Protein AF-Q81FM8-F1 (afdb_monomer_lite)

Radius of gyration: 39.54 Å; chains: 1; bounding box: 66×71×163 Å

Foldseek 3Di:
DPPPLFDAPDQQKWKWKWKAWLAQLATPDTAQIGDPRGDDVVGHRLQARFFDFFFLLLLLQQFQLLCCFPVQAWQQFKFAFDWDDFPVRHTDAFLVNDGDGIDGNLVCSQASGQRSLLVRNVVSDRVSSLLLNVLLVDDADVSDDGSCVSRGRGTDHNQSSLQSQSCLLNLQKGFRNDHDQWDQDPVRDIDGPRDDIDRSGHSLSSVQQQLSQLLLCPPPSPHVQVLLDEPLFAKGKHKGWAQDDPVLCVVAVEDRSWTAKIKMWMDTNTMTMIMIIFGPDRHNPGTQDPVNSNSNSNVNNVVCNVPVPDNDYPDDDPQWDDDLNMIGGPPDDYDDDPAPAAAWWADWDWDDPLPFKIKTATHGDPAFDDKWKKKAKPVGDIDTFDDDDRMTMDGRHDAQMKMKMWMWTHDSSHIYPIDIDMDGHHHDDPVVVVVVVVCCVVCVVVVVVVVVVVVVVVVVVVVVVVVVVVVVVVVVVVVVVVVVVVVVVVVVVVVVVVVVVVVVVVVVVVVVVVVVVVVVVVVVVVVVVVVVVVVVVVVVVVVPDDDDDDDDDDDDDDDDDD

Organism: Bacillus cereus (strain ATCC 14579 / DSM 31 / CCUG 7414 / JCM 2152 / NBRC 15305 / NCIMB 9373 / NCTC 2599 / NRRL B-3711) (NCBI:txid226900)

pLDDT: mean 87.55, std 14.63, range [34.28, 98.94]

Sequence (562 aa):
MDGNLIKYPDDQFQGSFVFMDTQSGEVRAIGAGRKESKSTFKGHNMATDLKRQVGSTMKPIFDYGPAIENLQWSTYHQLNDSEYTYSNGKKIQNATKSYKGDVSLREALKKSLNIPALKTAQTVGLNKSKEFAEGLGMTFKEGKVYESTAIGSNDSSPLEVAGAYATFGNSGNYNKPHFVKEVTFPDGKKKSFKPKEHRAMQDYTAYMVTDVLRDVVKPGSGGTGPTAYVSGVDVAGKTGTQNFDESVLQKYDIPADANRDSWFAGYTPQYTMAVWTGYEKDGPKNYVSDRSTRIAQQMFQVMMSKFATDKSRFERPSSVQEINGELYVKGAKKDAIKQIKVDAPSGLNVTFDGASTVTLNWSGPAEVDAYAASYKATDGSSGSLSISGTTATLGGIKPGVTYSFSVVAKKGTGTSPAVGASFTAPGGTPDAKKAEEEAKKKADEEAKKKADEEAQKKANEDKVKQDEAKKKAEEEAKKQQEQQQEQQRKQQEEAQKKADEEARRKAEEEAKKKAEEEAKKKAEEEAKKKAEEEAKKQQEQQHQNPGGDTPHADGAVVTTES

Secondary structure (DSSP, 8-state):
--TTSS--SSSS-EEEEEEEETTT-BEEEEE--SGGGS--TT---TTTS--EE-GGGGHIIIIIHHHHHHH---TT-EEEESSEE-TTS-EE--TTS---EEEEHHHHHHTT-HHHHHHHHHHH-HHHHHHHHHHTT---GGG---GGGGGT-SEE-HHHHHHHHHHHHTTTEE---BS-SEEE-TTS-EEE-PPPPEE-S-HHHHHHHHHHHHHHHSTTTT-S-GGG--TTS--EEEEEEEEPPHHHHHHHT--TT-EEEEEEEEE-SSEEEEEEEE-SS--TT--B-TTGGGHHHHHHHHHHHHH------PPPPTTEEEETTEEEETTSPPP-------PPPEEEEEEE-SSSEEEEEEE--SS-SEEEEEEEETTS-EEEE-EETTEEEEE-PPTT-EEEEEEEEEETTEEPPPEEEEEEPPP--HHHHHHHHHHHHHHHHHHHHHHHHHHHHHHHHHHHHHHHHHHHHHHHHHHHHHHHHHHHHHHHHHHHHHHHHHHHHHHHHHHHHHHHHHHHHHHHHHHHHHHHHHHHHHHHHHTS------------------

InterPro domains:
  IPR001460 Penicillin-binding protein, transpeptidase [PF00905] (15-298)
  IPR003961 Fibronectin type III [PF00041] (343-417)
  IPR003961 Fibronectin type III [PS50853] (344-432)
  IPR003961 Fibronectin type III [SM00060] (342-416)
  IPR003961 Fibronectin type III [cd00063] (343-417)
  IPR012338 Beta-lactamase/transpeptidase-like [G3DSA:3.40.710.10] (1-333)
  IPR012338 Beta-lactamase/transpeptidase-like [SSF56601] (11-324)
  IPR013783 Immunoglobulin-like fold [G3DSA:2.60.40.10] (336-428)
  IPR036116 Fibronectin type III superfamily [SSF49265] (343-424)
  IPR050396 Glycosyltransferase 51/Transpeptidase [PTHR32282] (5-499)

Structure (mmCIF, N/CA/C/O backbone):
data_AF-Q81FM8-F1
#
_entry.id   AF-Q81FM8-F1
#
loop_
_atom_site.group_PDB
_atom_site.id
_atom_site.type_symbol
_atom_site.label_atom_id
_atom_site.label_alt_id
_atom_site.label_comp_id
_atom_site.label_asym_id
_atom_site.label_entity_id
_atom_site.label_seq_id
_atom_site.pdbx_PDB_ins_code
_atom_site.Cartn_x
_atom_site.Cartn_y
_atom_site.Cartn_z
_atom_site.occupancy
_atom_site.B_iso_or_equiv
_atom_site.auth_seq_id
_atom_site.auth_comp_id
_atom_site.auth_asym_id
_atom_site.auth_atom_id
_atom_site.pdbx_PDB_model_num
ATOM 1 N N . MET A 1 1 ? -22.828 -13.347 10.066 1.00 47.91 1 MET A N 1
ATOM 2 C CA . MET A 1 1 ? -21.588 -14.044 9.678 1.00 47.91 1 MET A CA 1
ATOM 3 C C . MET A 1 1 ? -21.301 -15.032 10.774 1.00 47.91 1 MET A C 1
ATOM 5 O O . MET A 1 1 ? -21.225 -14.616 11.926 1.00 47.91 1 MET A O 1
ATOM 9 N N . ASP A 1 2 ? -21.182 -16.303 10.429 1.00 40.69 2 ASP A N 1
ATOM 10 C CA . ASP A 1 2 ? -20.807 -17.335 11.386 1.00 40.69 2 ASP A CA 1
ATOM 11 C C . ASP A 1 2 ? -19.349 -17.043 11.759 1.00 40.69 2 ASP A C 1
ATOM 13 O O . ASP A 1 2 ? -18.494 -16.934 10.880 1.00 40.69 2 ASP A O 1
ATOM 17 N N . GLY A 1 3 ? -19.072 -16.774 13.036 1.00 51.53 3 GLY A N 1
ATOM 18 C CA . GLY A 1 3 ? -17.832 -16.148 13.527 1.00 51.53 3 GLY A CA 1
ATOM 19 C C . GLY A 1 3 ? -16.527 -16.940 13.342 1.00 51.53 3 GLY A C 1
ATOM 20 O O . GLY A 1 3 ? -15.552 -16.639 14.022 1.00 51.53 3 GLY A O 1
ATOM 21 N N . ASN A 1 4 ? -16.496 -17.924 12.438 1.00 60.62 4 ASN A N 1
ATOM 22 C CA . ASN A 1 4 ? -15.424 -18.903 12.249 1.00 60.62 4 ASN A CA 1
ATOM 23 C C . ASN A 1 4 ? -14.645 -18.747 10.924 1.00 60.62 4 ASN A C 1
ATOM 25 O O . ASN A 1 4 ? -13.854 -19.621 10.581 1.00 60.62 4 ASN A O 1
ATOM 29 N N . LEU A 1 5 ? -14.837 -17.660 10.163 1.00 78.19 5 LEU A N 1
ATOM 30 C CA . LEU A 1 5 ? -14.165 -17.464 8.862 1.00 78.19 5 LEU A CA 1
ATOM 31 C C . LEU A 1 5 ? -12.660 -17.162 8.973 1.00 78.19 5 LEU A C 1
ATOM 33 O O . LEU A 1 5 ? -11.910 -17.407 8.032 1.00 78.19 5 LEU A O 1
ATOM 37 N N . ILE A 1 6 ? -12.214 -16.617 10.107 1.00 88.19 6 ILE A N 1
ATOM 38 C CA . ILE A 1 6 ? -10.821 -16.219 10.334 1.00 88.19 6 ILE A CA 1
ATOM 39 C C . ILE A 1 6 ? -10.358 -16.825 11.653 1.00 88.19 6 ILE A C 1
ATOM 41 O O . ILE A 1 6 ? -10.949 -16.580 12.705 1.00 88.19 6 ILE A O 1
ATOM 45 N N . LYS A 1 7 ? -9.282 -17.615 11.595 1.00 90.19 7 LYS A N 1
ATOM 46 C CA . LYS A 1 7 ? -8.656 -18.197 12.783 1.00 90.19 7 LYS A CA 1
ATOM 47 C C . LYS A 1 7 ? -7.627 -17.225 13.342 1.00 90.19 7 LYS A C 1
ATOM 49 O O . LYS A 1 7 ? -6.610 -16.959 12.705 1.00 90.19 7 LYS A O 1
ATOM 54 N N . TYR A 1 8 ? -7.888 -16.737 14.544 1.00 92.81 8 TYR A N 1
ATOM 55 C CA . TYR A 1 8 ? -6.971 -15.868 15.269 1.00 92.81 8 TYR A CA 1
ATOM 56 C C . TYR A 1 8 ? -6.013 -16.687 16.150 1.00 92.81 8 TYR A C 1
ATOM 58 O O . TYR A 1 8 ? -6.362 -17.813 16.513 1.00 92.81 8 TYR A O 1
ATOM 66 N N . PRO A 1 9 ? -4.817 -16.161 16.479 1.00 93.00 9 PRO A N 1
ATOM 67 C CA . PRO A 1 9 ? -3.822 -16.888 17.272 1.00 93.00 9 PRO A CA 1
ATOM 68 C C . PRO A 1 9 ? -4.317 -17.201 18.684 1.00 93.00 9 PRO A C 1
ATOM 70 O O . PRO A 1 9 ? -4.114 -18.305 19.181 1.00 93.00 9 PRO A O 1
ATOM 73 N N . ASP A 1 10 ? -5.005 -16.234 19.289 1.00 93.25 10 ASP A N 1
ATOM 74 C CA . ASP A 1 10 ? -5.567 -16.302 20.629 1.00 93.25 10 ASP A CA 1
ATOM 75 C C . ASP A 1 10 ? -6.702 -15.265 20.796 1.00 93.25 10 ASP A C 1
ATOM 77 O O . ASP A 1 10 ? -7.130 -14.586 19.847 1.00 93.25 10 ASP A O 1
ATOM 81 N N . ASP A 1 11 ? -7.211 -15.179 22.023 1.00 91.50 11 ASP A N 1
ATOM 82 C CA . ASP A 1 11 ? -8.307 -14.300 22.422 1.00 91.50 11 ASP A CA 1
ATOM 83 C C . ASP A 1 11 ? -7.895 -12.844 22.673 1.00 91.50 11 ASP A C 1
ATOM 85 O O . ASP A 1 11 ? -8.761 -11.968 22.664 1.00 91.50 11 ASP A O 1
ATOM 89 N N . GLN A 1 12 ? -6.603 -12.579 22.882 1.00 93.06 12 GLN A N 1
ATOM 90 C CA . GLN A 1 12 ? -6.056 -11.240 23.110 1.00 93.06 12 GLN A CA 1
ATOM 91 C C . GLN A 1 12 ? -5.705 -10.530 21.800 1.00 93.06 12 GLN A C 1
ATOM 93 O O . GLN A 1 12 ? -5.670 -9.299 21.769 1.00 93.06 12 GLN A O 1
ATOM 98 N N . PHE A 1 13 ? -5.476 -11.281 20.721 1.00 95.06 13 PHE A N 1
ATOM 99 C CA . PHE A 1 13 ? -5.198 -10.743 19.396 1.00 95.06 13 PHE A CA 1
ATOM 100 C C . PHE A 1 13 ? -6.376 -9.911 18.875 1.00 95.06 13 PHE A C 1
ATOM 102 O O . PHE A 1 13 ? -7.514 -10.377 18.777 1.00 95.06 13 PHE A O 1
ATOM 109 N N . GLN A 1 14 ? -6.104 -8.684 18.464 1.00 95.31 14 GLN A N 1
ATOM 110 C CA . GLN A 1 14 ? -7.106 -7.727 18.026 1.00 95.31 14 GLN A CA 1
ATOM 111 C C . GLN A 1 14 ? -7.141 -7.577 16.510 1.00 95.31 14 GLN A C 1
ATOM 113 O O . GLN A 1 14 ? -6.164 -7.808 15.799 1.00 95.31 14 GLN A O 1
ATOM 118 N N . GLY A 1 15 ? -8.313 -7.182 16.022 1.00 95.06 15 GLY A N 1
ATOM 119 C CA . GLY A 1 15 ? -8.528 -6.770 14.644 1.00 95.06 15 GLY A CA 1
ATOM 120 C C . GLY A 1 15 ? -9.455 -5.566 14.627 1.00 95.06 15 GLY A C 1
ATOM 121 O O . GLY A 1 15 ? -10.514 -5.599 15.255 1.00 95.06 15 GLY A O 1
ATOM 122 N N . SER A 1 16 ? -9.050 -4.523 13.914 1.00 95.94 16 SER A N 1
ATOM 123 C CA . SER A 1 16 ? -9.776 -3.264 13.773 1.00 95.94 16 SER A CA 1
ATOM 124 C C . SER A 1 16 ? -9.819 -2.862 12.306 1.00 95.94 16 SER A C 1
ATOM 126 O O . SER A 1 16 ? -8.851 -3.084 11.578 1.00 95.94 16 SER A O 1
ATOM 128 N N . PHE A 1 17 ? -10.932 -2.295 11.849 1.00 97.56 17 PHE A N 1
ATOM 129 C CA . PHE A 1 17 ? -11.066 -1.891 10.455 1.00 97.56 17 PHE A CA 1
ATOM 130 C C . PHE A 1 17 ? -12.052 -0.747 10.236 1.00 97.56 17 PHE A C 1
ATOM 132 O O . PHE A 1 17 ? -12.994 -0.543 11.004 1.00 97.56 17 PHE A O 1
ATOM 139 N N . VAL A 1 18 ? -11.875 -0.074 9.101 1.00 98.62 18 VAL A N 1
ATOM 140 C CA . VAL A 1 18 ? -12.867 0.816 8.490 1.00 98.62 18 VAL A CA 1
ATOM 141 C C . VAL A 1 18 ? -13.126 0.334 7.071 1.00 98.62 18 VAL A C 1
ATOM 143 O O . VAL A 1 18 ? -12.179 0.104 6.325 1.00 98.62 18 VAL A O 1
ATOM 146 N N . PHE A 1 19 ? -14.400 0.180 6.713 1.00 98.62 19 PHE A N 1
ATOM 147 C CA . PHE A 1 19 ? -14.871 -0.173 5.374 1.00 98.62 19 PHE A CA 1
ATOM 148 C C . PHE A 1 19 ? -15.771 0.957 4.865 1.00 98.62 19 PHE A C 1
ATOM 150 O O . PHE A 1 19 ? -16.781 1.290 5.496 1.00 98.62 19 PHE A O 1
ATOM 157 N N . MET A 1 20 ? -15.394 1.578 3.753 1.00 98.12 20 MET A N 1
ATOM 158 C CA . MET A 1 20 ? -16.019 2.803 3.262 1.00 98.12 20 MET A CA 1
ATOM 159 C C . MET A 1 20 ? -16.176 2.815 1.746 1.00 98.12 20 MET A C 1
ATOM 161 O O . MET A 1 20 ? -15.497 2.094 1.023 1.00 98.12 20 MET A O 1
ATOM 165 N N . ASP A 1 21 ? -17.093 3.649 1.280 1.00 98.31 21 ASP A N 1
ATOM 166 C CA . ASP A 1 21 ? -17.301 3.954 -0.131 1.00 98.31 21 ASP A CA 1
ATOM 167 C C . ASP A 1 21 ? -16.090 4.706 -0.703 1.00 98.31 21 ASP A C 1
ATOM 169 O O . ASP A 1 21 ? -15.687 5.729 -0.147 1.00 98.31 21 ASP A O 1
ATOM 173 N N . THR A 1 22 ? -15.492 4.199 -1.784 1.00 98.38 22 THR A N 1
ATOM 174 C CA . THR A 1 22 ? -14.257 4.771 -2.350 1.00 98.38 22 THR A CA 1
ATOM 175 C C . THR A 1 22 ? -14.478 6.165 -2.918 1.00 98.38 22 THR A C 1
ATOM 177 O O . THR A 1 22 ? -13.639 7.038 -2.723 1.00 98.38 22 THR A O 1
ATOM 180 N N . GLN A 1 23 ? -15.609 6.385 -3.590 1.00 96.81 23 GLN A N 1
ATOM 181 C CA . GLN A 1 23 ? -15.876 7.635 -4.298 1.00 96.81 23 GLN A CA 1
ATOM 182 C C . GLN A 1 23 ? -16.284 8.743 -3.322 1.00 96.81 23 GLN A C 1
ATOM 184 O O . GLN A 1 23 ? -15.815 9.868 -3.424 1.00 96.81 23 GLN A O 1
ATOM 189 N N . SER A 1 24 ? -17.137 8.434 -2.342 1.00 96.94 24 SER A N 1
ATOM 190 C CA . SER A 1 24 ? -17.707 9.447 -1.442 1.00 96.94 24 SER A CA 1
ATOM 191 C C . SER A 1 24 ? -17.014 9.577 -0.085 1.00 96.94 24 SER A C 1
ATOM 193 O O . SER A 1 24 ? -17.231 10.573 0.600 1.00 96.94 24 SER A O 1
ATOM 195 N N . GLY A 1 25 ? -16.221 8.594 0.355 1.00 97.38 25 GLY A N 1
ATOM 196 C CA . GLY A 1 25 ? -15.660 8.566 1.714 1.00 97.38 25 GLY A CA 1
ATOM 197 C C . GLY A 1 25 ? -16.700 8.291 2.815 1.00 97.38 25 GLY A C 1
ATOM 198 O O . GLY A 1 25 ? -16.426 8.487 4.000 1.00 97.38 25 GLY A O 1
ATOM 199 N N . GLU A 1 26 ? -17.909 7.851 2.455 1.00 97.94 26 GLU A N 1
ATOM 200 C CA . GLU A 1 26 ? -18.937 7.451 3.419 1.00 97.94 26 GLU A CA 1
ATOM 201 C C . GLU A 1 26 ? -18.555 6.128 4.099 1.00 97.94 26 GLU A C 1
ATOM 203 O O . GLU A 1 26 ? -18.431 5.086 3.444 1.00 97.94 26 GLU A O 1
ATOM 208 N N . VAL A 1 27 ? -18.416 6.138 5.426 1.00 98.19 27 VAL A N 1
ATOM 209 C CA . VAL A 1 27 ? -18.113 4.923 6.193 1.00 98.19 27 VAL A CA 1
ATOM 210 C C . VAL A 1 27 ? -19.346 4.021 6.238 1.00 98.19 27 VAL A C 1
ATOM 212 O O . VAL A 1 27 ? -20.399 4.403 6.746 1.00 98.19 27 VAL A O 1
ATOM 215 N N . ARG A 1 28 ? -19.213 2.803 5.702 1.00 97.38 28 ARG A N 1
ATOM 216 C CA . ARG A 1 28 ? -20.298 1.811 5.610 1.00 97.38 28 ARG A CA 1
ATOM 217 C C . ARG A 1 28 ? -20.276 0.821 6.768 1.00 97.38 28 ARG A C 1
ATOM 219 O O . ARG A 1 28 ? -21.329 0.360 7.194 1.00 97.38 28 ARG A O 1
ATOM 226 N N . ALA A 1 29 ? -19.087 0.497 7.271 1.00 96.69 29 ALA A N 1
ATOM 227 C CA . ALA A 1 29 ? -18.910 -0.329 8.455 1.00 96.69 29 ALA A CA 1
ATOM 228 C C . ALA A 1 29 ? -17.613 0.027 9.188 1.00 96.69 29 ALA A C 1
ATOM 230 O O . ALA A 1 29 ? -16.624 0.447 8.584 1.00 96.69 29 ALA A O 1
ATOM 231 N N . ILE A 1 30 ? -17.622 -0.183 10.501 1.00 94.44 30 ILE A N 1
ATOM 232 C CA . ILE A 1 30 ? -16.477 0.032 11.381 1.00 94.44 30 ILE A CA 1
ATOM 233 C C . ILE A 1 30 ? -16.379 -1.120 12.381 1.00 94.44 30 ILE A C 1
ATOM 235 O O . ILE A 1 30 ? -17.390 -1.558 12.930 1.00 94.44 30 ILE A O 1
ATOM 239 N N . GLY A 1 31 ? -15.168 -1.622 12.604 1.00 93.69 31 GLY A N 1
ATOM 240 C CA . GLY A 1 31 ? -14.877 -2.652 13.597 1.00 93.69 31 GLY A CA 1
ATOM 241 C C . GLY A 1 31 ? -13.822 -2.153 14.570 1.00 93.69 31 GLY A C 1
ATOM 242 O O . GLY A 1 31 ? -12.695 -1.917 14.159 1.00 93.69 31 GLY A O 1
ATOM 243 N N . ALA A 1 32 ? -14.184 -2.001 15.842 1.00 91.12 32 ALA A N 1
ATOM 244 C CA . ALA A 1 32 ? -13.354 -1.339 16.854 1.00 91.12 32 ALA A CA 1
ATOM 245 C C . ALA A 1 32 ? -12.338 -2.248 17.574 1.00 91.12 32 ALA A C 1
ATOM 247 O O . ALA A 1 32 ? -11.477 -1.737 18.281 1.00 91.12 32 ALA A O 1
ATOM 248 N N . GLY A 1 33 ? -12.471 -3.571 17.443 1.00 90.12 33 GLY A N 1
ATOM 249 C CA . GLY A 1 33 ? -11.733 -4.561 18.231 1.00 90.12 33 GLY A CA 1
ATOM 250 C C . GLY A 1 33 ? -12.529 -5.859 18.416 1.00 90.12 33 GLY A C 1
ATOM 251 O O . GLY A 1 33 ? -13.679 -5.979 17.979 1.00 90.12 33 GLY A O 1
ATOM 252 N N . ARG A 1 34 ? -11.919 -6.855 19.062 1.00 90.56 34 ARG A N 1
ATOM 253 C CA . ARG A 1 34 ? -12.480 -8.188 19.330 1.00 90.56 34 ARG A CA 1
ATOM 254 C C . ARG A 1 34 ? -12.637 -8.435 20.835 1.00 90.56 34 ARG A C 1
ATOM 256 O O . ARG A 1 34 ? -11.883 -7.924 21.650 1.00 90.56 34 ARG A O 1
ATOM 263 N N . LYS A 1 35 ? -13.601 -9.298 21.180 1.00 85.38 35 LYS A N 1
ATOM 264 C CA . LYS A 1 35 ? -13.905 -9.741 22.558 1.00 85.38 35 LYS A CA 1
ATOM 265 C C . LYS A 1 35 ? -14.012 -8.580 23.559 1.00 85.38 35 LYS A C 1
ATOM 267 O O . LYS A 1 35 ? -14.871 -7.729 23.361 1.00 85.38 35 LYS A O 1
ATOM 272 N N . GLU A 1 36 ? -13.180 -8.559 24.596 1.00 71.50 36 GLU A N 1
ATOM 273 C CA . GLU A 1 36 ? -13.192 -7.541 25.657 1.00 71.50 36 GLU A CA 1
ATOM 274 C C . GLU A 1 36 ? -12.822 -6.143 25.142 1.00 71.50 36 GLU A C 1
ATOM 276 O O . GLU A 1 36 ? -13.197 -5.139 25.733 1.00 71.50 36 GLU A O 1
ATOM 281 N N . SER A 1 37 ? -12.155 -6.074 23.990 1.00 75.25 37 SER A N 1
ATOM 282 C CA . SER A 1 37 ? -11.797 -4.834 23.299 1.00 75.25 37 SER A CA 1
ATOM 283 C C . SER A 1 37 ? -12.886 -4.348 22.340 1.00 75.25 37 SER A C 1
ATOM 285 O O . SER A 1 37 ? -12.660 -3.449 21.528 1.00 75.25 37 SER A O 1
ATOM 287 N N . LYS A 1 38 ? -14.076 -4.964 22.363 1.00 74.44 38 LYS A N 1
ATOM 288 C CA . LYS A 1 38 ? -15.237 -4.433 21.644 1.00 74.44 38 LYS A CA 1
ATOM 289 C C . LYS A 1 38 ? -15.602 -3.065 22.215 1.00 74.44 38 LYS A C 1
ATOM 291 O O . LYS A 1 38 ? -15.493 -2.820 23.411 1.00 74.44 38 LYS A O 1
ATOM 296 N N . SER A 1 39 ? -16.082 -2.184 21.341 1.00 70.88 39 SER A N 1
ATOM 297 C CA . SER A 1 39 ? -16.470 -0.834 21.741 1.00 70.88 39 SER A CA 1
ATOM 298 C C . SER A 1 39 ? -17.581 -0.867 22.795 1.00 70.88 39 SER A C 1
ATOM 300 O O . SER A 1 39 ? -18.624 -1.494 22.602 1.00 70.88 39 SER A O 1
ATOM 302 N N . THR A 1 40 ? -17.347 -0.165 23.898 1.00 78.50 40 THR A N 1
ATOM 303 C CA . THR A 1 40 ? -18.332 0.172 24.929 1.00 78.50 40 THR A CA 1
ATOM 304 C C . THR A 1 40 ? -18.633 1.670 24.867 1.00 78.50 40 THR A C 1
ATOM 306 O O . THR A 1 40 ? -17.921 2.436 24.210 1.00 78.50 40 THR A O 1
ATOM 309 N N . PHE A 1 41 ? -19.699 2.130 25.527 1.00 78.44 41 PHE A N 1
ATOM 310 C CA . PHE A 1 41 ? -19.991 3.564 25.587 1.00 78.44 41 PHE A CA 1
ATOM 311 C C . PHE A 1 41 ? -18.822 4.315 26.243 1.00 78.44 41 PHE A C 1
ATOM 313 O O . PHE A 1 41 ? -18.455 4.009 27.374 1.00 78.44 41 PHE A O 1
ATOM 320 N N . LYS A 1 42 ? -18.244 5.291 25.525 1.00 78.25 42 LYS A N 1
ATOM 321 C CA . LYS A 1 42 ? -16.998 6.002 25.891 1.00 78.25 42 LYS A CA 1
ATOM 322 C C . LYS A 1 42 ? -15.742 5.113 25.985 1.00 78.25 42 LYS A C 1
ATOM 324 O O . LYS A 1 42 ? -14.744 5.537 26.562 1.00 78.25 42 LYS A O 1
ATOM 329 N N . GLY A 1 43 ? -15.779 3.903 25.429 1.00 80.50 43 GLY A N 1
ATOM 330 C CA . GLY A 1 43 ? -14.616 3.028 25.302 1.00 80.50 43 GLY A CA 1
ATOM 331 C C . GLY A 1 43 ? -13.673 3.461 24.175 1.00 80.50 43 GLY A C 1
ATOM 332 O O . GLY A 1 43 ? -14.030 4.274 23.324 1.00 80.50 43 GLY A O 1
ATOM 333 N N . HIS A 1 44 ? -12.470 2.891 24.159 1.00 86.19 44 HIS A N 1
ATOM 334 C CA . HIS A 1 44 ? -11.479 3.134 23.111 1.00 86.19 44 HIS A CA 1
ATOM 335 C C . HIS A 1 44 ? -11.894 2.448 21.802 1.00 86.19 44 HIS A C 1
ATOM 337 O O . HIS A 1 44 ? -12.136 1.240 21.790 1.00 86.19 44 HIS A O 1
ATOM 343 N N . ASN A 1 45 ? -11.976 3.195 20.697 1.00 91.56 45 ASN A N 1
ATOM 344 C CA . ASN A 1 45 ? -12.291 2.631 19.388 1.00 91.56 45 ASN A CA 1
ATOM 345 C C . ASN A 1 45 ? -11.032 2.564 18.521 1.00 91.56 45 ASN A C 1
ATOM 347 O O . ASN A 1 45 ? -10.626 3.560 17.928 1.00 91.56 45 ASN A O 1
ATOM 351 N N . MET A 1 46 ? -10.436 1.380 18.360 1.00 93.88 46 MET A N 1
ATOM 352 C CA . MET A 1 46 ? -9.198 1.241 17.582 1.00 93.88 46 MET A CA 1
ATOM 353 C C . MET A 1 46 ? -9.364 1.541 16.091 1.00 93.88 46 MET A C 1
ATOM 355 O O . MET A 1 46 ? -8.381 1.572 15.357 1.00 93.88 46 MET A O 1
ATOM 359 N N . ALA A 1 47 ? -10.581 1.693 15.577 1.00 95.31 47 ALA A N 1
ATOM 360 C CA . ALA A 1 47 ? -10.762 2.074 14.183 1.00 95.31 47 ALA A CA 1
ATOM 361 C C . ALA A 1 47 ? -10.558 3.581 13.967 1.00 95.31 47 ALA A C 1
ATOM 363 O O . ALA A 1 47 ? -10.182 3.983 12.867 1.00 95.31 47 ALA A O 1
ATOM 364 N N . THR A 1 48 ? -10.753 4.401 15.006 1.00 94.69 48 THR A N 1
ATOM 365 C CA . THR A 1 48 ? -10.646 5.872 14.949 1.00 94.69 48 THR A CA 1
ATOM 366 C C . THR A 1 48 ? -9.543 6.438 15.835 1.00 94.69 48 THR A C 1
ATOM 368 O O . THR A 1 48 ? -8.916 7.430 15.478 1.00 94.69 48 THR A O 1
ATOM 371 N N . ASP A 1 49 ? -9.281 5.799 16.972 1.00 92.88 49 ASP A N 1
ATOM 372 C CA . ASP A 1 49 ? -8.463 6.354 18.053 1.00 92.88 49 ASP A CA 1
ATOM 373 C C . ASP A 1 49 ? -7.077 5.703 18.129 1.00 92.88 49 ASP A C 1
ATOM 375 O O . ASP A 1 49 ? -6.225 6.141 18.904 1.00 92.88 49 ASP A O 1
ATOM 379 N N . LEU A 1 50 ? -6.844 4.642 17.350 1.00 92.75 50 LEU A N 1
ATOM 380 C CA . LEU A 1 50 ? -5.584 3.908 17.356 1.00 92.75 50 LEU A CA 1
ATOM 381 C C . LEU A 1 50 ? -4.426 4.822 16.949 1.00 92.75 50 LEU A C 1
ATOM 383 O O . LEU A 1 50 ? -4.474 5.509 15.928 1.00 92.75 50 LEU A O 1
ATOM 387 N N . LYS A 1 51 ? -3.361 4.787 17.751 1.00 91.44 51 LYS A N 1
ATOM 388 C CA . LYS A 1 51 ? -2.080 5.439 17.470 1.00 91.44 51 LYS A CA 1
ATOM 389 C C . LYS A 1 51 ? -1.001 4.371 17.410 1.00 91.44 51 LYS A C 1
ATOM 391 O O . LYS A 1 51 ? -0.354 4.049 18.403 1.00 91.44 51 LYS A O 1
ATOM 396 N N . ARG A 1 52 ? -0.910 3.747 16.237 1.00 94.75 52 ARG A N 1
ATOM 397 C CA . ARG A 1 52 ? 0.082 2.724 15.912 1.00 94.75 52 ARG A CA 1
ATOM 398 C C . ARG A 1 52 ? 0.736 3.062 14.589 1.00 94.75 52 ARG A C 1
ATOM 400 O O . ARG A 1 52 ? 0.063 3.519 13.663 1.00 94.75 52 ARG A O 1
ATOM 407 N N . GLN A 1 53 ? 2.030 2.788 14.510 1.00 96.69 53 GLN A N 1
ATOM 408 C CA . GLN A 1 53 ? 2.806 2.971 13.300 1.00 96.69 53 GLN A CA 1
ATOM 409 C C . GLN A 1 53 ? 2.210 2.119 12.174 1.00 96.69 53 GLN A C 1
ATOM 411 O O . GLN A 1 53 ? 1.911 0.936 12.360 1.00 96.69 53 GLN A O 1
ATOM 416 N N . VAL A 1 54 ? 2.022 2.716 10.999 1.00 97.19 54 VAL A N 1
ATOM 417 C CA . VAL A 1 54 ? 1.286 2.067 9.897 1.00 97.19 54 VAL A CA 1
ATOM 418 C C . VAL A 1 54 ? 2.156 1.157 9.023 1.00 97.19 54 VAL A C 1
ATOM 420 O O . VAL A 1 54 ? 1.659 0.340 8.242 1.00 97.19 54 VAL A O 1
ATOM 423 N N . GLY A 1 55 ? 3.477 1.269 9.155 1.00 97.06 55 GLY A N 1
ATOM 424 C CA . GLY A 1 55 ? 4.423 0.470 8.381 1.00 97.06 55 GLY A CA 1
ATOM 425 C C . GLY A 1 55 ? 4.367 0.788 6.900 1.00 97.06 55 GLY A C 1
ATOM 426 O O . GLY A 1 55 ? 4.032 1.889 6.465 1.00 97.06 55 GLY A O 1
ATOM 427 N N . SER A 1 56 ? 4.692 -0.212 6.090 1.00 98.38 56 SER A N 1
ATOM 428 C CA . SER A 1 56 ? 4.825 -0.038 4.643 1.00 98.38 56 SER A CA 1
ATOM 429 C C . SER A 1 56 ? 3.545 0.382 3.895 1.00 98.38 56 SER A C 1
ATOM 431 O O . SER A 1 56 ? 3.626 0.610 2.687 1.00 98.38 56 SER A O 1
ATOM 433 N N . THR A 1 57 ? 2.387 0.519 4.555 1.00 98.69 57 THR A N 1
ATOM 434 C CA . THR A 1 57 ? 1.214 1.193 3.963 1.00 98.69 57 THR A CA 1
ATOM 435 C C . THR A 1 57 ? 1.455 2.689 3.738 1.00 98.69 57 THR A C 1
ATOM 437 O O . THR A 1 57 ? 0.761 3.287 2.921 1.00 98.69 57 THR A O 1
ATOM 440 N N . MET A 1 58 ? 2.461 3.283 4.387 1.00 98.69 58 MET A N 1
ATOM 441 C CA . MET A 1 58 ? 2.865 4.672 4.167 1.00 98.69 58 MET A CA 1
ATOM 442 C C . MET A 1 58 ? 3.572 4.887 2.822 1.00 98.69 58 MET A C 1
ATOM 444 O O . MET A 1 58 ? 3.531 5.985 2.287 1.00 98.69 58 MET A O 1
ATOM 448 N N . LYS A 1 59 ? 4.178 3.853 2.225 1.00 98.88 59 LYS A N 1
ATOM 449 C CA . LYS A 1 59 ? 5.047 4.014 1.045 1.00 98.88 59 LYS A CA 1
ATOM 450 C C . LYS A 1 59 ? 4.365 4.638 -0.183 1.00 98.88 59 LYS A C 1
ATOM 452 O O . LYS A 1 59 ? 4.955 5.519 -0.809 1.00 98.88 59 LYS A O 1
ATOM 457 N N . PRO A 1 60 ? 3.125 4.249 -0.551 1.00 98.88 60 PRO A N 1
ATOM 458 C CA . PRO A 1 60 ? 2.383 4.954 -1.598 1.00 98.88 60 PRO A CA 1
ATOM 459 C C . PRO A 1 60 ? 2.069 6.411 -1.241 1.00 98.88 60 PRO A C 1
ATOM 461 O O . PRO A 1 60 ? 2.011 7.250 -2.130 1.00 98.88 60 PRO A O 1
ATOM 464 N N . ILE A 1 61 ? 1.869 6.704 0.046 1.00 98.88 61 ILE A N 1
ATOM 465 C CA . ILE A 1 61 ? 1.427 8.008 0.552 1.00 98.88 61 ILE A CA 1
ATOM 466 C C . ILE A 1 61 ? 2.607 8.983 0.682 1.00 98.88 61 ILE A C 1
ATOM 468 O O . ILE A 1 61 ? 2.469 10.147 0.339 1.00 98.88 61 ILE A O 1
ATOM 472 N N . PHE A 1 62 ? 3.768 8.526 1.150 1.00 98.88 62 PHE A N 1
ATOM 473 C CA . PHE A 1 62 ? 4.886 9.399 1.522 1.00 98.88 62 PHE A CA 1
ATOM 474 C C . PHE A 1 62 ? 6.076 9.339 0.556 1.00 98.88 62 PHE A C 1
ATOM 476 O O . PHE A 1 62 ? 6.845 10.296 0.489 1.00 98.88 62 PHE A O 1
ATOM 483 N N . ASP A 1 63 ? 6.210 8.269 -0.236 1.00 98.88 63 ASP A N 1
ATOM 484 C CA . ASP A 1 63 ? 7.384 8.077 -1.097 1.00 98.88 63 ASP A CA 1
ATOM 485 C C . ASP A 1 63 ? 6.990 8.098 -2.575 1.00 98.88 63 ASP A C 1
ATOM 487 O O . ASP A 1 63 ? 7.305 9.031 -3.310 1.00 98.88 63 ASP A O 1
ATOM 491 N N . TYR A 1 64 ? 6.272 7.068 -3.023 1.00 98.94 64 TYR A N 1
ATOM 492 C CA . TYR A 1 64 ? 6.093 6.809 -4.451 1.00 98.94 64 TYR A CA 1
ATOM 493 C C . TYR A 1 64 ? 4.995 7.671 -5.080 1.00 98.94 64 TYR A C 1
ATOM 495 O O . TYR A 1 64 ? 5.170 8.138 -6.202 1.00 98.94 64 TYR A O 1
ATOM 503 N N . GLY A 1 65 ? 3.897 7.928 -4.361 1.00 98.88 65 GLY A N 1
ATOM 504 C CA . GLY A 1 65 ? 2.871 8.889 -4.774 1.00 98.88 65 GLY A CA 1
ATOM 505 C C . GLY A 1 65 ? 3.451 10.283 -5.021 1.00 98.88 65 GLY A C 1
ATOM 506 O O . GLY A 1 65 ? 3.352 10.771 -6.147 1.00 98.88 65 GLY A O 1
ATOM 507 N N . PRO A 1 66 ? 4.136 10.907 -4.044 1.00 98.88 66 PRO A N 1
ATOM 508 C CA . PRO A 1 66 ? 4.714 12.226 -4.259 1.00 98.88 66 PRO A CA 1
ATOM 509 C C . PRO A 1 66 ? 5.877 12.225 -5.262 1.00 98.88 66 PRO A C 1
ATOM 511 O O . PRO A 1 66 ? 6.075 13.245 -5.920 1.00 98.88 66 PRO A O 1
ATOM 514 N N . ALA A 1 67 ? 6.610 11.119 -5.446 1.00 98.81 67 ALA A N 1
ATOM 515 C CA . ALA A 1 67 ? 7.605 11.009 -6.516 1.00 98.81 67 ALA A CA 1
ATOM 516 C C . ALA A 1 67 ? 6.970 11.039 -7.913 1.00 98.81 67 ALA A C 1
ATOM 518 O O . ALA A 1 67 ? 7.436 11.772 -8.785 1.00 98.81 67 ALA A O 1
ATOM 519 N N . ILE A 1 68 ? 5.877 10.303 -8.127 1.00 98.81 68 ILE A N 1
ATOM 520 C CA . ILE A 1 68 ? 5.132 10.358 -9.391 1.00 98.81 68 ILE A CA 1
ATOM 521 C C . ILE A 1 68 ? 4.508 11.750 -9.572 1.00 98.81 68 ILE A C 1
ATOM 523 O O . ILE A 1 68 ? 4.625 12.333 -10.646 1.00 98.81 68 ILE A O 1
ATOM 527 N N . GLU A 1 69 ? 3.921 12.326 -8.522 1.00 98.75 69 GLU A N 1
ATOM 528 C CA . GLU A 1 69 ? 3.267 13.639 -8.580 1.00 98.75 69 GLU A CA 1
ATOM 529 C C . GLU A 1 69 ? 4.247 14.767 -8.929 1.00 98.75 69 GLU A C 1
ATOM 531 O O . GLU A 1 69 ? 4.006 15.532 -9.862 1.00 98.75 69 GLU A O 1
ATOM 536 N N . ASN A 1 70 ? 5.360 14.860 -8.193 1.00 98.38 70 ASN A N 1
ATOM 537 C CA . ASN A 1 70 ? 6.268 16.009 -8.241 1.00 98.38 70 ASN A CA 1
ATOM 538 C C . ASN A 1 70 ? 7.426 15.832 -9.225 1.00 98.38 70 ASN A C 1
ATOM 540 O O . ASN A 1 70 ? 7.949 16.824 -9.731 1.00 98.38 70 ASN A O 1
ATOM 544 N N . LEU A 1 71 ? 7.874 14.593 -9.444 1.00 98.12 71 LEU A N 1
ATOM 545 C CA . LEU A 1 71 ? 9.033 14.283 -10.286 1.00 98.12 71 LEU A CA 1
ATOM 546 C C . LEU A 1 71 ? 8.636 13.578 -11.587 1.00 98.12 71 LEU A C 1
ATOM 548 O O . LEU A 1 71 ? 9.497 13.364 -12.439 1.00 98.12 71 LEU A O 1
ATOM 552 N N . GLN A 1 72 ? 7.354 13.221 -11.748 1.00 98.12 72 GLN A N 1
ATOM 553 C CA . GLN A 1 72 ? 6.815 12.526 -12.923 1.00 98.12 72 GLN A CA 1
ATOM 554 C C . GLN A 1 72 ? 7.555 11.221 -13.244 1.00 98.12 72 GLN A C 1
ATOM 556 O O . GLN A 1 72 ? 7.677 10.831 -14.408 1.00 98.12 72 GLN A O 1
ATOM 561 N N . TRP A 1 73 ? 8.054 10.544 -12.205 1.00 98.12 73 TRP A N 1
ATOM 562 C CA . TRP A 1 73 ? 8.726 9.255 -12.340 1.00 98.12 73 TRP A CA 1
ATOM 563 C C . TRP A 1 73 ? 7.808 8.221 -12.981 1.00 98.12 73 TRP A C 1
ATOM 565 O O . TRP A 1 73 ? 6.623 8.119 -12.657 1.00 98.12 73 TRP A O 1
ATOM 575 N N . SER A 1 74 ? 8.370 7.427 -13.888 1.00 97.94 74 SER A N 1
ATOM 576 C CA . SER A 1 74 ? 7.664 6.281 -14.452 1.00 97.94 74 SER A CA 1
ATOM 577 C C . SER A 1 74 ? 7.598 5.130 -13.447 1.00 97.94 74 SER A C 1
ATOM 579 O O . SER A 1 74 ? 8.407 5.049 -12.520 1.00 97.94 74 SER A O 1
ATOM 581 N N . THR A 1 75 ? 6.701 4.164 -13.660 1.00 98.00 75 THR A N 1
ATOM 582 C CA . THR A 1 75 ? 6.731 2.922 -12.863 1.00 98.00 75 THR A CA 1
ATOM 583 C C . THR A 1 75 ? 7.995 2.092 -13.129 1.00 98.00 75 THR A C 1
ATOM 585 O O . THR A 1 75 ? 8.356 1.249 -12.309 1.00 98.00 75 THR A O 1
ATOM 588 N N . TYR A 1 76 ? 8.723 2.392 -14.214 1.00 95.56 76 TYR A N 1
ATOM 589 C CA . TYR A 1 76 ? 10.033 1.822 -14.520 1.00 95.56 76 TYR A CA 1
ATOM 590 C C . TYR A 1 76 ? 11.198 2.472 -13.755 1.00 95.56 76 TYR A C 1
ATOM 592 O O . TYR A 1 76 ? 12.273 1.870 -13.705 1.00 95.56 76 TYR A O 1
ATOM 600 N N . HIS A 1 77 ? 11.021 3.675 -13.192 1.00 96.38 77 HIS A N 1
ATOM 601 C CA . HIS A 1 77 ? 12.111 4.479 -12.632 1.00 96.38 77 HIS A CA 1
ATOM 602 C C . HIS A 1 77 ? 13.071 3.626 -11.790 1.00 96.38 77 HIS A C 1
ATOM 604 O O . HIS A 1 77 ? 12.641 2.917 -10.878 1.00 96.38 77 HIS A O 1
ATOM 610 N N . GLN A 1 78 ? 14.355 3.635 -12.155 1.00 94.88 78 GLN A N 1
ATOM 611 C CA . GLN A 1 78 ? 15.338 2.715 -11.592 1.00 94.88 78 GLN A CA 1
ATOM 612 C C . GLN A 1 78 ? 15.820 3.213 -10.235 1.00 94.88 78 GLN A C 1
ATOM 614 O O . GLN A 1 78 ? 16.370 4.304 -10.109 1.00 94.88 78 GLN A O 1
ATOM 619 N N . LEU A 1 79 ? 15.646 2.367 -9.231 1.00 95.38 79 LEU A N 1
ATOM 620 C CA . LEU A 1 79 ? 16.030 2.599 -7.855 1.00 95.38 79 LEU A CA 1
ATOM 621 C C . LEU A 1 79 ? 17.065 1.562 -7.459 1.00 95.38 79 LEU A C 1
ATOM 623 O O . LEU A 1 79 ? 16.877 0.362 -7.636 1.00 95.38 79 LEU A O 1
ATOM 627 N N . ASN A 1 80 ? 18.161 2.034 -6.889 1.00 93.81 80 ASN A N 1
ATOM 628 C CA . ASN A 1 80 ? 19.231 1.164 -6.447 1.00 93.81 80 ASN A CA 1
ATOM 629 C C . ASN A 1 80 ? 18.957 0.661 -5.017 1.00 93.81 80 ASN A C 1
ATOM 631 O O . ASN A 1 80 ? 18.976 1.440 -4.061 1.00 93.81 80 ASN A O 1
ATOM 635 N N . ASP A 1 81 ? 18.707 -0.636 -4.868 1.00 95.50 81 ASP A N 1
ATOM 636 C CA . ASP A 1 81 ? 18.573 -1.344 -3.595 1.00 95.50 81 ASP A CA 1
ATOM 637 C C . ASP A 1 81 ? 19.922 -1.966 -3.205 1.00 95.50 81 ASP A C 1
ATOM 639 O O . ASP A 1 81 ? 20.233 -3.099 -3.568 1.00 95.50 81 ASP A O 1
ATOM 643 N N . SER A 1 82 ? 20.737 -1.189 -2.494 1.00 93.19 82 SER A N 1
ATOM 644 C CA . SER A 1 82 ? 22.058 -1.554 -1.966 1.00 93.19 82 SER A CA 1
ATOM 645 C C . SER A 1 82 ? 22.189 -1.071 -0.524 1.00 93.19 82 SER A C 1
ATOM 647 O O . SER A 1 82 ? 21.336 -0.319 -0.056 1.00 93.19 82 SER A O 1
ATOM 649 N N . GLU A 1 83 ? 23.284 -1.411 0.162 1.00 95.81 83 GLU A N 1
ATOM 650 C CA . GLU A 1 83 ? 23.573 -0.849 1.486 1.00 95.81 83 GLU A CA 1
ATOM 651 C C . GLU A 1 83 ? 23.401 0.677 1.503 1.00 95.81 83 GLU A C 1
ATOM 653 O O . GLU A 1 83 ? 23.825 1.381 0.580 1.00 95.81 83 GLU A O 1
ATOM 658 N N . TYR A 1 84 ? 22.706 1.165 2.530 1.00 97.44 84 TYR A N 1
ATOM 659 C CA . TYR A 1 84 ? 22.322 2.562 2.642 1.00 97.44 84 TYR A CA 1
ATOM 660 C C . TYR A 1 84 ? 22.068 2.960 4.097 1.00 97.44 84 TYR A C 1
ATOM 662 O O . TYR A 1 84 ? 21.872 2.112 4.978 1.00 97.44 84 TYR A O 1
ATOM 670 N N . THR A 1 85 ? 22.051 4.264 4.350 1.00 97.25 85 THR A N 1
ATOM 671 C CA . THR A 1 85 ? 21.857 4.833 5.683 1.00 97.25 85 THR A CA 1
ATOM 672 C C . THR A 1 85 ? 20.819 5.941 5.662 1.00 97.25 85 THR A C 1
ATOM 674 O O . THR A 1 85 ? 20.601 6.613 4.656 1.00 97.25 85 THR A O 1
ATOM 677 N N . TYR A 1 86 ? 20.222 6.166 6.824 1.00 97.56 86 TYR A N 1
ATOM 678 C CA . TYR A 1 86 ? 19.603 7.442 7.150 1.00 97.56 86 TYR A CA 1
ATOM 679 C C . TYR A 1 86 ? 20.657 8.562 7.138 1.00 97.56 86 TYR A C 1
ATOM 681 O O . TYR A 1 86 ? 21.858 8.302 7.267 1.00 97.56 86 TYR A O 1
ATOM 689 N N . SER A 1 87 ? 20.216 9.816 7.061 1.00 96.62 87 SER A N 1
ATOM 690 C CA . SER A 1 87 ? 21.088 10.998 7.117 1.00 96.62 87 SER A CA 1
ATOM 691 C C . SER A 1 87 ? 21.880 11.097 8.426 1.00 96.62 87 SER A C 1
ATOM 693 O O . SER A 1 87 ? 22.945 11.701 8.462 1.00 96.62 87 SER A O 1
ATOM 695 N N . ASN A 1 88 ? 21.395 10.475 9.506 1.00 95.44 88 ASN A N 1
ATOM 696 C CA . ASN A 1 88 ? 22.111 10.395 10.783 1.00 95.44 88 ASN A CA 1
ATOM 697 C C . ASN A 1 88 ? 23.151 9.256 10.851 1.00 95.44 88 ASN A C 1
ATOM 699 O O . ASN A 1 88 ? 23.691 8.988 11.921 1.00 95.44 88 ASN A O 1
ATOM 703 N N . GLY A 1 89 ? 23.395 8.544 9.746 1.00 96.00 89 GLY A N 1
ATOM 704 C CA . GLY A 1 89 ? 24.365 7.450 9.656 1.00 96.00 89 GLY A CA 1
ATOM 705 C C . GLY A 1 89 ? 23.862 6.084 10.136 1.00 96.00 89 GLY A C 1
ATOM 706 O O . GLY A 1 89 ? 24.557 5.084 9.949 1.00 96.00 89 GLY A O 1
ATOM 707 N N . LYS A 1 90 ? 22.653 5.980 10.709 1.00 95.38 90 LYS A N 1
ATOM 708 C CA . LYS A 1 90 ? 22.071 4.678 11.071 1.00 95.38 90 LYS A CA 1
ATOM 709 C C . LYS A 1 90 ? 21.813 3.860 9.802 1.00 95.38 90 LYS A C 1
ATOM 711 O O . LYS A 1 90 ? 21.240 4.364 8.837 1.00 95.38 90 LYS A O 1
ATOM 716 N N . LYS A 1 91 ? 22.199 2.581 9.801 1.00 95.38 91 LYS A N 1
ATOM 717 C CA . LYS A 1 91 ? 21.916 1.675 8.678 1.00 95.38 91 LYS A CA 1
ATOM 718 C C . LYS A 1 91 ? 20.417 1.398 8.567 1.00 95.38 91 LYS A C 1
ATOM 720 O O . LYS A 1 91 ? 19.741 1.186 9.575 1.00 95.38 91 LYS A O 1
ATOM 725 N N . ILE A 1 92 ? 19.920 1.364 7.336 1.00 95.06 92 ILE A N 1
ATOM 726 C CA . ILE A 1 92 ? 18.584 0.863 7.005 1.00 95.06 92 ILE A CA 1
ATOM 727 C C . ILE A 1 92 ? 18.720 -0.507 6.337 1.00 95.06 92 ILE A C 1
ATOM 729 O O . ILE A 1 92 ? 19.683 -0.770 5.621 1.00 95.06 92 ILE A O 1
ATOM 733 N N . GLN A 1 93 ? 17.758 -1.395 6.578 1.00 93.44 93 GLN A N 1
ATOM 734 C CA . GLN A 1 93 ? 17.731 -2.727 5.981 1.00 93.44 93 GLN A CA 1
ATOM 735 C C . GLN A 1 93 ? 16.349 -3.031 5.407 1.00 93.44 93 GLN A C 1
ATOM 737 O O . GLN A 1 93 ? 15.320 -2.556 5.902 1.00 93.44 93 GLN A O 1
ATOM 742 N N . ASN A 1 94 ? 16.325 -3.859 4.364 1.00 93.94 94 ASN A N 1
ATOM 743 C CA . ASN A 1 94 ? 15.103 -4.523 3.927 1.00 93.94 94 ASN A CA 1
ATOM 744 C C . ASN A 1 94 ? 14.684 -5.580 4.952 1.00 93.94 94 ASN A C 1
ATOM 746 O O . ASN A 1 94 ? 15.530 -6.150 5.639 1.00 93.94 94 ASN A O 1
ATOM 750 N N . ALA A 1 95 ? 13.390 -5.904 4.997 1.00 88.38 95 ALA A N 1
ATOM 751 C CA . ALA A 1 95 ? 12.873 -6.959 5.872 1.00 88.38 95 ALA A CA 1
ATOM 752 C C . ALA A 1 95 ? 13.561 -8.320 5.632 1.00 88.38 95 ALA A C 1
ATOM 754 O O . ALA A 1 95 ? 13.795 -9.071 6.571 1.00 88.38 95 ALA A O 1
ATOM 755 N N . THR A 1 96 ? 13.962 -8.608 4.387 1.00 84.25 96 THR A N 1
ATOM 756 C CA . THR A 1 96 ? 14.694 -9.830 4.009 1.00 84.25 96 THR A CA 1
ATOM 757 C C . THR A 1 96 ? 16.177 -9.811 4.384 1.00 84.25 96 THR A C 1
ATOM 759 O O . THR A 1 96 ? 16.861 -10.806 4.164 1.00 84.25 96 THR A O 1
ATOM 762 N N . LYS A 1 97 ? 16.698 -8.680 4.883 1.00 88.25 97 LYS A N 1
ATOM 763 C CA . LYS A 1 97 ? 18.128 -8.441 5.158 1.00 88.25 97 LYS A CA 1
ATOM 764 C C . LYS A 1 97 ? 19.043 -8.640 3.937 1.00 88.25 97 LYS A C 1
ATOM 766 O O . LYS A 1 97 ? 20.251 -8.793 4.082 1.00 88.25 97 LYS A O 1
ATOM 771 N N . SER A 1 98 ? 18.469 -8.615 2.736 1.00 87.44 98 SER A N 1
ATOM 772 C CA . SER A 1 98 ? 19.164 -8.779 1.460 1.00 87.44 98 SER A CA 1
ATOM 773 C C . SER A 1 98 ? 18.854 -7.628 0.505 1.00 87.44 98 SER A C 1
ATOM 775 O O . SER A 1 98 ? 17.845 -6.930 0.649 1.00 87.44 98 SER A O 1
ATOM 777 N N . TYR A 1 99 ? 19.743 -7.445 -0.467 1.00 89.88 99 TYR A N 1
ATOM 778 C CA . TYR A 1 99 ? 19.673 -6.409 -1.492 1.00 89.88 99 TYR A CA 1
ATOM 779 C C . TYR A 1 99 ? 19.266 -7.011 -2.838 1.00 89.88 99 TYR A C 1
ATOM 781 O O . TYR A 1 99 ? 19.624 -8.150 -3.147 1.00 89.88 99 TYR A O 1
ATOM 789 N N . LYS A 1 100 ? 18.532 -6.245 -3.645 1.00 85.38 100 LYS A N 1
ATOM 790 C CA . LYS A 1 100 ? 18.100 -6.627 -4.997 1.00 85.38 100 LYS A CA 1
ATOM 791 C C . LYS A 1 100 ? 18.858 -5.915 -6.117 1.00 85.38 100 LYS A C 1
ATOM 793 O O . LYS A 1 100 ? 18.624 -6.239 -7.276 1.00 85.38 100 LYS A O 1
ATOM 798 N N . GLY A 1 101 ? 19.772 -4.999 -5.793 1.00 91.56 101 GLY A N 1
ATOM 799 C CA . GLY A 1 101 ? 20.454 -4.183 -6.794 1.00 91.56 101 GLY A CA 1
ATOM 800 C C . GLY A 1 101 ? 19.491 -3.189 -7.440 1.00 91.56 101 GLY A C 1
ATOM 801 O O . GLY A 1 101 ? 18.597 -2.667 -6.780 1.00 91.56 101 GLY A O 1
ATOM 802 N N . ASP A 1 102 ? 19.668 -2.904 -8.726 1.00 89.06 102 ASP A N 1
ATOM 803 C CA . ASP A 1 102 ? 18.767 -1.995 -9.436 1.00 89.06 102 ASP A CA 1
ATOM 804 C C . ASP A 1 102 ? 17.396 -2.652 -9.662 1.00 89.06 102 ASP A C 1
ATOM 806 O O . ASP A 1 102 ? 17.288 -3.732 -10.244 1.00 89.06 102 ASP A O 1
ATOM 810 N N . VAL A 1 103 ? 16.340 -1.981 -9.209 1.00 92.69 103 VAL A N 1
ATOM 811 C CA . VAL A 1 103 ? 14.942 -2.403 -9.343 1.00 92.69 103 VAL A CA 1
ATOM 812 C C . VAL A 1 103 ? 14.098 -1.248 -9.873 1.00 92.69 103 VAL A C 1
ATOM 814 O O . VAL A 1 103 ? 14.414 -0.086 -9.636 1.00 92.69 103 VAL A O 1
ATOM 817 N N . SER A 1 104 ? 13.000 -1.532 -10.574 1.00 96.06 104 SER A N 1
ATOM 818 C CA . SER A 1 104 ? 12.043 -0.478 -10.934 1.00 96.06 104 SER A CA 1
ATOM 819 C C . SER A 1 104 ? 11.236 -0.013 -9.718 1.00 96.06 104 SER A C 1
ATOM 821 O O . SER A 1 104 ? 11.088 -0.753 -8.741 1.00 96.06 104 SER A O 1
ATOM 823 N N . LEU A 1 105 ? 10.643 1.182 -9.796 1.00 98.44 105 LEU A N 1
ATOM 824 C CA . LEU A 1 105 ? 9.650 1.668 -8.832 1.00 98.44 105 LEU A CA 1
ATOM 825 C C . LEU A 1 105 ? 8.539 0.634 -8.610 1.00 98.44 105 LEU A C 1
ATOM 827 O O . LEU A 1 105 ? 8.183 0.349 -7.463 1.00 98.44 105 LEU A O 1
ATOM 831 N N . ARG A 1 106 ? 8.035 0.024 -9.694 1.00 98.38 106 ARG A N 1
ATOM 832 C CA . ARG A 1 106 ? 7.043 -1.056 -9.638 1.00 98.38 106 ARG A CA 1
ATOM 833 C C . ARG A 1 106 ? 7.525 -2.214 -8.774 1.00 98.38 106 ARG A C 1
ATOM 835 O O . ARG A 1 106 ? 6.817 -2.614 -7.853 1.00 98.38 106 ARG A O 1
ATOM 842 N N . GLU A 1 107 ? 8.719 -2.744 -9.034 1.00 97.31 107 GLU A N 1
ATOM 843 C CA . GLU A 1 107 ? 9.265 -3.871 -8.269 1.00 97.31 107 GLU A CA 1
ATOM 844 C C . GLU A 1 107 ? 9.515 -3.487 -6.804 1.00 97.31 107 GLU A C 1
ATOM 846 O O . GLU A 1 107 ? 9.153 -4.242 -5.897 1.00 97.31 107 GLU A O 1
ATOM 851 N N . ALA A 1 108 ? 10.065 -2.295 -6.557 1.00 98.56 108 ALA A N 1
ATOM 852 C CA . ALA A 1 108 ? 10.359 -1.795 -5.220 1.00 98.56 108 ALA A CA 1
ATOM 853 C C . ALA A 1 108 ? 9.098 -1.662 -4.355 1.00 98.56 108 ALA A C 1
ATOM 855 O O . ALA A 1 108 ? 9.081 -2.124 -3.208 1.00 98.56 108 ALA A O 1
ATOM 856 N N . LEU A 1 109 ? 8.021 -1.089 -4.902 1.00 98.75 109 LEU A N 1
ATOM 857 C CA . LEU A 1 109 ? 6.751 -0.953 -4.193 1.00 98.75 109 LEU A CA 1
ATOM 858 C C . LEU A 1 109 ? 6.013 -2.299 -4.080 1.00 98.75 109 LEU A C 1
ATOM 860 O O . LEU A 1 109 ? 5.527 -2.626 -2.992 1.00 98.75 109 LEU A O 1
ATOM 864 N N . LYS A 1 110 ? 6.011 -3.121 -5.141 1.00 98.31 110 LYS A N 1
ATOM 865 C CA . LYS A 1 110 ? 5.423 -4.475 -5.151 1.00 98.31 110 LYS A CA 1
ATOM 866 C C . LYS A 1 110 ? 6.019 -5.374 -4.067 1.00 98.31 110 LYS A C 1
ATOM 868 O O . LYS A 1 110 ? 5.283 -6.056 -3.353 1.00 98.31 110 LYS A O 1
ATOM 873 N N . LYS A 1 111 ? 7.351 -5.376 -3.940 1.00 97.50 111 LYS A N 1
ATOM 874 C CA . LYS A 1 111 ? 8.102 -6.135 -2.923 1.00 97.50 111 LYS A CA 1
ATOM 875 C C . LYS A 1 111 ? 8.222 -5.405 -1.592 1.00 97.50 111 LYS A C 1
ATOM 877 O O . LYS A 1 111 ? 8.706 -5.986 -0.626 1.00 97.50 111 LYS A O 1
ATOM 882 N N . SER A 1 112 ? 7.759 -4.157 -1.525 1.00 97.88 112 SER A N 1
ATOM 883 C CA . SER A 1 112 ? 7.779 -3.338 -0.320 1.00 97.88 112 SER A CA 1
ATOM 884 C C . SER A 1 112 ? 9.188 -3.130 0.254 1.00 97.88 112 SER A C 1
ATOM 886 O O . SER A 1 112 ? 9.373 -3.196 1.469 1.00 97.88 112 SER A O 1
ATOM 888 N N . LEU A 1 113 ? 10.176 -2.844 -0.596 1.00 98.50 113 LEU A N 1
ATOM 889 C CA . LEU A 1 113 ? 11.574 -2.640 -0.190 1.00 98.50 113 LEU A CA 1
ATOM 890 C C . LEU A 1 113 ? 11.739 -1.336 0.603 1.00 98.50 113 LEU A C 1
ATOM 892 O O . LEU A 1 113 ? 11.063 -0.343 0.326 1.00 98.50 113 LEU A O 1
ATOM 896 N N . ASN A 1 114 ? 12.579 -1.345 1.638 1.00 98.31 114 ASN A N 1
ATOM 897 C CA . ASN A 1 114 ? 12.746 -0.217 2.563 1.00 98.31 114 ASN A CA 1
ATOM 898 C C . ASN A 1 114 ? 13.755 0.804 2.041 1.00 98.31 114 ASN A C 1
ATOM 900 O O . ASN A 1 114 ? 13.532 2.003 2.167 1.00 98.31 114 ASN A O 1
ATOM 904 N N . ILE A 1 115 ? 14.842 0.333 1.434 1.00 98.56 115 ILE A N 1
ATOM 905 C CA . ILE A 1 115 ? 15.919 1.210 0.974 1.00 98.56 115 ILE A CA 1
ATOM 906 C C . ILE A 1 115 ? 15.472 2.082 -0.213 1.00 98.56 115 ILE A C 1
ATOM 908 O O . ILE A 1 115 ? 15.602 3.302 -0.107 1.00 98.56 115 ILE A O 1
ATOM 912 N N . PRO A 1 116 ? 14.873 1.534 -1.294 1.00 98.69 116 PRO A N 1
ATOM 913 C CA . PRO A 1 116 ? 14.293 2.354 -2.359 1.00 98.69 116 PRO A CA 1
ATOM 914 C C . PRO A 1 116 ? 13.243 3.358 -1.869 1.00 98.69 116 PRO A C 1
ATOM 916 O O . PRO A 1 116 ? 13.211 4.481 -2.361 1.00 98.69 116 PRO A O 1
ATOM 919 N N . ALA A 1 117 ? 12.426 2.984 -0.879 1.00 98.75 117 ALA A N 1
ATOM 920 C CA . ALA A 1 117 ? 11.419 3.864 -0.283 1.00 98.75 117 ALA A CA 1
ATOM 921 C C . ALA A 1 117 ? 12.065 5.078 0.406 1.00 98.75 117 ALA A C 1
ATOM 923 O O . ALA A 1 117 ? 11.744 6.218 0.075 1.00 98.75 117 ALA A O 1
ATOM 924 N N . LEU A 1 118 ? 13.060 4.846 1.275 1.00 98.69 118 LEU A N 1
ATOM 925 C CA . LEU A 1 118 ? 13.814 5.924 1.920 1.00 98.69 118 LEU A CA 1
ATOM 926 C C . LEU A 1 118 ? 14.509 6.833 0.893 1.00 98.69 118 LEU A C 1
ATOM 928 O O . LEU A 1 118 ? 14.375 8.054 0.968 1.00 98.69 118 LEU A O 1
ATOM 932 N N . LYS A 1 119 ? 15.217 6.250 -0.085 1.00 98.62 119 LYS A N 1
ATOM 933 C CA . LYS A 1 119 ? 15.890 7.010 -1.154 1.00 98.62 119 LYS A CA 1
ATOM 934 C C . LYS A 1 119 ? 14.897 7.872 -1.939 1.00 98.62 119 LYS A C 1
ATOM 936 O O . LYS A 1 119 ? 15.192 9.024 -2.256 1.00 98.62 119 LYS A O 1
ATOM 941 N N . THR A 1 120 ? 13.710 7.336 -2.217 1.00 98.81 120 THR A N 1
ATOM 942 C CA . THR A 1 120 ? 12.629 8.059 -2.899 1.00 98.81 120 THR A CA 1
ATOM 943 C C . THR A 1 120 ? 12.152 9.249 -2.065 1.00 98.81 120 THR A C 1
ATOM 945 O O . THR A 1 120 ? 12.150 10.368 -2.572 1.00 98.81 120 THR A O 1
ATOM 948 N N . ALA A 1 121 ? 11.836 9.054 -0.780 1.00 98.62 121 ALA A N 1
ATOM 949 C CA . ALA A 1 121 ? 11.411 10.143 0.105 1.00 98.62 121 ALA A CA 1
ATOM 950 C C . ALA A 1 121 ? 12.483 11.237 0.265 1.00 98.62 121 ALA A C 1
ATOM 952 O O . ALA A 1 121 ? 12.168 12.426 0.255 1.00 98.62 121 ALA A O 1
ATOM 953 N N . GLN A 1 122 ? 13.761 10.856 0.358 1.00 98.31 122 GLN A N 1
ATOM 954 C CA . GLN A 1 122 ? 14.876 11.811 0.371 1.00 98.31 122 GLN A CA 1
ATOM 955 C C . GLN A 1 122 ? 14.970 12.603 -0.939 1.00 98.31 122 GLN A C 1
ATOM 957 O O . GLN A 1 122 ? 15.194 13.810 -0.906 1.00 98.31 122 GLN A O 1
ATOM 962 N N . THR A 1 123 ? 14.766 11.943 -2.083 1.00 98.44 123 THR A N 1
ATOM 963 C CA . THR A 1 123 ? 14.841 12.576 -3.410 1.00 98.44 123 THR A CA 1
ATOM 964 C C . THR A 1 123 ? 13.681 13.540 -3.655 1.00 98.44 123 THR A C 1
ATOM 966 O O . THR A 1 123 ? 13.876 14.624 -4.201 1.00 98.44 123 THR A O 1
ATOM 969 N N . VAL A 1 124 ? 12.473 13.172 -3.226 1.00 98.69 124 VAL A N 1
ATOM 970 C CA . VAL A 1 124 ? 11.300 14.057 -3.235 1.00 98.69 124 VAL A CA 1
ATOM 971 C C . VAL A 1 124 ? 11.499 15.238 -2.280 1.00 98.69 124 VAL A C 1
ATOM 973 O O . VAL A 1 124 ? 11.135 16.370 -2.605 1.00 98.69 124 VAL A O 1
ATOM 976 N N . GLY A 1 125 ? 12.096 14.974 -1.117 1.00 98.56 125 GLY A N 1
ATOM 977 C CA . GLY A 1 125 ? 12.211 15.900 0.001 1.00 98.56 125 GLY A CA 1
ATOM 978 C C . GLY A 1 125 ? 11.042 15.748 0.977 1.00 98.56 125 GLY A C 1
ATOM 979 O O . GLY A 1 125 ? 9.875 15.833 0.593 1.00 98.56 125 GLY A O 1
ATOM 980 N N . LEU A 1 126 ? 11.355 15.588 2.268 1.00 98.31 126 LEU A N 1
ATOM 981 C CA . LEU A 1 126 ? 10.372 15.235 3.305 1.00 98.31 126 LEU A CA 1
ATOM 982 C C . LEU A 1 126 ? 9.204 16.227 3.425 1.00 98.31 126 LEU A C 1
ATOM 984 O O . LEU A 1 126 ? 8.094 15.812 3.742 1.00 98.31 126 LEU A O 1
ATOM 988 N N . ASN A 1 127 ? 9.426 17.516 3.149 1.00 98.19 127 ASN A N 1
ATOM 989 C CA . ASN A 1 127 ? 8.361 18.523 3.187 1.00 98.19 127 ASN A CA 1
ATOM 990 C C . ASN A 1 127 ? 7.321 18.299 2.082 1.00 98.19 127 ASN A C 1
ATOM 992 O O . ASN A 1 127 ? 6.132 18.309 2.373 1.00 98.19 127 ASN A O 1
ATOM 996 N N . LYS A 1 128 ? 7.749 18.010 0.847 1.00 98.62 128 LYS A N 1
ATOM 997 C CA . LYS A 1 128 ? 6.827 17.703 -0.259 1.00 98.62 128 LYS A CA 1
ATOM 998 C C . LYS A 1 128 ? 6.083 16.392 -0.017 1.00 98.62 128 LYS A C 1
ATOM 1000 O O . LYS A 1 128 ? 4.884 16.308 -0.265 1.00 98.62 128 LYS A O 1
ATOM 1005 N N . SER A 1 129 ? 6.777 15.385 0.517 1.00 98.75 129 SER A N 1
ATOM 1006 C CA . SER A 1 129 ? 6.154 14.130 0.952 1.00 98.75 129 SER A CA 1
ATOM 1007 C C . SER A 1 129 ? 5.094 14.355 2.032 1.00 98.75 129 SER A C 1
ATOM 1009 O O . SER A 1 129 ? 4.006 13.787 1.962 1.00 98.75 129 SER A O 1
ATOM 1011 N N . LYS A 1 130 ? 5.389 15.216 3.013 1.00 98.62 130 LYS A N 1
ATOM 1012 C CA . LYS A 1 130 ? 4.450 15.603 4.068 1.00 98.62 130 LYS A CA 1
ATOM 1013 C C . LYS A 1 130 ? 3.232 16.330 3.498 1.00 98.62 130 LYS A C 1
ATOM 1015 O O . LYS A 1 130 ? 2.120 15.922 3.804 1.00 98.62 130 LYS A O 1
ATOM 1020 N N . GLU A 1 131 ? 3.432 17.355 2.673 1.00 98.62 131 GLU A N 1
ATOM 1021 C CA . GLU A 1 131 ? 2.347 18.133 2.056 1.00 98.62 131 GLU A CA 1
ATOM 1022 C C . GLU A 1 131 ? 1.405 17.237 1.242 1.00 98.62 131 GLU A C 1
ATOM 1024 O O . GLU A 1 131 ? 0.185 17.319 1.386 1.00 98.62 131 GLU A O 1
ATOM 1029 N N . PHE A 1 132 ? 1.964 16.319 0.448 1.00 98.81 132 PHE A N 1
ATOM 1030 C CA . PHE A 1 132 ? 1.180 15.331 -0.291 1.00 98.81 132 PHE A CA 1
ATOM 1031 C C . PHE A 1 132 ? 0.368 14.431 0.653 1.00 98.81 132 PHE A C 1
ATOM 1033 O O . PHE A 1 132 ? -0.833 14.252 0.461 1.00 98.81 132 PHE A O 1
ATOM 1040 N N . ALA A 1 133 ? 0.992 13.900 1.708 1.00 98.75 133 ALA A N 1
ATOM 1041 C CA . ALA A 1 133 ? 0.316 13.049 2.683 1.00 98.75 133 ALA A CA 1
ATOM 1042 C C . ALA A 1 133 ? -0.777 13.792 3.482 1.00 98.75 133 ALA A C 1
ATOM 1044 O O . ALA A 1 133 ? -1.845 13.227 3.720 1.00 98.75 133 ALA A O 1
ATOM 1045 N N . GLU A 1 134 ? -0.564 15.057 3.858 1.00 98.62 134 GLU A N 1
ATOM 1046 C CA . GLU A 1 134 ? -1.583 15.907 4.496 1.00 98.62 134 GLU A CA 1
ATOM 1047 C C . GLU A 1 134 ? -2.759 16.180 3.547 1.00 98.62 134 GLU A C 1
ATOM 1049 O O . GLU A 1 134 ? -3.917 16.147 3.972 1.00 98.62 134 GLU A O 1
ATOM 1054 N N . GLY A 1 135 ? -2.491 16.343 2.245 1.00 98.38 135 GLY A N 1
ATOM 1055 C CA . GLY A 1 135 ? -3.518 16.413 1.201 1.00 98.38 135 GLY A CA 1
ATOM 1056 C C . GLY A 1 135 ? -4.400 15.160 1.120 1.00 98.38 135 GLY A C 1
ATOM 1057 O O . GLY A 1 135 ? -5.558 15.254 0.712 1.00 98.38 135 GLY A O 1
ATOM 1058 N N . LEU A 1 136 ? -3.886 14.012 1.576 1.00 98.56 136 LEU A N 1
ATOM 1059 C CA . LEU A 1 136 ? -4.596 12.736 1.722 1.00 98.56 136 LEU A CA 1
ATOM 1060 C C . LEU A 1 136 ? -5.246 12.537 3.098 1.00 98.56 136 LEU A C 1
ATOM 1062 O O . LEU A 1 136 ? -5.742 11.450 3.392 1.00 98.56 136 LEU A O 1
ATOM 1066 N N . GLY A 1 137 ? -5.242 13.564 3.948 1.00 97.38 137 GLY A N 1
ATOM 1067 C CA . GLY A 1 137 ? -5.834 13.520 5.281 1.00 97.38 137 GLY A CA 1
ATOM 1068 C C . GLY A 1 137 ? -4.965 12.862 6.350 1.00 97.38 137 GLY A C 1
ATOM 1069 O O . GLY A 1 137 ? -5.453 12.654 7.462 1.00 97.38 137 GLY A O 1
ATOM 1070 N N . MET A 1 138 ? -3.699 12.547 6.053 1.00 98.06 138 MET A N 1
ATOM 1071 C CA . MET A 1 138 ? -2.772 12.031 7.060 1.00 98.06 138 MET A CA 1
ATOM 1072 C C . MET A 1 138 ? -2.375 13.135 8.036 1.00 98.06 138 MET A C 1
ATOM 1074 O O . MET A 1 138 ? -2.164 14.284 7.650 1.00 98.06 138 MET A O 1
ATOM 1078 N N . THR A 1 139 ? -2.241 12.774 9.310 1.00 96.25 139 THR A N 1
ATOM 1079 C CA . THR A 1 139 ? -1.797 13.690 10.360 1.00 96.25 139 THR A CA 1
ATOM 1080 C C . THR A 1 139 ? -0.433 13.275 10.894 1.00 96.25 139 THR A C 1
ATOM 1082 O O . THR A 1 139 ? -0.086 12.092 10.924 1.00 96.25 139 THR A O 1
ATOM 1085 N N . PHE A 1 140 ? 0.348 14.268 11.319 1.00 96.56 140 PHE A N 1
ATOM 1086 C CA . PHE A 1 140 ? 1.694 14.081 11.849 1.00 96.56 140 PHE A CA 1
ATOM 1087 C C . PHE A 1 140 ? 1.793 14.706 13.235 1.00 96.56 140 PHE A C 1
ATOM 1089 O O . PHE A 1 140 ? 1.356 15.840 13.455 1.00 96.56 140 PHE A O 1
ATOM 1096 N N . LYS A 1 141 ? 2.385 13.978 14.185 1.00 93.56 141 LYS A N 1
ATOM 1097 C CA . LYS A 1 141 ? 2.587 14.476 15.549 1.00 93.56 141 LYS A CA 1
ATOM 1098 C C . LYS A 1 141 ? 3.425 15.756 15.508 1.00 93.56 141 LYS A C 1
ATOM 1100 O O . LYS A 1 141 ? 4.507 15.771 14.929 1.00 93.56 141 LYS A O 1
ATOM 1105 N N . GLU A 1 142 ? 2.898 16.833 16.094 1.00 93.50 142 GLU A N 1
ATOM 1106 C CA . GLU A 1 142 ? 3.511 18.176 16.069 1.00 93.50 142 GLU A CA 1
ATOM 1107 C C . GLU A 1 142 ? 3.810 18.705 14.650 1.00 93.50 142 GLU A C 1
ATOM 1109 O O . GLU A 1 142 ? 4.646 19.589 14.479 1.00 93.50 142 GLU A O 1
ATOM 1114 N N . GLY A 1 143 ? 3.167 18.152 13.614 1.00 93.88 143 GLY A N 1
ATOM 1115 C CA . GLY A 1 143 ? 3.453 18.488 12.220 1.00 93.88 143 GLY A CA 1
ATOM 1116 C C . GLY A 1 143 ? 4.865 18.105 11.760 1.00 93.88 143 GLY A C 1
ATOM 1117 O O . GLY A 1 143 ? 5.346 18.669 10.777 1.00 93.88 143 GLY A O 1
ATOM 1118 N N . LYS A 1 144 ? 5.551 17.189 12.454 1.00 95.19 144 LYS A N 1
ATOM 1119 C CA . LYS A 1 144 ? 6.929 16.789 12.142 1.00 95.19 144 LYS A CA 1
ATOM 1120 C C . LYS A 1 144 ? 6.968 15.450 11.417 1.00 95.19 144 LYS A C 1
ATOM 1122 O O . LYS A 1 144 ? 6.246 14.519 11.762 1.00 95.19 144 LYS A O 1
ATOM 1127 N N . VAL A 1 145 ? 7.865 15.361 10.442 1.00 97.44 145 VAL A N 1
ATOM 1128 C CA . VAL A 1 145 ? 8.174 14.135 9.702 1.00 97.44 145 VAL A CA 1
ATOM 1129 C C . VAL A 1 145 ? 9.661 13.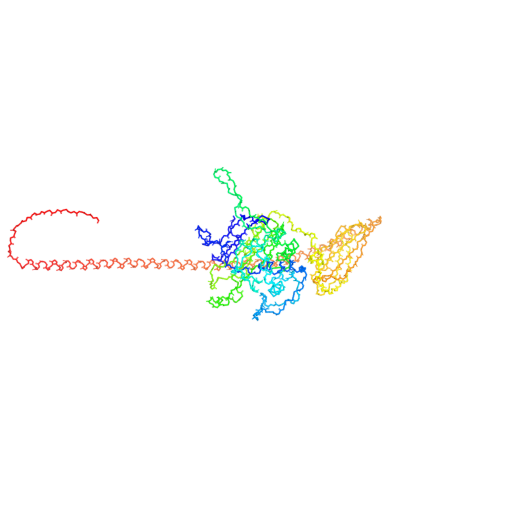837 9.793 1.00 97.44 145 VAL A C 1
ATOM 1131 O O . VAL A 1 145 ? 10.478 14.740 9.974 1.00 97.44 145 VAL A O 1
ATOM 1134 N N . TYR A 1 146 ? 10.000 12.562 9.656 1.00 97.19 146 TYR A N 1
ATOM 1135 C CA . TYR A 1 146 ? 11.369 12.069 9.722 1.00 97.19 146 TYR A CA 1
ATOM 1136 C C . TYR A 1 146 ? 11.617 11.126 8.551 1.00 97.19 146 TYR A C 1
ATOM 1138 O O . TYR A 1 146 ? 10.685 10.633 7.924 1.00 97.19 146 TYR A O 1
ATOM 1146 N N . GLU A 1 147 ? 12.872 10.803 8.273 1.00 97.88 147 GLU A N 1
ATOM 1147 C CA . GLU A 1 147 ? 13.194 9.810 7.244 1.00 97.88 147 GLU A CA 1
ATOM 1148 C C . GLU A 1 147 ? 12.567 8.435 7.522 1.00 97.88 147 GLU A C 1
ATOM 1150 O O . GLU A 1 147 ? 12.180 7.725 6.598 1.00 97.88 147 GLU A O 1
ATOM 1155 N N . SER A 1 148 ? 12.385 8.071 8.796 1.00 96.88 148 SER A N 1
ATOM 1156 C CA . SER A 1 148 ? 11.684 6.844 9.188 1.00 96.88 148 SER A CA 1
ATOM 1157 C C . SER A 1 148 ? 10.193 6.851 8.823 1.00 96.88 148 SER A C 1
ATOM 1159 O O . SER A 1 148 ? 9.577 5.785 8.748 1.00 96.88 148 SER A O 1
ATOM 1161 N N . THR A 1 149 ? 9.604 8.020 8.542 1.00 97.88 149 THR A N 1
ATOM 1162 C CA . THR A 1 149 ? 8.234 8.126 8.027 1.00 97.88 149 THR A CA 1
ATOM 1163 C C . THR A 1 149 ? 8.098 7.392 6.692 1.00 97.88 149 THR A C 1
ATOM 1165 O O . THR A 1 149 ? 7.077 6.742 6.488 1.00 97.88 149 THR A O 1
ATOM 1168 N N . ALA A 1 150 ? 9.145 7.366 5.855 1.00 97.94 150 ALA A N 1
ATOM 1169 C CA . ALA A 1 150 ? 9.154 6.635 4.581 1.00 97.94 150 ALA A CA 1
ATOM 1170 C C . ALA A 1 150 ? 8.903 5.125 4.745 1.00 97.94 150 ALA A C 1
ATOM 1172 O O . ALA A 1 150 ? 8.314 4.459 3.899 1.00 97.94 150 ALA A O 1
ATOM 1173 N N . ILE A 1 151 ? 9.301 4.553 5.884 1.00 96.62 151 ILE A N 1
ATOM 1174 C CA . ILE A 1 151 ? 9.034 3.143 6.202 1.00 96.62 151 ILE A CA 1
ATOM 1175 C C . ILE A 1 151 ? 7.862 2.954 7.172 1.00 96.62 151 ILE A C 1
ATOM 1177 O O . ILE A 1 151 ? 7.601 1.838 7.616 1.00 96.62 151 ILE A O 1
ATOM 1181 N N . GLY A 1 152 ? 7.114 4.025 7.445 1.00 96.31 152 GLY A N 1
ATOM 1182 C CA . GLY A 1 152 ? 5.839 3.974 8.146 1.00 96.31 152 GLY A CA 1
ATOM 1183 C C . GLY A 1 152 ? 5.888 4.211 9.643 1.00 96.31 152 GLY A C 1
ATOM 1184 O O . GLY A 1 152 ? 4.979 3.751 10.333 1.00 96.31 152 GLY A O 1
ATOM 1185 N N . SER A 1 153 ? 6.894 4.927 10.155 1.00 95.38 153 SER A N 1
ATOM 1186 C CA . SER A 1 153 ? 6.967 5.291 11.580 1.00 95.38 153 SER A CA 1
ATOM 1187 C C . SER A 1 153 ? 5.911 6.319 12.024 1.00 95.38 153 SER A C 1
ATOM 1189 O O . SER A 1 153 ? 5.970 6.785 13.158 1.00 95.38 153 SER A O 1
ATOM 1191 N N . ASN A 1 154 ? 4.995 6.737 11.141 1.00 96.44 154 ASN A N 1
ATOM 1192 C CA . ASN A 1 154 ? 3.889 7.622 11.500 1.00 96.44 154 ASN A CA 1
ATOM 1193 C C . ASN A 1 154 ? 2.743 6.821 12.118 1.00 96.44 154 ASN A C 1
ATOM 1195 O O . ASN A 1 154 ? 2.303 5.826 11.534 1.00 96.44 154 ASN A O 1
ATOM 1199 N N . ASP A 1 155 ? 2.239 7.290 13.255 1.00 96.38 155 ASP A N 1
ATOM 1200 C CA . ASP A 1 155 ? 1.069 6.706 13.899 1.00 96.38 155 ASP A CA 1
ATOM 1201 C C . ASP A 1 155 ? -0.210 7.147 13.192 1.00 96.38 155 ASP A C 1
ATOM 1203 O O . ASP A 1 155 ? -0.417 8.336 12.944 1.00 96.38 155 ASP A O 1
ATOM 1207 N N . SER A 1 156 ? -1.109 6.212 12.893 1.00 97.06 156 SER A N 1
ATOM 1208 C CA . SER A 1 156 ? -2.437 6.550 12.368 1.00 97.06 156 SER A CA 1
ATOM 1209 C C . SER A 1 156 ? -3.478 5.496 12.724 1.00 97.06 156 SER A C 1
ATOM 1211 O O . SER A 1 156 ? -3.158 4.384 13.147 1.00 97.06 156 SER A O 1
ATOM 1213 N N . SER A 1 157 ? -4.740 5.868 12.540 1.00 97.62 157 SER A N 1
ATOM 1214 C CA . SER A 1 157 ? -5.895 4.985 12.686 1.00 97.62 157 SER A CA 1
ATOM 1215 C C . SER A 1 157 ? -6.277 4.315 11.355 1.00 97.62 157 SER A C 1
ATOM 1217 O O . SER A 1 157 ? -5.981 4.852 10.282 1.00 97.62 157 SER A O 1
ATOM 1219 N N . PRO A 1 158 ? -7.003 3.179 11.380 1.00 98.50 158 PRO A N 1
ATOM 1220 C CA . PRO A 1 158 ? -7.633 2.624 10.183 1.00 98.50 158 PRO A CA 1
ATOM 1221 C C . PRO A 1 158 ? -8.508 3.632 9.423 1.00 98.50 158 PRO A C 1
ATOM 1223 O O . PRO A 1 158 ? -8.527 3.596 8.198 1.00 98.50 158 PRO A O 1
ATOM 1226 N N . LEU A 1 159 ? -9.187 4.559 10.111 1.00 98.56 159 LEU A N 1
ATOM 1227 C CA . LEU A 1 159 ? -9.981 5.612 9.469 1.00 98.56 159 LEU A CA 1
ATOM 1228 C C . LEU A 1 159 ? -9.128 6.544 8.595 1.00 98.56 159 LEU A C 1
ATOM 1230 O O . LEU A 1 159 ? -9.486 6.792 7.445 1.00 98.56 159 LEU A O 1
ATOM 1234 N N . GLU A 1 160 ? -8.001 7.033 9.119 1.00 98.50 160 GLU A N 1
ATOM 1235 C CA . GLU A 1 160 ? -7.077 7.912 8.384 1.00 98.50 160 GLU A CA 1
ATOM 1236 C C . GLU A 1 160 ? -6.456 7.179 7.186 1.00 98.50 160 GLU A C 1
ATOM 1238 O O . GLU A 1 160 ? -6.465 7.691 6.066 1.00 98.50 160 GLU A O 1
ATOM 1243 N N . VAL A 1 161 ? -6.000 5.936 7.391 1.00 98.81 161 VAL A N 1
ATOM 1244 C CA . VAL A 1 161 ? -5.402 5.121 6.321 1.00 98.81 161 VAL A CA 1
ATOM 1245 C C . VAL A 1 161 ? -6.426 4.790 5.229 1.00 98.81 161 VAL A C 1
ATOM 1247 O O . VAL A 1 161 ? -6.097 4.867 4.046 1.00 98.81 161 VAL A O 1
ATOM 1250 N N . ALA A 1 162 ? -7.672 4.460 5.587 1.00 98.81 162 ALA A N 1
ATOM 1251 C CA . ALA A 1 162 ? -8.736 4.227 4.609 1.00 98.81 162 ALA A CA 1
ATOM 1252 C C . ALA A 1 162 ? -9.025 5.493 3.788 1.00 98.81 162 ALA A C 1
ATOM 1254 O O . ALA A 1 162 ? -9.117 5.408 2.564 1.00 98.81 162 ALA A O 1
ATOM 1255 N N . GLY A 1 163 ? -9.094 6.657 4.445 1.00 98.50 163 GLY A N 1
ATOM 1256 C CA . GLY A 1 163 ? -9.235 7.962 3.794 1.00 98.50 163 GLY A CA 1
ATOM 1257 C C . GLY A 1 163 ? -8.174 8.203 2.725 1.00 98.50 163 GLY A C 1
ATOM 1258 O O . GLY A 1 163 ? -8.510 8.451 1.568 1.00 98.50 163 GLY A O 1
ATOM 1259 N N . ALA A 1 164 ? -6.901 8.038 3.088 1.00 98.75 164 ALA A N 1
ATOM 1260 C CA . ALA A 1 164 ? -5.792 8.223 2.160 1.00 98.75 164 ALA A CA 1
ATOM 1261 C C . ALA A 1 164 ? -5.837 7.241 0.975 1.00 98.75 164 ALA A C 1
ATOM 1263 O O . ALA A 1 164 ? -5.597 7.635 -0.167 1.00 98.75 164 ALA A O 1
ATOM 1264 N N . TYR A 1 165 ? -6.173 5.969 1.224 1.00 98.88 165 TYR A N 1
ATOM 1265 C CA . TYR A 1 165 ? -6.213 4.945 0.175 1.00 98.88 165 TYR A CA 1
ATOM 1266 C C . TYR A 1 165 ? -7.379 5.121 -0.802 1.00 98.88 165 TYR A C 1
ATOM 1268 O O . TYR A 1 165 ? -7.222 4.836 -1.989 1.00 98.88 165 TYR A O 1
ATOM 1276 N N . ALA A 1 166 ? -8.529 5.626 -0.347 1.00 98.81 166 ALA A N 1
ATOM 1277 C CA . ALA A 1 166 ? -9.646 5.900 -1.246 1.00 98.81 166 ALA A CA 1
ATOM 1278 C C . ALA A 1 166 ? -9.334 6.983 -2.269 1.00 98.81 166 ALA A C 1
ATOM 1280 O O . ALA A 1 166 ? -9.823 6.888 -3.385 1.00 98.81 166 ALA A O 1
ATOM 1281 N N . THR A 1 167 ? -8.474 7.948 -1.945 1.00 98.75 167 THR A N 1
ATOM 1282 C CA . THR A 1 167 ? -8.067 8.979 -2.904 1.00 98.75 167 THR A CA 1
ATOM 1283 C C . THR A 1 167 ? -7.409 8.389 -4.147 1.00 98.75 167 THR A C 1
ATOM 1285 O O . THR A 1 167 ? -7.696 8.833 -5.256 1.00 98.75 167 THR A O 1
ATOM 1288 N N . PHE A 1 168 ? -6.569 7.356 -3.992 1.00 98.75 168 PHE A N 1
ATOM 1289 C CA . PHE A 1 168 ? -5.996 6.644 -5.140 1.00 98.75 168 PHE A CA 1
ATOM 1290 C C . PHE A 1 168 ? -7.091 5.946 -5.962 1.00 98.75 168 PHE A C 1
ATOM 1292 O O . PHE A 1 168 ? -7.096 6.044 -7.186 1.00 98.75 168 PHE A O 1
ATOM 1299 N N . GLY A 1 169 ? -8.062 5.318 -5.289 1.00 97.75 169 GLY A N 1
ATOM 1300 C CA . GLY A 1 169 ? -9.223 4.688 -5.928 1.00 97.75 169 GLY A CA 1
ATOM 1301 C C . GLY A 1 169 ? -10.266 5.662 -6.500 1.00 97.75 169 GLY A C 1
ATOM 1302 O O . GLY A 1 169 ? -11.154 5.240 -7.238 1.00 97.75 169 GLY A O 1
ATOM 1303 N N . ASN A 1 170 ? -10.151 6.955 -6.191 1.00 97.81 170 ASN A N 1
ATOM 1304 C CA . ASN A 1 170 ? -11.060 8.028 -6.599 1.00 97.81 170 ASN A CA 1
ATOM 1305 C C . ASN A 1 170 ? -10.364 9.041 -7.529 1.00 97.81 170 ASN A C 1
ATOM 1307 O O . ASN A 1 170 ? -10.564 10.251 -7.438 1.00 97.81 170 ASN A O 1
ATOM 1311 N N . SER A 1 171 ? -9.478 8.555 -8.405 1.00 97.75 171 SER A N 1
ATOM 1312 C CA . SER A 1 171 ? -8.782 9.368 -9.421 1.00 97.75 171 SER A CA 1
ATOM 1313 C C . SER A 1 171 ? -8.030 10.592 -8.868 1.00 97.75 171 SER A C 1
ATOM 1315 O O . SER A 1 171 ? -7.817 11.575 -9.578 1.00 97.75 171 SER A O 1
ATOM 1317 N N . GLY A 1 172 ? -7.620 10.537 -7.599 1.00 98.31 172 GLY A N 1
ATOM 1318 C CA . GLY A 1 172 ? -6.891 11.601 -6.917 1.00 98.31 172 GLY A CA 1
ATOM 1319 C C . GLY A 1 172 ? -7.753 12.608 -6.151 1.00 98.31 172 GLY A C 1
ATOM 1320 O O . GLY A 1 172 ? -7.203 13.559 -5.593 1.00 98.31 172 GLY A O 1
ATOM 1321 N N . ASN A 1 173 ? -9.072 12.411 -6.083 1.00 98.50 173 ASN A N 1
ATOM 1322 C CA . ASN A 1 173 ? -9.979 13.251 -5.300 1.00 98.50 173 ASN A CA 1
ATOM 1323 C C . ASN A 1 173 ? -10.139 12.708 -3.876 1.00 98.50 173 ASN A C 1
ATOM 1325 O O . ASN A 1 173 ? -10.577 11.574 -3.666 1.00 98.50 173 ASN A O 1
ATOM 1329 N N . TYR A 1 174 ? -9.772 13.515 -2.884 1.00 98.56 174 TYR A N 1
ATOM 1330 C CA . TYR A 1 174 ? -9.909 13.157 -1.481 1.00 98.56 174 TYR A CA 1
ATOM 1331 C C . TYR A 1 174 ? -11.285 13.561 -0.959 1.00 98.56 174 TYR A C 1
ATOM 1333 O O . TYR A 1 174 ? -11.699 14.720 -1.048 1.00 98.56 174 TYR A O 1
ATOM 1341 N N . ASN A 1 175 ? -11.945 12.598 -0.321 1.00 97.69 175 ASN A N 1
ATOM 1342 C CA . ASN A 1 175 ? -13.156 12.804 0.451 1.00 97.69 175 ASN A CA 1
ATOM 1343 C C . ASN A 1 175 ? -12.888 12.401 1.897 1.00 97.69 175 ASN A C 1
ATOM 1345 O O . ASN A 1 175 ? -12.571 11.245 2.182 1.00 97.69 175 ASN A O 1
ATOM 1349 N N . LYS A 1 176 ? -13.020 13.357 2.826 1.00 97.62 176 LYS A N 1
ATOM 1350 C CA . LYS A 1 176 ? -12.800 13.081 4.249 1.00 97.62 176 LYS A CA 1
ATOM 1351 C C . LYS A 1 176 ? -13.736 11.949 4.704 1.00 97.62 176 LYS A C 1
ATOM 1353 O O . LYS A 1 176 ? -14.950 12.074 4.510 1.00 97.62 176 LYS A O 1
ATOM 1358 N N . PRO A 1 177 ? -13.217 10.889 5.353 1.00 97.81 177 PRO A N 1
ATOM 1359 C CA . PRO A 1 177 ? -14.065 9.846 5.908 1.00 97.81 177 PRO A CA 1
ATOM 1360 C C . PRO A 1 177 ? -15.132 10.428 6.837 1.00 97.81 177 PRO A C 1
ATOM 1362 O O . PRO A 1 177 ? -14.821 11.222 7.733 1.00 97.81 177 PRO A O 1
ATOM 1365 N N . HIS A 1 178 ? -16.394 10.062 6.620 1.00 97.06 178 HIS A N 1
ATOM 1366 C CA . HIS A 1 178 ? -17.514 10.610 7.384 1.00 97.06 178 HIS A CA 1
ATOM 1367 C C . HIS A 1 178 ? -18.636 9.591 7.611 1.00 97.06 178 HIS A C 1
ATOM 1369 O O . HIS A 1 178 ? -18.861 8.684 6.812 1.00 97.06 178 HIS A O 1
ATOM 1375 N N . PHE A 1 179 ? -19.349 9.760 8.728 1.00 96.06 179 PHE A N 1
ATOM 1376 C CA . PHE A 1 179 ? -20.405 8.847 9.188 1.00 96.06 179 PHE A CA 1
ATOM 1377 C C . PHE A 1 179 ? -21.816 9.419 9.013 1.00 96.06 179 PHE A C 1
ATOM 1379 O O . PHE A 1 179 ? -22.785 8.674 8.903 1.00 96.06 179 PHE A O 1
ATOM 1386 N N . VAL A 1 180 ? -21.946 10.749 9.008 1.00 95.31 180 VAL A N 1
ATOM 1387 C CA . VAL A 1 180 ? -23.236 11.449 8.985 1.00 95.31 180 VAL A CA 1
ATOM 1388 C C . VAL A 1 180 ? -23.371 12.203 7.672 1.00 95.31 180 VAL A C 1
ATOM 1390 O O . VAL A 1 180 ? -22.524 13.029 7.344 1.00 95.31 180 VAL A O 1
ATOM 1393 N N . LYS A 1 181 ? -24.455 11.942 6.936 1.00 91.88 181 LYS A N 1
ATOM 1394 C CA . LYS A 1 181 ? -24.766 12.647 5.681 1.00 91.88 181 LYS A CA 1
ATOM 1395 C C . LYS A 1 181 ? -25.576 13.914 5.920 1.00 91.88 181 LYS A C 1
ATOM 1397 O O . LYS A 1 181 ? -25.264 14.968 5.377 1.00 91.88 181 LYS A O 1
ATOM 1402 N N . GLU A 1 182 ? -26.632 13.790 6.715 1.00 95.12 182 GLU A N 1
ATOM 1403 C CA . GLU A 1 182 ? -27.627 14.829 6.959 1.00 95.12 182 GLU A CA 1
ATOM 1404 C C . GLU A 1 182 ? -28.243 14.623 8.344 1.00 95.12 182 GLU A C 1
ATOM 1406 O O . GLU A 1 182 ? -28.437 13.488 8.779 1.00 95.12 182 GLU A O 1
ATOM 1411 N N . VAL A 1 183 ? -28.574 15.723 9.016 1.00 96.75 183 VAL A N 1
ATOM 1412 C CA . VAL A 1 183 ? -29.451 15.729 10.191 1.00 96.75 183 VAL A CA 1
ATOM 1413 C C . VAL A 1 183 ? -30.732 16.461 9.815 1.00 96.75 183 VAL A C 1
ATOM 1415 O O . VAL A 1 183 ? -30.674 17.589 9.322 1.00 96.75 183 VAL A O 1
ATOM 1418 N N . THR A 1 184 ? -31.877 15.818 10.050 1.00 97.44 184 THR A N 1
ATOM 1419 C CA . THR A 1 184 ? -33.200 16.448 9.955 1.00 97.44 184 THR A CA 1
ATOM 1420 C C . THR A 1 184 ? -33.642 16.861 11.356 1.00 97.44 184 THR A C 1
ATOM 1422 O O . THR A 1 184 ? -33.692 16.029 12.261 1.00 97.44 184 THR A O 1
ATOM 1425 N N . PHE A 1 185 ? -33.913 18.148 11.544 1.00 95.88 185 PHE A N 1
ATOM 1426 C CA . PHE A 1 185 ? -34.377 18.721 12.803 1.00 95.88 185 PHE A CA 1
ATOM 1427 C C . PHE A 1 185 ? -35.889 18.506 12.988 1.00 95.88 185 PHE A C 1
ATOM 1429 O O . PHE A 1 185 ? -36.599 18.291 12.003 1.00 95.88 185 PHE A O 1
ATOM 1436 N N . PRO A 1 186 ? -36.412 18.608 14.227 1.00 97.50 186 PRO A N 1
ATOM 1437 C CA . PRO A 1 186 ? -37.848 18.480 14.491 1.00 97.50 186 PRO A CA 1
ATOM 1438 C C . PRO A 1 186 ? -38.730 19.471 13.714 1.00 97.50 186 PRO A C 1
ATOM 1440 O O . PRO A 1 186 ? -39.877 19.159 13.420 1.00 97.50 186 PRO A O 1
ATOM 1443 N N . ASP A 1 187 ? -38.197 20.643 13.351 1.00 96.44 187 ASP A N 1
ATOM 1444 C CA . ASP A 1 187 ? -38.885 21.658 12.540 1.00 96.44 187 ASP A CA 1
ATOM 1445 C C . ASP A 1 187 ? -38.843 21.370 11.024 1.00 96.44 187 ASP A C 1
ATOM 1447 O O . ASP A 1 187 ? -39.240 22.206 10.215 1.00 96.44 187 ASP A O 1
ATOM 1451 N N . GLY A 1 188 ? -38.332 20.200 10.627 1.00 96.12 188 GLY A N 1
ATOM 1452 C CA . GLY A 1 188 ? -38.189 19.780 9.237 1.00 96.12 188 GLY A CA 1
ATOM 1453 C C . GLY A 1 188 ? -36.971 20.362 8.517 1.00 96.12 188 GLY A C 1
ATOM 1454 O O . GLY A 1 188 ? -36.708 19.975 7.376 1.00 96.12 188 GLY A O 1
ATOM 1455 N N . LYS A 1 189 ? -36.186 21.253 9.146 1.00 97.12 189 LYS A N 1
ATOM 1456 C CA . LYS A 1 189 ? -34.951 21.757 8.531 1.00 97.12 189 LYS A CA 1
ATOM 1457 C C . LYS A 1 189 ? -33.928 20.641 8.402 1.00 97.12 189 LYS A C 1
ATOM 1459 O O . LYS A 1 189 ? -33.817 19.759 9.250 1.00 97.12 189 LYS A O 1
ATOM 1464 N N . LYS A 1 190 ? -33.126 20.716 7.347 1.00 97.25 190 LYS A N 1
ATOM 1465 C CA . LYS A 1 190 ? -32.074 19.747 7.047 1.00 97.25 190 LYS A CA 1
ATOM 1466 C C . LYS A 1 190 ? -30.718 20.428 7.057 1.00 97.25 190 LYS A C 1
ATOM 1468 O O . LYS A 1 190 ? -30.559 21.505 6.487 1.00 97.25 190 LYS A O 1
ATOM 1473 N N . LYS A 1 191 ? -29.733 19.796 7.692 1.00 95.81 191 LYS A N 1
ATOM 1474 C CA . LYS A 1 191 ? -28.331 20.223 7.657 1.00 95.81 191 LYS A CA 1
ATOM 1475 C C . LYS A 1 191 ? -27.470 19.101 7.101 1.00 95.81 191 LYS A C 1
ATOM 1477 O O . LYS A 1 191 ? -27.381 18.036 7.706 1.00 95.81 191 LYS A O 1
ATOM 1482 N N . SER A 1 192 ? -26.825 19.368 5.969 1.00 93.62 192 SER A N 1
ATOM 1483 C CA . SER A 1 192 ? -25.839 18.468 5.369 1.00 93.62 192 SER A CA 1
ATOM 1484 C C . SER A 1 192 ? -24.528 18.495 6.159 1.00 93.62 192 SER A C 1
ATOM 1486 O O . SER A 1 192 ? -24.080 19.553 6.604 1.00 93.62 192 SER A O 1
ATOM 1488 N N . PHE A 1 193 ? -23.917 17.323 6.303 1.00 92.25 193 PHE A N 1
ATOM 1489 C CA . PHE A 1 193 ? -22.601 17.109 6.912 1.00 92.25 193 PHE A CA 1
ATOM 1490 C C . PHE A 1 193 ? -21.612 16.465 5.935 1.00 92.25 193 PHE A C 1
ATOM 1492 O O . PHE A 1 193 ? -20.508 16.093 6.334 1.00 92.25 193 PHE A O 1
ATOM 1499 N N . LYS A 1 194 ? -21.986 16.357 4.652 1.00 91.25 194 LYS A N 1
ATOM 1500 C CA . LYS A 1 194 ? -21.092 15.862 3.606 1.00 91.25 194 LYS A CA 1
ATOM 1501 C C . LYS A 1 194 ? -19.855 16.768 3.505 1.00 91.25 194 LYS A C 1
ATOM 1503 O O . LYS A 1 194 ? -20.017 17.979 3.324 1.00 91.25 194 LYS A O 1
ATOM 1508 N N . PRO A 1 195 ? -18.637 16.218 3.636 1.00 91.12 195 PRO A N 1
ATOM 1509 C CA . PRO A 1 195 ? -17.410 16.974 3.437 1.00 91.12 195 PRO A CA 1
ATOM 1510 C C . PRO A 1 195 ? -17.320 17.534 2.018 1.00 91.12 195 PRO A C 1
ATOM 1512 O O . PRO A 1 195 ? -17.913 16.996 1.084 1.00 91.12 195 PRO A O 1
ATOM 1515 N N . LYS A 1 196 ? -16.559 18.618 1.861 1.00 91.38 196 LYS A N 1
ATOM 1516 C CA . LYS A 1 196 ? -16.183 19.100 0.534 1.00 91.38 196 LYS A CA 1
ATOM 1517 C C . LYS A 1 196 ? -15.048 18.231 0.008 1.00 91.38 196 LYS A C 1
ATOM 1519 O O . LYS A 1 196 ? -14.047 18.069 0.701 1.00 91.38 196 LYS A O 1
ATOM 1524 N N . GLU A 1 197 ? -15.234 17.706 -1.193 1.00 95.12 197 GLU A N 1
ATOM 1525 C CA . GLU A 1 197 ? -14.183 17.044 -1.957 1.00 95.12 197 GLU A CA 1
ATOM 1526 C C . GLU A 1 197 ? -13.087 18.051 -2.330 1.00 95.12 197 GLU A C 1
ATOM 1528 O O . GLU A 1 197 ? -13.380 19.213 -2.640 1.00 95.12 197 GLU A O 1
ATOM 1533 N N . HIS A 1 198 ? -11.831 17.606 -2.340 1.00 96.75 198 HIS A N 1
ATOM 1534 C CA . HIS A 1 198 ? -10.734 18.357 -2.947 1.00 96.75 198 HIS A CA 1
ATOM 1535 C C . HIS A 1 198 ? -9.798 17.436 -3.726 1.00 96.75 198 HIS A C 1
ATOM 1537 O O . HIS A 1 198 ? -9.590 16.278 -3.368 1.00 96.75 198 HIS A O 1
ATOM 1543 N N . ARG A 1 199 ? -9.187 17.962 -4.789 1.00 98.19 199 ARG A N 1
ATOM 1544 C CA . ARG A 1 199 ? -8.182 17.225 -5.557 1.00 98.19 199 ARG A CA 1
ATOM 1545 C C . ARG A 1 199 ? -6.858 17.207 -4.796 1.00 98.19 199 ARG A C 1
ATOM 1547 O O . ARG A 1 199 ? -6.299 18.268 -4.535 1.00 98.19 199 ARG A O 1
ATOM 1554 N N . ALA A 1 200 ? -6.374 16.020 -4.446 1.00 98.38 200 ALA A N 1
ATOM 1555 C CA . ALA A 1 200 ? -5.134 15.831 -3.691 1.00 98.38 200 ALA A CA 1
ATOM 1556 C C . ALA A 1 200 ? -3.943 15.423 -4.573 1.00 98.38 200 ALA A C 1
ATOM 1558 O O . ALA A 1 200 ? -2.801 15.649 -4.190 1.00 98.38 200 ALA A O 1
ATOM 1559 N N . MET A 1 201 ? -4.199 14.826 -5.742 1.00 98.69 201 MET A N 1
ATOM 1560 C CA . MET A 1 201 ? -3.165 14.467 -6.722 1.00 98.69 201 MET A CA 1
ATOM 1561 C C . MET A 1 201 ? -3.705 14.491 -8.155 1.00 98.69 201 MET A C 1
ATOM 1563 O O . MET A 1 201 ? -4.921 14.542 -8.389 1.00 98.69 201 MET A O 1
ATOM 1567 N N . GLN A 1 202 ? -2.804 14.431 -9.133 1.00 98.69 202 GLN A N 1
ATOM 1568 C CA . GLN A 1 202 ? -3.190 14.251 -10.529 1.00 98.69 202 GLN A CA 1
ATOM 1569 C C . GLN A 1 202 ? -3.715 12.836 -10.805 1.00 98.69 202 GLN A C 1
ATOM 1571 O O . GLN A 1 202 ? -3.416 11.871 -10.098 1.00 98.69 202 GLN A O 1
ATOM 1576 N N . ASP A 1 203 ? -4.498 12.711 -11.879 1.00 98.62 203 ASP A N 1
ATOM 1577 C CA . ASP A 1 203 ? -5.098 11.435 -12.286 1.00 98.62 203 ASP A CA 1
ATOM 1578 C C . ASP A 1 203 ? -4.034 10.388 -12.659 1.00 98.62 203 ASP A C 1
ATOM 1580 O O . ASP A 1 203 ? -4.183 9.210 -12.329 1.00 98.62 203 ASP A O 1
ATOM 1584 N N . TYR A 1 204 ? -2.923 10.817 -13.268 1.00 98.69 204 TYR A N 1
ATOM 1585 C CA . TYR A 1 204 ? -1.790 9.950 -13.574 1.00 98.69 204 TYR A CA 1
ATOM 1586 C C . TYR A 1 204 ? -1.164 9.362 -12.308 1.00 98.69 204 TYR A C 1
ATOM 1588 O O . TYR A 1 204 ? -0.863 8.170 -12.289 1.00 98.69 204 TYR A O 1
ATOM 1596 N N . THR A 1 205 ? -1.023 10.147 -11.235 1.00 98.94 205 THR A N 1
ATOM 1597 C CA . THR A 1 205 ? -0.465 9.681 -9.959 1.00 98.94 205 THR A CA 1
ATOM 1598 C C . THR A 1 205 ? -1.368 8.622 -9.346 1.00 98.94 205 THR A C 1
ATOM 1600 O O . THR A 1 205 ? -0.901 7.531 -9.011 1.00 98.94 205 THR A O 1
ATOM 1603 N N . ALA A 1 206 ? -2.673 8.906 -9.278 1.00 98.88 206 ALA A N 1
ATOM 1604 C CA . ALA A 1 206 ? -3.663 7.977 -8.750 1.00 98.88 206 ALA A CA 1
ATOM 1605 C C . ALA A 1 206 ? -3.657 6.647 -9.517 1.00 98.88 206 ALA A C 1
ATOM 1607 O O . ALA A 1 206 ? -3.543 5.577 -8.911 1.00 98.88 206 ALA A O 1
ATOM 1608 N N . TYR A 1 207 ? -3.696 6.704 -10.852 1.00 98.88 207 TYR A N 1
ATOM 1609 C CA . TYR A 1 207 ? -3.722 5.510 -11.691 1.00 98.88 207 TYR A CA 1
ATOM 1610 C C . TYR A 1 207 ? -2.410 4.716 -11.639 1.00 98.88 207 TYR A C 1
ATOM 1612 O O . TYR A 1 207 ? -2.441 3.496 -11.494 1.00 98.88 207 TYR A O 1
ATOM 1620 N N . MET A 1 208 ? -1.252 5.376 -11.732 1.00 98.94 208 MET A N 1
ATOM 1621 C CA . MET A 1 208 ? 0.048 4.694 -11.741 1.00 98.94 208 MET A CA 1
ATOM 1622 C C . MET A 1 208 ? 0.342 4.003 -10.405 1.00 98.94 208 MET A C 1
ATOM 1624 O O . MET A 1 208 ? 0.825 2.872 -10.404 1.00 98.94 208 MET A O 1
ATOM 1628 N N . VAL A 1 209 ? 0.000 4.628 -9.270 1.00 98.94 209 VAL A N 1
ATOM 1629 C CA . VAL A 1 209 ? 0.090 3.971 -7.955 1.00 98.94 209 VAL A CA 1
ATOM 1630 C C . VAL A 1 209 ? -0.875 2.789 -7.882 1.00 98.94 209 VAL A C 1
ATOM 1632 O O . VAL A 1 209 ? -0.464 1.697 -7.490 1.00 98.94 209 VAL A O 1
ATOM 1635 N N . THR A 1 210 ? -2.131 2.974 -8.297 1.00 98.88 210 THR A N 1
ATOM 1636 C CA . THR A 1 210 ? -3.141 1.903 -8.323 1.00 98.88 210 THR A CA 1
ATOM 1637 C C . THR A 1 210 ? -2.666 0.700 -9.132 1.00 98.88 210 THR A C 1
ATOM 1639 O O . THR A 1 210 ? -2.769 -0.437 -8.673 1.00 98.88 210 THR A O 1
ATOM 1642 N N . ASP A 1 211 ? -2.081 0.938 -10.304 1.00 98.81 211 ASP A N 1
ATOM 1643 C CA . ASP A 1 211 ? -1.581 -0.112 -11.183 1.00 98.81 211 ASP A CA 1
ATOM 1644 C C . ASP A 1 211 ? -0.453 -0.939 -10.544 1.00 98.81 211 ASP A C 1
ATOM 1646 O O . ASP A 1 211 ? -0.486 -2.167 -10.589 1.00 98.81 211 ASP A O 1
ATOM 1650 N N . VAL A 1 212 ? 0.493 -0.295 -9.855 1.00 98.88 212 VAL A N 1
ATOM 1651 C CA . VAL A 1 212 ? 1.541 -1.008 -9.103 1.00 98.88 212 VAL A CA 1
ATOM 1652 C C . VAL A 1 212 ? 0.959 -1.750 -7.891 1.00 98.88 212 VAL A C 1
ATOM 1654 O O . VAL A 1 212 ? 1.390 -2.857 -7.565 1.00 98.88 212 VAL A O 1
ATOM 1657 N N . LEU A 1 213 ? -0.044 -1.183 -7.217 1.00 98.94 213 LEU A N 1
ATOM 1658 C CA . LEU A 1 213 ? -0.701 -1.821 -6.073 1.00 98.94 213 LEU A CA 1
ATOM 1659 C C . LEU A 1 213 ? -1.591 -3.012 -6.468 1.00 98.94 213 LEU A C 1
ATOM 1661 O O . LEU A 1 213 ? -1.801 -3.898 -5.636 1.00 98.94 213 LEU A O 1
ATOM 1665 N N . ARG A 1 214 ? -2.056 -3.107 -7.722 1.00 98.62 214 ARG A N 1
ATOM 1666 C CA . ARG A 1 214 ? -2.643 -4.351 -8.259 1.00 98.62 214 ARG A CA 1
ATOM 1667 C C . ARG A 1 214 ? -1.619 -5.487 -8.233 1.00 98.62 214 ARG A C 1
ATOM 1669 O O . ARG A 1 214 ? -1.950 -6.602 -7.833 1.00 98.62 214 ARG A O 1
ATOM 1676 N N . ASP A 1 215 ? -0.359 -5.213 -8.577 1.00 98.25 215 ASP A N 1
ATOM 1677 C CA . ASP A 1 215 ? 0.701 -6.227 -8.540 1.00 98.25 215 ASP A CA 1
ATOM 1678 C C . ASP A 1 215 ? 1.055 -6.666 -7.115 1.00 98.25 215 ASP A C 1
ATOM 1680 O O . ASP A 1 215 ? 1.526 -7.785 -6.929 1.00 98.25 215 ASP A O 1
ATOM 1684 N N . VAL A 1 216 ? 0.806 -5.853 -6.085 1.00 98.62 216 VAL A N 1
ATOM 1685 C CA . VAL A 1 216 ? 1.012 -6.270 -4.684 1.00 98.62 216 VAL A CA 1
ATOM 1686 C C . VAL A 1 216 ? 0.073 -7.416 -4.296 1.00 98.62 216 VAL A C 1
ATOM 1688 O O . VAL A 1 216 ? 0.472 -8.305 -3.539 1.00 98.62 216 VAL A O 1
ATOM 1691 N N . VAL A 1 217 ? -1.164 -7.397 -4.796 1.00 98.25 217 VAL A N 1
ATOM 1692 C CA . VAL A 1 217 ? -2.225 -8.339 -4.408 1.00 98.25 217 VAL A CA 1
ATOM 1693 C C . VAL A 1 217 ? -2.468 -9.437 -5.439 1.00 98.25 217 VAL A C 1
ATOM 1695 O O . VAL A 1 217 ? -3.042 -10.464 -5.103 1.00 98.25 217 VAL A O 1
ATOM 1698 N N . LYS A 1 218 ? -2.041 -9.266 -6.691 1.00 96.31 218 LYS A N 1
ATOM 1699 C CA . LYS A 1 218 ? -2.271 -10.252 -7.751 1.00 96.31 218 LYS A CA 1
ATOM 1700 C C . LYS A 1 218 ? -1.572 -11.592 -7.443 1.00 96.31 218 LYS A C 1
ATOM 1702 O O . LYS A 1 218 ? -0.351 -11.623 -7.285 1.00 96.31 218 LYS A O 1
ATOM 1707 N N . PRO A 1 219 ? -2.290 -12.730 -7.418 1.00 92.81 219 PRO A N 1
ATOM 1708 C CA . PRO A 1 219 ? -1.667 -14.040 -7.272 1.00 92.81 219 PRO A CA 1
ATOM 1709 C C . PRO A 1 219 ? -0.626 -14.293 -8.371 1.00 92.81 219 PRO A C 1
ATOM 1711 O O . PRO A 1 219 ? -0.850 -13.977 -9.538 1.00 92.81 219 PRO A O 1
ATOM 1714 N N . GLY A 1 220 ? 0.529 -14.847 -7.996 1.00 90.00 220 GLY A N 1
ATOM 1715 C CA . GLY A 1 220 ? 1.619 -15.155 -8.931 1.00 90.00 220 GLY A CA 1
ATOM 1716 C C . GLY A 1 220 ? 2.495 -13.968 -9.359 1.00 90.00 220 GLY A C 1
ATOM 1717 O O . GLY A 1 220 ? 3.525 -14.191 -9.981 1.00 90.00 220 GLY A O 1
ATOM 1718 N N . SER A 1 221 ? 2.175 -12.721 -8.987 1.00 88.06 221 SER A N 1
ATOM 1719 C CA . SER A 1 221 ? 3.024 -11.547 -9.295 1.00 88.06 221 SER A CA 1
ATOM 1720 C C . SER A 1 221 ? 4.309 -11.469 -8.449 1.00 88.06 221 SER A C 1
ATOM 1722 O O . SER A 1 221 ? 5.216 -10.670 -8.720 1.00 88.06 221 SER A O 1
ATOM 1724 N N . GLY A 1 222 ? 4.352 -12.248 -7.363 1.00 90.38 222 GLY A N 1
ATOM 1725 C CA . GLY A 1 222 ? 5.357 -12.152 -6.311 1.00 90.38 222 GLY A CA 1
ATOM 1726 C C . GLY A 1 222 ? 5.163 -10.965 -5.357 1.00 90.38 222 GLY A C 1
ATOM 1727 O O . GLY A 1 222 ? 6.117 -10.624 -4.658 1.00 90.38 222 GLY A O 1
ATOM 1728 N N . GLY A 1 223 ? 3.995 -10.318 -5.342 1.00 95.12 223 GLY A N 1
ATOM 1729 C CA . GLY A 1 223 ? 3.649 -9.256 -4.393 1.00 95.12 223 GLY A CA 1
ATOM 1730 C C . GLY A 1 223 ? 3.487 -9.737 -2.946 1.00 95.12 223 GLY A C 1
ATOM 1731 O O . GLY A 1 223 ? 3.443 -10.936 -2.667 1.00 95.12 223 GLY A O 1
ATOM 1732 N N . THR A 1 224 ? 3.420 -8.793 -2.004 1.00 97.12 224 THR A N 1
ATOM 1733 C CA . THR A 1 224 ? 3.365 -9.092 -0.560 1.00 97.12 224 THR A CA 1
ATOM 1734 C C . THR A 1 224 ? 1.962 -9.394 -0.026 1.00 97.12 224 THR A C 1
ATOM 1736 O O . THR A 1 224 ? 1.835 -9.891 1.094 1.00 97.12 224 THR A O 1
ATOM 1739 N N . GLY A 1 225 ? 0.906 -9.093 -0.790 1.00 97.56 225 GLY A N 1
ATOM 1740 C CA . GLY A 1 225 ? -0.487 -9.151 -0.341 1.00 97.56 225 GLY A CA 1
ATOM 1741 C C . GLY A 1 225 ? -1.420 -10.142 -1.053 1.00 97.56 225 GLY A C 1
ATOM 1742 O O . GLY A 1 225 ? -2.609 -9.831 -1.123 1.00 97.56 225 GLY A O 1
ATOM 1743 N N . PRO A 1 226 ? -0.980 -11.301 -1.593 1.00 97.00 226 PRO A N 1
ATOM 1744 C CA . PRO A 1 226 ? -1.840 -12.138 -2.435 1.00 97.00 226 PRO A CA 1
ATOM 1745 C C . PRO A 1 226 ? -3.062 -12.721 -1.711 1.00 97.00 226 PRO A C 1
ATOM 1747 O O . PRO A 1 226 ? -4.038 -13.089 -2.357 1.00 97.00 226 PRO A O 1
ATOM 1750 N N . THR A 1 227 ? -3.048 -12.780 -0.374 1.00 97.38 227 THR A N 1
ATOM 1751 C CA . THR A 1 227 ? -4.194 -13.266 0.418 1.00 97.38 227 THR A CA 1
ATOM 1752 C C . THR A 1 227 ? -5.381 -12.303 0.354 1.00 97.38 227 THR A C 1
ATOM 1754 O O . THR A 1 227 ? -6.515 -12.717 0.555 1.00 97.38 227 THR A O 1
ATOM 1757 N N . ALA A 1 228 ? -5.139 -11.021 0.067 1.00 98.00 228 ALA A N 1
ATOM 1758 C CA . ALA A 1 228 ? -6.189 -10.014 -0.045 1.00 98.00 228 ALA A CA 1
ATOM 1759 C C . ALA A 1 228 ? -6.906 -10.034 -1.405 1.00 98.00 228 ALA A C 1
ATOM 1761 O O . ALA A 1 228 ? -7.863 -9.286 -1.600 1.00 98.00 228 ALA A O 1
ATOM 1762 N N . TYR A 1 229 ? -6.442 -10.853 -2.355 1.00 97.81 229 TYR A N 1
ATOM 1763 C CA . TYR A 1 229 ? -7.020 -10.917 -3.689 1.00 97.81 229 TYR A CA 1
ATOM 1764 C C . TYR A 1 229 ? -8.468 -11.410 -3.659 1.00 97.81 229 TYR A C 1
ATOM 1766 O O . TYR A 1 229 ? -8.785 -12.430 -3.038 1.00 97.81 229 TYR A O 1
ATOM 1774 N N . VAL A 1 230 ? -9.328 -10.714 -4.399 1.00 96.31 230 VAL A N 1
ATOM 1775 C CA . VAL A 1 230 ? -10.732 -11.072 -4.594 1.00 96.31 230 VAL A CA 1
ATOM 1776 C C . VAL A 1 230 ? -10.975 -11.251 -6.085 1.00 96.31 230 VAL A C 1
ATOM 1778 O O . VAL A 1 230 ? -10.728 -10.348 -6.881 1.00 96.31 230 VAL A O 1
ATOM 1781 N N . SER A 1 231 ? -11.439 -12.439 -6.466 1.00 92.25 231 SER A N 1
ATOM 1782 C CA . SER A 1 231 ? -11.744 -12.744 -7.863 1.00 92.25 231 SER A CA 1
ATOM 1783 C C . SER A 1 231 ? -12.970 -11.963 -8.336 1.00 92.25 231 SER A C 1
ATOM 1785 O O . SER A 1 231 ? -13.959 -11.854 -7.615 1.00 92.25 231 SER A O 1
ATOM 1787 N N . GLY A 1 232 ? -12.923 -11.458 -9.569 1.00 91.31 232 GLY A N 1
ATOM 1788 C CA . GLY A 1 232 ? -14.057 -10.788 -10.211 1.00 91.31 232 GLY A CA 1
ATOM 1789 C C . GLY A 1 232 ? -14.216 -9.299 -9.897 1.00 91.31 232 GLY A C 1
ATOM 1790 O O . GLY A 1 232 ? -15.110 -8.685 -10.471 1.00 91.31 232 GLY A O 1
ATOM 1791 N N . VAL A 1 233 ? -13.349 -8.717 -9.061 1.00 95.94 233 VAL A N 1
ATOM 1792 C CA . VAL A 1 233 ? -13.282 -7.269 -8.803 1.00 95.94 233 VAL A CA 1
ATOM 1793 C C . VAL A 1 233 ? -11.862 -6.756 -9.031 1.00 95.94 233 VAL A C 1
ATOM 1795 O O . VAL A 1 233 ? -10.886 -7.494 -8.872 1.00 95.94 233 VAL A O 1
ATOM 1798 N N . ASP A 1 234 ? -11.734 -5.491 -9.420 1.00 97.88 234 ASP A N 1
ATOM 1799 C CA . ASP A 1 234 ? -10.429 -4.867 -9.618 1.00 97.88 234 ASP A CA 1
ATOM 1800 C C . ASP A 1 234 ? -9.871 -4.356 -8.287 1.00 97.88 234 ASP A C 1
ATOM 1802 O O . ASP A 1 234 ? -10.277 -3.308 -7.788 1.00 97.88 234 ASP A O 1
ATOM 1806 N N . VAL A 1 235 ? -8.981 -5.143 -7.682 1.00 98.44 235 VAL A N 1
ATOM 1807 C CA . VAL A 1 235 ? -8.429 -4.883 -6.350 1.00 98.44 235 VAL A CA 1
ATOM 1808 C C . VAL A 1 235 ? -6.991 -4.374 -6.427 1.00 98.44 235 VAL A C 1
ATOM 1810 O O . VAL A 1 235 ? -6.129 -4.971 -7.074 1.00 98.44 235 VAL A O 1
ATOM 1813 N N . ALA A 1 236 ? -6.726 -3.300 -5.692 1.00 98.81 236 ALA A N 1
ATOM 1814 C CA . ALA A 1 236 ? -5.396 -2.779 -5.415 1.00 98.81 236 ALA A CA 1
ATOM 1815 C C . ALA A 1 236 ? -5.195 -2.685 -3.898 1.00 98.81 236 ALA A C 1
ATOM 1817 O O . ALA A 1 236 ? -6.140 -2.442 -3.146 1.00 98.81 236 ALA A O 1
ATOM 1818 N N . GLY A 1 237 ? -3.971 -2.877 -3.410 1.00 98.75 237 GLY A N 1
ATOM 1819 C CA . GLY A 1 237 ? -3.714 -2.701 -1.984 1.00 98.75 237 GLY A CA 1
ATOM 1820 C C . GLY A 1 237 ? -2.262 -2.843 -1.578 1.00 98.75 237 GLY A C 1
ATOM 1821 O O . GLY A 1 237 ? -1.391 -3.163 -2.379 1.00 98.75 237 GLY A O 1
ATOM 1822 N N . LYS A 1 238 ? -1.998 -2.589 -0.300 1.00 98.88 238 LYS A N 1
ATOM 1823 C CA . LYS A 1 238 ? -0.661 -2.564 0.274 1.00 98.88 238 LYS A CA 1
ATOM 1824 C C . LYS A 1 238 ? -0.655 -3.184 1.664 1.00 98.88 238 LYS A C 1
ATOM 1826 O O . LYS A 1 238 ? -1.483 -2.869 2.516 1.00 98.88 238 LYS A O 1
ATOM 1831 N N . THR A 1 239 ? 0.333 -4.041 1.905 1.00 98.56 239 THR A N 1
ATOM 1832 C CA . THR A 1 239 ? 0.637 -4.550 3.247 1.00 98.56 239 THR A CA 1
ATOM 1833 C C . THR A 1 239 ? 1.470 -3.547 4.043 1.00 98.56 239 THR A C 1
ATOM 1835 O O . THR A 1 239 ? 2.324 -2.847 3.483 1.00 98.56 239 THR A O 1
ATOM 1838 N N . GLY A 1 240 ? 1.278 -3.532 5.356 1.00 97.81 240 GLY A N 1
ATOM 1839 C CA . GLY A 1 240 ? 2.162 -2.878 6.314 1.00 97.81 240 GLY A CA 1
ATOM 1840 C C . GLY A 1 240 ? 2.510 -3.836 7.441 1.00 97.81 240 GLY A C 1
ATOM 1841 O O . GLY A 1 240 ? 1.679 -4.628 7.876 1.00 97.81 240 GLY A O 1
ATOM 1842 N N . THR A 1 241 ? 3.746 -3.754 7.901 1.00 95.25 241 THR A N 1
ATOM 1843 C CA . THR A 1 241 ? 4.242 -4.517 9.041 1.00 95.25 241 THR A CA 1
ATOM 1844 C C . THR A 1 241 ? 5.114 -3.580 9.850 1.00 95.25 241 THR A C 1
ATOM 1846 O O . THR A 1 241 ? 5.845 -2.782 9.255 1.00 95.25 241 THR A O 1
ATOM 1849 N N . GLN A 1 242 ? 5.006 -3.656 11.171 1.00 93.62 242 GLN A N 1
ATOM 1850 C CA . GLN A 1 242 ? 5.888 -2.939 12.077 1.00 93.62 242 GLN A CA 1
ATOM 1851 C C . GLN A 1 242 ? 6.532 -3.884 13.069 1.00 93.62 242 GLN A C 1
ATOM 1853 O O . GLN A 1 242 ? 5.863 -4.764 13.608 1.00 93.62 242 GLN A O 1
ATOM 1858 N N . ASN A 1 243 ? 7.821 -3.669 13.306 1.00 90.88 243 ASN A N 1
ATOM 1859 C CA . ASN A 1 243 ? 8.609 -4.437 14.259 1.00 90.88 243 ASN A CA 1
ATOM 1860 C C . ASN A 1 243 ? 8.548 -3.777 15.637 1.00 90.88 243 ASN A C 1
ATOM 1862 O O . ASN A 1 243 ? 8.094 -2.642 15.789 1.00 90.88 243 ASN A O 1
ATOM 1866 N N . PHE A 1 244 ? 9.013 -4.497 16.648 1.00 91.06 244 PHE A N 1
ATOM 1867 C CA . PHE A 1 244 ? 9.223 -3.921 17.968 1.00 91.06 244 PHE A CA 1
ATOM 1868 C C . PHE A 1 244 ? 10.471 -3.039 18.009 1.00 91.06 244 PHE A C 1
ATOM 1870 O O . PHE A 1 244 ? 11.445 -3.272 17.290 1.00 91.06 244 PHE A O 1
ATOM 1877 N N . ASP A 1 245 ? 10.455 -2.065 18.917 1.00 90.25 245 ASP A N 1
ATOM 1878 C CA . ASP A 1 245 ? 11.680 -1.414 19.364 1.00 90.25 245 ASP A CA 1
ATOM 1879 C C . ASP A 1 245 ? 12.570 -2.420 20.109 1.00 90.25 245 ASP A C 1
ATOM 1881 O O . ASP A 1 245 ? 12.087 -3.255 20.877 1.00 90.25 245 ASP A O 1
ATOM 1885 N N . GLU A 1 246 ? 13.885 -2.291 19.935 1.00 89.19 246 GLU A N 1
ATOM 1886 C CA . GLU A 1 246 ? 14.896 -3.173 20.539 1.00 89.19 246 GLU A CA 1
ATOM 1887 C C . GLU A 1 246 ? 14.749 -3.286 22.068 1.00 89.19 246 GLU A C 1
ATOM 1889 O O . GLU A 1 246 ? 14.870 -4.364 22.644 1.00 89.19 246 GLU A O 1
ATOM 1894 N N . SER A 1 247 ? 14.409 -2.181 22.738 1.00 92.81 247 SER A N 1
ATOM 1895 C CA . SER A 1 247 ? 14.193 -2.166 24.188 1.00 92.81 247 SER A CA 1
ATOM 1896 C C . SER A 1 247 ? 12.980 -2.996 24.618 1.00 92.81 247 SER A C 1
ATOM 1898 O O . SER A 1 247 ? 12.981 -3.569 25.707 1.00 92.81 247 SER A O 1
ATOM 1900 N N . VAL A 1 248 ? 11.949 -3.086 23.775 1.00 92.75 248 VAL A N 1
ATOM 1901 C CA . VAL A 1 248 ? 10.748 -3.889 24.035 1.00 92.75 248 VAL A CA 1
ATOM 1902 C C . VAL A 1 248 ? 11.045 -5.366 23.803 1.00 92.75 248 VAL A C 1
ATOM 1904 O O . VAL A 1 248 ? 10.627 -6.189 24.620 1.00 92.75 248 VAL A O 1
ATOM 1907 N N . LEU A 1 249 ? 11.812 -5.686 22.752 1.00 92.25 249 LEU A N 1
ATOM 1908 C CA . LEU A 1 249 ? 12.291 -7.045 22.492 1.00 92.25 249 LEU A CA 1
ATOM 1909 C C . LEU A 1 249 ? 13.054 -7.594 23.701 1.00 92.25 249 LEU A C 1
ATOM 1911 O O . LEU A 1 249 ? 12.698 -8.648 24.219 1.00 92.25 249 LEU A O 1
ATOM 1915 N N . GLN A 1 250 ? 14.025 -6.831 24.210 1.00 92.94 250 GLN A N 1
ATOM 1916 C CA . GLN A 1 250 ? 14.837 -7.220 25.368 1.00 92.94 250 GLN A CA 1
ATOM 1917 C C . GLN A 1 250 ? 14.017 -7.316 26.658 1.00 92.94 250 GLN A C 1
ATOM 1919 O O . GLN A 1 250 ? 14.181 -8.257 27.430 1.00 92.94 250 GLN A O 1
ATOM 1924 N N . LYS A 1 251 ? 13.111 -6.359 26.901 1.00 95.75 251 LYS A N 1
ATOM 1925 C CA . LYS A 1 251 ? 12.293 -6.327 28.123 1.00 95.75 251 LYS A CA 1
ATOM 1926 C C . LYS A 1 251 ? 11.382 -7.549 28.259 1.00 95.75 251 LYS A C 1
ATOM 1928 O O . LYS A 1 251 ? 11.138 -7.995 29.379 1.00 95.75 251 LYS A O 1
ATOM 1933 N N . TYR A 1 252 ? 10.829 -8.030 27.150 1.00 94.38 252 TYR A N 1
ATOM 1934 C CA . TYR A 1 252 ? 9.834 -9.104 27.148 1.00 94.38 252 TYR A CA 1
ATOM 1935 C C . TYR A 1 252 ? 10.338 -10.413 26.535 1.00 94.38 252 TYR A C 1
ATOM 1937 O O . TYR A 1 252 ? 9.530 -11.323 26.375 1.00 94.38 252 TYR A O 1
ATOM 1945 N N . ASP A 1 253 ? 11.631 -10.510 26.216 1.00 93.06 253 ASP A N 1
ATOM 1946 C CA . ASP A 1 253 ? 12.244 -11.683 25.578 1.00 93.06 253 ASP A CA 1
ATOM 1947 C C . ASP A 1 253 ? 11.497 -12.109 24.296 1.00 93.06 253 ASP A C 1
ATOM 1949 O O . ASP A 1 253 ? 11.145 -13.270 24.082 1.00 93.06 253 ASP A O 1
ATOM 1953 N N . ILE A 1 254 ? 11.167 -11.121 23.456 1.00 92.75 254 ILE A N 1
ATOM 1954 C CA . ILE A 1 254 ? 10.450 -11.333 22.193 1.00 92.75 254 ILE A CA 1
ATOM 1955 C C . ILE A 1 254 ? 11.476 -11.657 21.089 1.00 92.75 254 ILE A C 1
ATOM 1957 O O . ILE A 1 254 ? 12.517 -10.997 21.023 1.00 92.75 254 ILE A O 1
ATOM 1961 N N . PRO A 1 255 ? 11.197 -12.615 20.179 1.00 90.12 255 PRO A N 1
ATOM 1962 C CA . PRO A 1 255 ? 12.086 -12.924 19.059 1.00 90.12 255 PRO A CA 1
ATOM 1963 C C . PRO A 1 255 ? 12.426 -11.695 18.201 1.00 90.12 255 PRO A C 1
ATOM 1965 O O . PRO A 1 255 ? 11.565 -10.866 17.912 1.00 90.12 255 PRO A O 1
ATOM 1968 N N . ALA A 1 256 ? 13.678 -11.595 17.747 1.00 86.31 256 ALA A N 1
ATOM 1969 C CA . ALA A 1 256 ? 14.183 -10.411 17.041 1.00 86.31 256 ALA A CA 1
ATOM 1970 C C . ALA A 1 256 ? 13.525 -10.144 15.671 1.00 86.31 256 ALA A C 1
ATOM 1972 O O . ALA A 1 256 ? 13.609 -9.039 15.139 1.00 86.31 256 ALA A O 1
ATOM 1973 N N . ASP A 1 257 ? 12.903 -11.157 15.073 1.00 84.81 257 ASP A N 1
ATOM 1974 C CA . ASP A 1 257 ? 12.152 -11.083 13.818 1.00 84.81 257 ASP A CA 1
ATOM 1975 C C . ASP A 1 257 ? 10.634 -10.951 14.030 1.00 84.81 257 ASP A C 1
ATOM 1977 O O . ASP A 1 257 ? 9.871 -10.943 13.064 1.00 84.81 257 ASP A O 1
ATOM 1981 N N . ALA A 1 258 ? 10.181 -10.820 15.278 1.00 89.19 258 ALA A N 1
ATOM 1982 C CA . ALA A 1 258 ? 8.770 -10.707 15.590 1.00 89.19 258 ALA A CA 1
ATOM 1983 C C . ALA A 1 258 ? 8.194 -9.346 15.177 1.00 89.19 258 ALA A C 1
ATOM 1985 O O . ALA A 1 258 ? 8.782 -8.281 15.390 1.00 89.19 258 ALA A O 1
ATOM 1986 N N . ASN A 1 259 ? 6.970 -9.382 14.654 1.00 93.81 259 ASN A N 1
ATOM 1987 C CA . ASN A 1 259 ? 6.239 -8.180 14.280 1.00 93.81 259 ASN A CA 1
ATOM 1988 C C . ASN A 1 259 ? 5.316 -7.752 15.423 1.00 93.81 259 ASN A C 1
ATOM 1990 O O . ASN A 1 259 ? 4.696 -8.582 16.084 1.00 93.81 259 ASN A O 1
ATOM 1994 N N . ARG A 1 260 ? 5.178 -6.450 15.636 1.00 95.12 260 ARG A N 1
ATOM 1995 C CA . ARG A 1 260 ? 4.271 -5.862 16.624 1.00 95.12 260 ARG A CA 1
ATOM 1996 C C . ARG A 1 260 ? 2.875 -5.635 16.067 1.00 95.12 260 ARG A C 1
ATOM 1998 O O . ARG A 1 260 ? 1.883 -5.959 16.715 1.00 95.12 260 ARG A O 1
ATOM 2005 N N . ASP A 1 261 ? 2.809 -5.082 14.862 1.00 96.69 261 ASP A N 1
ATOM 2006 C CA . ASP A 1 261 ? 1.569 -4.673 14.213 1.00 96.69 261 ASP A CA 1
ATOM 2007 C C . ASP A 1 261 ? 1.562 -5.151 12.755 1.00 96.69 261 ASP A C 1
ATOM 2009 O O . ASP A 1 261 ? 2.590 -5.144 12.068 1.00 96.69 261 ASP A O 1
ATOM 2013 N N . SER A 1 262 ? 0.387 -5.535 12.259 1.00 97.81 262 SER A N 1
ATOM 2014 C CA . SER A 1 262 ? 0.172 -5.868 10.853 1.00 97.81 262 SER A CA 1
ATOM 2015 C C . SER A 1 262 ? -1.026 -5.118 10.287 1.00 97.81 262 SER A C 1
ATOM 2017 O O . SER A 1 262 ? -2.099 -5.061 10.889 1.00 97.81 262 SER A O 1
ATOM 2019 N N . TRP A 1 263 ? -0.823 -4.560 9.099 1.00 98.69 263 TRP A N 1
ATOM 2020 C CA . TRP A 1 263 ? -1.763 -3.714 8.390 1.00 98.69 263 TRP A CA 1
ATOM 2021 C C . TRP A 1 263 ? -2.034 -4.236 6.985 1.00 98.69 263 TRP A C 1
ATOM 2023 O O . TRP A 1 263 ? -1.150 -4.756 6.295 1.00 98.69 263 TRP A O 1
ATOM 2033 N N . PHE A 1 264 ? -3.248 -3.986 6.515 1.00 98.88 264 PHE A N 1
ATOM 2034 C CA . PHE A 1 264 ? -3.572 -4.040 5.099 1.00 98.88 264 PHE A CA 1
ATOM 2035 C C . PHE A 1 264 ? -4.493 -2.879 4.744 1.00 98.88 264 PHE A C 1
ATOM 2037 O O . PHE A 1 264 ? -5.501 -2.667 5.412 1.00 98.88 264 PHE A O 1
ATOM 2044 N N . ALA A 1 265 ? -4.155 -2.142 3.693 1.00 98.94 265 ALA A N 1
ATOM 2045 C CA . ALA A 1 265 ? -5.001 -1.095 3.141 1.00 98.94 265 ALA A CA 1
ATOM 2046 C C . ALA A 1 265 ? -5.215 -1.372 1.657 1.00 98.94 265 ALA A C 1
ATOM 2048 O O . ALA A 1 265 ? -4.252 -1.521 0.906 1.00 98.94 265 ALA A O 1
ATOM 2049 N N . GLY A 1 266 ? -6.469 -1.482 1.239 1.00 98.81 266 GLY A N 1
ATOM 2050 C CA . GLY A 1 266 ? -6.812 -1.816 -0.134 1.00 98.81 266 GLY A CA 1
ATOM 2051 C C . GLY A 1 266 ? -8.122 -1.192 -0.566 1.00 98.81 266 GLY A C 1
ATOM 2052 O O . GLY A 1 266 ? -8.896 -0.688 0.249 1.00 98.81 266 GLY A O 1
ATOM 2053 N N . TYR A 1 267 ? -8.354 -1.209 -1.868 1.00 98.88 267 TYR A N 1
ATOM 2054 C CA . TYR A 1 267 ? -9.512 -0.592 -2.481 1.00 98.88 267 TYR A CA 1
ATOM 2055 C C . TYR A 1 267 ? -9.855 -1.246 -3.818 1.00 98.88 267 TYR A C 1
ATOM 2057 O O . TYR A 1 267 ? -9.036 -1.895 -4.470 1.00 98.88 267 TYR A O 1
ATOM 2065 N N . THR A 1 268 ? -11.113 -1.063 -4.179 1.00 98.75 268 THR A N 1
ATOM 2066 C CA . THR A 1 268 ? -11.729 -1.319 -5.482 1.00 98.75 268 THR A CA 1
ATOM 2067 C C . THR A 1 268 ? -12.331 0.007 -5.964 1.00 98.75 268 THR A C 1
ATOM 2069 O O . THR A 1 268 ? -12.318 0.972 -5.196 1.00 98.75 268 THR A O 1
ATOM 2072 N N . PRO A 1 269 ? -12.879 0.114 -7.186 1.00 98.19 269 PRO A N 1
ATOM 2073 C CA . PRO A 1 269 ? -13.597 1.327 -7.584 1.00 98.19 269 PRO A CA 1
ATOM 2074 C C . PRO A 1 269 ? -14.785 1.669 -6.665 1.00 98.19 269 PRO A C 1
ATOM 2076 O O . PRO A 1 269 ? -15.138 2.839 -6.515 1.00 98.19 269 PRO A O 1
ATOM 2079 N N . GLN A 1 270 ? -15.381 0.659 -6.020 1.00 97.94 270 GLN A N 1
ATOM 2080 C CA . GLN A 1 270 ? -16.573 0.801 -5.182 1.00 97.94 270 GLN A CA 1
ATOM 2081 C C . GLN A 1 270 ? -16.257 1.016 -3.696 1.00 97.94 270 GLN A C 1
ATOM 2083 O O . GLN A 1 270 ? -16.839 1.895 -3.057 1.00 97.94 270 GLN A O 1
ATOM 2088 N N . TYR A 1 271 ? -15.370 0.197 -3.129 1.00 98.75 271 TYR A N 1
ATOM 2089 C CA . TYR A 1 271 ? -15.086 0.186 -1.694 1.00 98.75 271 TYR A CA 1
ATOM 2090 C C . TYR A 1 271 ? -13.598 0.199 -1.366 1.00 98.75 271 TYR A C 1
ATOM 2092 O O . TYR A 1 271 ? -12.796 -0.492 -1.997 1.00 98.75 271 TYR A O 1
ATOM 2100 N N . THR A 1 272 ? -13.270 0.913 -0.291 1.00 98.88 272 THR A N 1
ATOM 2101 C CA . THR A 1 272 ? -11.951 0.999 0.335 1.00 98.88 272 THR A CA 1
ATOM 2102 C C . THR A 1 272 ? -12.022 0.445 1.749 1.00 98.88 272 THR A C 1
ATOM 2104 O O . THR A 1 272 ? -12.986 0.683 2.479 1.00 98.88 272 THR A O 1
ATOM 2107 N N . MET A 1 273 ? -10.986 -0.281 2.165 1.00 98.88 273 MET A N 1
ATOM 2108 C CA . MET A 1 273 ? -10.877 -0.792 3.524 1.00 98.88 273 MET A CA 1
ATOM 2109 C C . MET A 1 273 ? -9.437 -0.778 4.017 1.00 98.88 273 MET A C 1
ATOM 2111 O O . MET A 1 273 ? -8.525 -1.237 3.329 1.00 98.88 273 MET A O 1
ATOM 2115 N N . ALA A 1 274 ? -9.259 -0.293 5.242 1.00 98.81 274 ALA A N 1
ATOM 2116 C CA . ALA A 1 274 ? -8.013 -0.410 5.983 1.00 98.81 274 ALA A CA 1
ATOM 2117 C C . ALA A 1 274 ? -8.239 -1.263 7.229 1.00 98.81 274 ALA A C 1
ATOM 2119 O O . ALA A 1 274 ? -9.250 -1.123 7.921 1.00 98.81 274 ALA A O 1
ATOM 2120 N N . VAL A 1 275 ? -7.288 -2.152 7.494 1.00 98.75 275 VAL A N 1
ATOM 2121 C CA . VAL A 1 275 ? -7.320 -3.134 8.574 1.00 98.75 275 VAL A CA 1
ATOM 2122 C C . VAL A 1 275 ? -6.025 -3.048 9.356 1.00 98.75 275 VAL A C 1
ATOM 2124 O O . VAL A 1 275 ? -4.947 -3.101 8.766 1.00 98.75 275 VAL A O 1
ATOM 2127 N N . TRP A 1 276 ? -6.147 -2.982 10.675 1.00 98.50 276 TRP A N 1
ATOM 2128 C CA . TRP A 1 276 ? -5.062 -3.214 11.618 1.00 98.50 276 TRP A CA 1
ATOM 2129 C C . TRP A 1 276 ? -5.311 -4.506 12.392 1.00 98.50 276 TRP A C 1
ATOM 2131 O O . 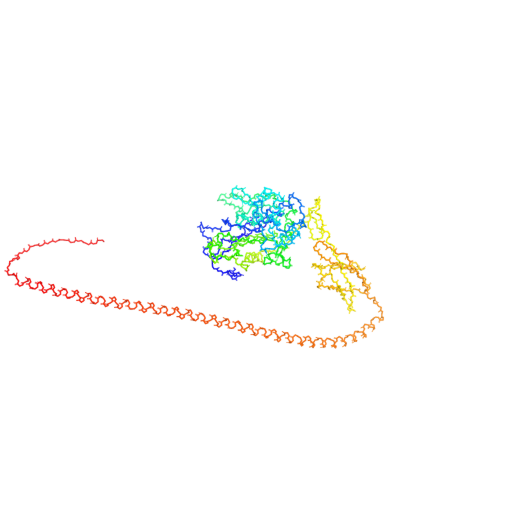TRP A 1 276 ? -6.446 -4.827 12.752 1.00 98.50 276 TRP A O 1
ATOM 2141 N N . THR A 1 277 ? -4.235 -5.229 12.674 1.00 97.88 277 THR A N 1
ATOM 2142 C CA . THR A 1 277 ? -4.224 -6.414 13.525 1.00 97.88 277 THR A CA 1
ATOM 2143 C C . THR A 1 277 ? -2.974 -6.428 14.394 1.00 97.88 277 THR A C 1
ATOM 2145 O O . THR A 1 277 ? -1.893 -6.053 13.937 1.00 97.88 277 THR A O 1
ATOM 2148 N N . GLY A 1 278 ? -3.110 -6.871 15.639 1.00 96.50 278 GLY A N 1
ATOM 2149 C CA . GLY A 1 278 ? -2.015 -6.858 16.605 1.00 96.50 278 GLY A CA 1
ATOM 2150 C C . GLY A 1 278 ? -2.509 -7.037 18.032 1.00 96.50 278 GLY A C 1
ATOM 2151 O O . GLY A 1 278 ? -3.646 -7.446 18.259 1.00 96.50 278 GLY A O 1
ATOM 2152 N N . TYR A 1 279 ? -1.657 -6.717 18.999 1.00 95.12 279 TYR A N 1
ATOM 2153 C CA . TYR A 1 279 ? -1.992 -6.764 20.421 1.00 95.12 279 TYR A CA 1
ATOM 2154 C C . TYR A 1 279 ? -2.005 -5.352 21.011 1.00 95.12 279 TYR A C 1
ATOM 2156 O O . TYR A 1 279 ? -1.148 -4.520 20.704 1.00 95.12 279 TYR A O 1
ATOM 2164 N N . GLU A 1 280 ? -2.960 -5.075 21.902 1.00 90.19 280 GLU A N 1
ATOM 2165 C CA . GLU A 1 280 ? -3.059 -3.767 22.568 1.00 90.19 280 GLU A CA 1
ATOM 2166 C C . GLU A 1 280 ? -1.849 -3.440 23.436 1.00 90.19 280 GLU A C 1
ATOM 2168 O O . GLU A 1 280 ? -1.438 -2.283 23.527 1.00 90.19 280 GLU A O 1
ATOM 2173 N N . LYS A 1 281 ? -1.304 -4.464 24.092 1.00 91.12 281 LYS A N 1
ATOM 2174 C CA . LYS A 1 281 ? -0.221 -4.348 25.062 1.00 91.12 281 LYS A CA 1
ATOM 2175 C C . LYS A 1 281 ? 0.934 -5.225 24.623 1.00 91.12 281 LYS A C 1
ATOM 2177 O O . LYS A 1 281 ? 0.717 -6.375 24.241 1.00 91.12 281 LYS A O 1
ATOM 2182 N N . ASP A 1 282 ? 2.142 -4.693 24.736 1.00 93.31 282 ASP A N 1
ATOM 2183 C CA . ASP A 1 282 ? 3.357 -5.474 24.537 1.00 93.31 282 ASP A CA 1
ATOM 2184 C C . ASP A 1 282 ? 3.489 -6.519 25.661 1.00 93.31 282 ASP A C 1
ATOM 2186 O O . ASP A 1 282 ? 3.051 -6.299 26.795 1.00 93.31 282 ASP A O 1
ATOM 2190 N N . GLY A 1 283 ? 4.077 -7.667 25.344 1.00 93.12 283 GLY A N 1
ATOM 2191 C CA . GLY A 1 283 ? 4.232 -8.782 26.272 1.00 93.12 283 GLY A CA 1
ATOM 2192 C C . GLY A 1 283 ? 4.927 -9.971 25.608 1.00 93.12 283 GLY A C 1
ATOM 2193 O O . GLY A 1 283 ? 5.004 -10.016 24.380 1.00 93.12 283 GLY A O 1
ATOM 2194 N N . PRO A 1 284 ? 5.391 -10.962 26.389 1.00 90.56 284 PRO A N 1
ATOM 2195 C CA . PRO A 1 284 ? 6.290 -12.021 25.910 1.00 90.56 284 PRO A CA 1
ATOM 2196 C C . PRO A 1 284 ? 5.695 -12.906 24.804 1.00 90.56 284 PRO A C 1
ATOM 2198 O O . PRO A 1 284 ? 6.421 -13.530 24.039 1.00 90.56 284 PRO A O 1
ATOM 2201 N N . LYS A 1 285 ? 4.363 -12.972 24.700 1.00 91.62 285 LYS A N 1
ATOM 2202 C CA . LYS A 1 285 ? 3.645 -13.728 23.659 1.00 91.62 285 LYS A CA 1
ATOM 2203 C C . LYS A 1 285 ? 2.791 -12.842 22.750 1.00 91.62 285 LYS A C 1
ATOM 2205 O O . LYS A 1 285 ? 2.092 -13.351 21.882 1.00 91.62 285 LYS A O 1
ATOM 2210 N N . ASN A 1 286 ? 2.854 -11.525 22.933 1.00 94.81 286 ASN A N 1
ATOM 2211 C CA . ASN A 1 286 ? 1.978 -10.569 22.262 1.00 94.81 286 ASN A CA 1
ATOM 2212 C C . ASN A 1 286 ? 2.644 -10.031 20.998 1.00 94.81 286 ASN A C 1
ATOM 2214 O O . ASN A 1 286 ? 2.859 -8.829 20.861 1.00 94.81 286 ASN A O 1
ATOM 2218 N N . TYR A 1 287 ? 2.988 -10.931 20.081 1.00 94.31 287 TYR A N 1
ATOM 2219 C CA . TYR A 1 287 ? 3.606 -10.584 18.810 1.00 94.31 287 TYR A CA 1
ATOM 2220 C C . TYR A 1 287 ? 2.913 -11.276 17.636 1.00 94.31 287 TYR A C 1
ATOM 2222 O O . TYR A 1 287 ? 2.370 -12.377 17.726 1.00 94.31 287 TYR A O 1
ATOM 2230 N N . VAL A 1 288 ? 2.923 -10.605 16.494 1.00 95.12 288 VAL A N 1
ATOM 2231 C CA . VAL A 1 288 ? 2.318 -11.065 15.252 1.00 95.12 288 VAL A CA 1
ATOM 2232 C C . VAL A 1 288 ? 3.318 -11.953 14.514 1.00 95.12 288 VAL A C 1
ATOM 2234 O O . VAL A 1 288 ? 4.264 -11.476 13.888 1.00 95.12 288 VAL A O 1
ATOM 2237 N N . SER A 1 289 ? 3.091 -13.267 14.567 1.00 91.25 289 SER A N 1
ATOM 2238 C CA . SER A 1 289 ? 3.849 -14.226 13.751 1.00 91.25 289 SER A CA 1
ATOM 2239 C C . SER A 1 289 ? 3.680 -13.955 12.252 1.00 91.25 289 SER A C 1
ATOM 2241 O O . SER A 1 289 ? 2.648 -13.426 11.829 1.00 91.25 289 SER A O 1
ATOM 2243 N N . ASP A 1 290 ? 4.620 -14.420 11.428 1.00 86.44 290 ASP A N 1
ATOM 2244 C CA . ASP A 1 290 ? 4.532 -14.328 9.963 1.00 86.44 290 ASP A CA 1
ATOM 2245 C C . ASP A 1 290 ? 3.212 -14.866 9.405 1.00 86.44 290 ASP A C 1
ATOM 2247 O O . ASP A 1 290 ? 2.610 -14.265 8.513 1.00 86.44 290 ASP A O 1
ATOM 2251 N N . ARG A 1 291 ? 2.700 -15.969 9.964 1.00 89.12 291 ARG A N 1
ATOM 2252 C CA . ARG A 1 291 ? 1.389 -16.509 9.582 1.00 89.12 291 ARG A CA 1
ATOM 2253 C C . ARG A 1 291 ? 0.262 -15.542 9.945 1.00 89.12 291 ARG A C 1
ATOM 2255 O O . ARG A 1 291 ? -0.649 -15.341 9.143 1.00 89.12 291 ARG A O 1
ATOM 2262 N N . SER A 1 292 ? 0.330 -14.948 11.133 1.00 93.69 292 SER A N 1
ATOM 2263 C CA . SER A 1 292 ? -0.678 -14.023 11.658 1.00 93.69 292 SER A CA 1
ATOM 2264 C C . SER A 1 292 ? -0.701 -12.685 10.916 1.00 93.69 292 SER A C 1
ATOM 2266 O O . SER A 1 292 ? -1.758 -12.065 10.852 1.00 93.69 292 SER A O 1
ATOM 2268 N N . THR A 1 293 ? 0.396 -12.266 10.270 1.00 93.44 293 THR A N 1
ATOM 2269 C CA . THR A 1 293 ? 0.404 -11.050 9.425 1.00 93.44 293 THR A CA 1
ATOM 2270 C C . THR A 1 293 ? -0.593 -11.120 8.258 1.00 93.44 293 THR A C 1
ATOM 2272 O O . THR A 1 293 ? -1.034 -10.103 7.724 1.00 93.44 293 THR A O 1
ATOM 2275 N N . ARG A 1 294 ? -1.007 -12.329 7.854 1.00 95.81 294 ARG A N 1
ATOM 2276 C CA . ARG A 1 294 ? -1.996 -12.521 6.783 1.00 95.81 294 ARG A CA 1
ATOM 2277 C C . ARG A 1 294 ? -3.430 -12.245 7.235 1.00 95.81 294 ARG A C 1
ATOM 2279 O O . ARG A 1 294 ? -4.297 -12.093 6.382 1.00 95.81 294 ARG A O 1
ATOM 2286 N N . ILE A 1 295 ? -3.694 -12.142 8.538 1.00 97.50 295 ILE A N 1
ATOM 2287 C CA . ILE A 1 295 ? -5.050 -11.950 9.074 1.00 97.50 295 ILE A CA 1
ATOM 2288 C C . ILE A 1 295 ? -5.649 -10.622 8.593 1.00 97.50 295 ILE A C 1
ATOM 2290 O O . ILE A 1 295 ? -6.809 -10.601 8.186 1.00 97.50 295 ILE A O 1
ATOM 2294 N N . ALA A 1 296 ? -4.867 -9.536 8.538 1.00 98.06 296 ALA A N 1
ATOM 2295 C CA . ALA A 1 296 ? -5.340 -8.257 8.000 1.00 98.06 296 ALA A CA 1
ATOM 2296 C C . ALA A 1 296 ? -5.801 -8.378 6.532 1.00 98.06 296 ALA A C 1
ATOM 2298 O O . ALA A 1 296 ? -6.848 -7.852 6.153 1.00 98.06 296 ALA A O 1
ATOM 2299 N N . GLN A 1 297 ? -5.060 -9.144 5.723 1.00 98.19 297 GLN A N 1
ATOM 2300 C CA . GLN A 1 297 ? -5.406 -9.439 4.328 1.00 98.19 297 GLN A CA 1
ATOM 2301 C C . GLN A 1 297 ? -6.672 -10.302 4.227 1.00 98.19 297 GLN A C 1
ATOM 2303 O O . GLN A 1 297 ? -7.526 -10.037 3.389 1.00 98.19 297 GLN A O 1
ATOM 2308 N N . GLN A 1 298 ? -6.823 -11.309 5.094 1.00 97.56 298 GLN A N 1
ATOM 2309 C CA . GLN A 1 298 ? -8.007 -12.176 5.133 1.00 97.56 298 GLN A CA 1
ATOM 2310 C C . GLN A 1 298 ? -9.270 -11.407 5.529 1.00 97.56 298 GLN A C 1
ATOM 2312 O O . GLN A 1 298 ? -10.315 -11.587 4.912 1.00 97.56 298 GLN A O 1
ATOM 2317 N N . MET A 1 299 ? -9.181 -10.520 6.526 1.00 97.56 299 MET A N 1
ATOM 2318 C CA . MET A 1 299 ? -10.295 -9.653 6.926 1.00 97.56 299 MET A CA 1
ATOM 2319 C C . MET A 1 299 ? -10.765 -8.786 5.757 1.00 97.56 299 MET A C 1
ATOM 2321 O O . MET A 1 299 ? -11.966 -8.711 5.492 1.00 97.56 299 MET A O 1
ATOM 2325 N N . PHE A 1 300 ? -9.820 -8.185 5.030 1.00 98.38 300 PHE A N 1
ATOM 2326 C CA . PHE A 1 300 ? -10.113 -7.444 3.809 1.00 98.38 300 PHE A CA 1
ATOM 2327 C C . PHE A 1 300 ? -10.773 -8.332 2.748 1.00 98.38 300 PHE A C 1
ATOM 2329 O O . PHE A 1 300 ? -11.839 -7.992 2.239 1.00 98.38 300 PHE A O 1
ATOM 2336 N N . GLN A 1 301 ? -10.174 -9.489 2.452 1.00 97.75 301 GLN A N 1
ATOM 2337 C CA . GLN A 1 301 ? -10.661 -10.417 1.435 1.00 97.75 301 GLN A CA 1
ATOM 2338 C C . GLN A 1 301 ? -12.099 -10.860 1.715 1.00 97.75 301 GLN A C 1
ATOM 2340 O O . GLN A 1 301 ? -12.930 -10.837 0.810 1.00 97.75 301 GLN A O 1
ATOM 2345 N N . VAL A 1 302 ? -12.410 -11.240 2.958 1.00 96.12 302 VAL A N 1
ATOM 2346 C CA . VAL A 1 302 ? -13.746 -11.697 3.367 1.00 96.12 302 VAL A CA 1
ATOM 2347 C C . VAL A 1 302 ? -14.781 -10.587 3.190 1.00 96.12 302 VAL A C 1
ATOM 2349 O O . VAL A 1 302 ? -15.845 -10.832 2.621 1.00 96.12 302 VAL A O 1
ATOM 2352 N N . MET A 1 303 ? -14.473 -9.367 3.639 1.00 95.94 303 MET A N 1
ATOM 2353 C CA . MET A 1 303 ? -15.383 -8.228 3.499 1.00 95.94 303 MET A CA 1
ATOM 2354 C C . MET A 1 303 ? -15.600 -7.862 2.029 1.00 95.94 303 MET A C 1
ATOM 2356 O O . MET A 1 303 ? -16.742 -7.762 1.583 1.00 95.94 303 MET A O 1
ATOM 2360 N N . MET A 1 304 ? -14.525 -7.729 1.253 1.00 97.25 304 MET A N 1
ATOM 2361 C CA . MET A 1 304 ? -14.617 -7.383 -0.165 1.00 97.25 304 MET A CA 1
ATOM 2362 C C . MET A 1 304 ? -15.324 -8.469 -0.978 1.00 97.25 304 MET A C 1
ATOM 2364 O O . MET A 1 304 ? -16.231 -8.149 -1.733 1.00 97.25 304 MET A O 1
ATOM 2368 N N . SER A 1 305 ? -15.021 -9.752 -0.762 1.00 95.75 305 SER A N 1
ATOM 2369 C CA . SER A 1 305 ? -15.703 -10.861 -1.458 1.00 95.75 305 SER A CA 1
ATOM 2370 C C . SER A 1 305 ? -17.205 -10.899 -1.180 1.00 95.75 305 SER A C 1
ATOM 2372 O O . SER A 1 305 ? -17.973 -11.419 -1.987 1.00 95.75 305 SER A O 1
ATOM 2374 N N . LYS A 1 306 ? -17.636 -10.389 -0.020 1.00 94.19 306 LYS A N 1
ATOM 2375 C CA . LYS A 1 306 ? -19.046 -10.379 0.367 1.00 94.19 306 LYS A CA 1
ATOM 2376 C C . LYS A 1 306 ? -19.800 -9.163 -0.160 1.00 94.19 306 LYS A C 1
ATOM 2378 O O . LYS A 1 306 ? -20.979 -9.299 -0.483 1.00 94.19 306 LYS A O 1
ATOM 2383 N N . PHE A 1 307 ? -19.160 -7.995 -0.170 1.00 96.00 307 PHE A N 1
ATOM 2384 C CA . PHE A 1 307 ? -19.847 -6.717 -0.368 1.00 96.00 307 PHE A CA 1
ATOM 2385 C C . PHE A 1 307 ? -19.448 -5.979 -1.647 1.00 96.00 307 PHE A C 1
ATOM 2387 O O . PHE A 1 307 ? -20.285 -5.258 -2.186 1.00 96.00 307 PHE A O 1
ATOM 2394 N N . ALA A 1 308 ? -18.227 -6.161 -2.158 1.00 94.88 308 ALA A N 1
ATOM 2395 C CA . ALA A 1 308 ? -17.830 -5.574 -3.433 1.00 94.88 308 ALA A CA 1
ATOM 2396 C C . ALA A 1 308 ? -18.542 -6.313 -4.572 1.00 94.88 308 ALA A C 1
ATOM 2398 O O . ALA A 1 308 ? -18.345 -7.505 -4.797 1.00 94.88 308 ALA A O 1
ATOM 2399 N N . THR A 1 309 ? -19.422 -5.590 -5.255 1.00 94.31 309 THR A N 1
ATOM 2400 C CA . THR A 1 309 ? -20.289 -6.101 -6.327 1.00 94.31 309 THR A CA 1
ATOM 2401 C C . THR A 1 309 ? -19.991 -5.442 -7.666 1.00 94.31 309 THR A C 1
ATOM 2403 O O . THR A 1 309 ? -20.349 -5.994 -8.708 1.00 94.31 309 THR A O 1
ATOM 2406 N N . ASP A 1 310 ? -19.320 -4.290 -7.648 1.00 94.44 310 ASP A N 1
ATOM 2407 C CA . ASP A 1 310 ? -18.880 -3.606 -8.851 1.00 94.44 310 ASP A CA 1
ATOM 2408 C C . ASP A 1 310 ? -17.721 -4.356 -9.524 1.00 94.44 310 ASP A C 1
ATOM 2410 O O . ASP A 1 310 ? -16.693 -4.646 -8.909 1.00 94.44 310 ASP A O 1
ATOM 2414 N N . LYS A 1 311 ? -17.906 -4.662 -10.809 1.00 93.75 311 LYS A N 1
ATOM 2415 C CA . LYS A 1 311 ? -16.922 -5.331 -11.670 1.00 93.75 311 LYS A CA 1
ATOM 2416 C C . LYS A 1 311 ? -16.153 -4.349 -12.554 1.00 93.75 311 LYS A C 1
ATOM 2418 O O . LYS A 1 311 ? -15.383 -4.785 -13.412 1.00 93.75 311 LYS A O 1
ATOM 2423 N N . SER A 1 312 ? -16.399 -3.049 -12.395 1.00 94.81 312 SER A N 1
ATOM 2424 C CA . SER A 1 312 ? -15.646 -2.003 -13.070 1.00 94.81 312 SER A CA 1
ATOM 2425 C C . SER A 1 312 ? -14.158 -2.106 -12.730 1.00 94.81 312 SER A C 1
ATOM 2427 O O . SER A 1 312 ? -13.738 -2.707 -11.734 1.00 94.81 312 SER A O 1
ATOM 2429 N N . ARG A 1 313 ? -13.343 -1.546 -13.617 1.00 96.19 313 ARG A N 1
ATOM 2430 C CA . ARG A 1 313 ? -11.892 -1.497 -13.483 1.00 96.19 313 ARG A CA 1
ATOM 2431 C C . ARG A 1 313 ? -11.467 -0.047 -13.368 1.00 96.19 313 ARG A C 1
ATOM 2433 O O . ARG A 1 313 ? -12.132 0.833 -13.904 1.00 96.19 313 ARG A O 1
ATOM 2440 N N . PHE A 1 314 ? -10.345 0.212 -12.699 1.00 96.94 314 PHE A N 1
ATOM 2441 C CA . PHE A 1 314 ? -9.742 1.541 -12.791 1.00 96.94 314 PHE A CA 1
ATOM 2442 C C . PHE A 1 314 ? -9.299 1.766 -14.232 1.00 96.94 314 PHE A C 1
ATOM 2444 O O . PHE A 1 314 ? -8.474 1.002 -14.748 1.00 96.94 314 PHE A O 1
ATOM 2451 N N . GLU A 1 315 ? -9.867 2.794 -14.851 1.00 94.44 315 GLU A N 1
ATOM 2452 C CA . GLU A 1 315 ? -9.602 3.182 -16.228 1.00 94.44 315 GLU A CA 1
ATOM 2453 C C . GLU A 1 315 ? -8.324 4.013 -16.313 1.00 94.44 315 GLU A C 1
ATOM 2455 O O . GLU A 1 315 ? -8.087 4.908 -15.498 1.00 94.44 315 GLU A O 1
ATOM 2460 N N . ARG A 1 316 ? -7.487 3.727 -17.315 1.00 97.75 316 ARG A N 1
ATOM 2461 C CA . ARG A 1 316 ? -6.252 4.484 -17.534 1.00 97.75 316 ARG A CA 1
ATOM 2462 C C . ARG A 1 316 ? -6.584 5.876 -18.079 1.00 97.75 316 ARG A C 1
ATOM 2464 O O . ARG A 1 316 ? -7.133 5.954 -19.180 1.00 97.75 316 ARG A O 1
ATOM 2471 N N . PRO A 1 317 ? -6.198 6.968 -17.397 1.00 98.00 317 PRO A N 1
ATOM 2472 C CA . PRO A 1 317 ? -6.439 8.308 -17.909 1.00 98.00 317 PRO A CA 1
ATOM 2473 C C . PRO A 1 317 ? -5.559 8.592 -19.133 1.00 98.00 317 PRO A C 1
ATOM 2475 O O . PRO A 1 317 ? -4.484 8.015 -19.314 1.00 98.00 317 PRO A O 1
ATOM 2478 N N . SER A 1 318 ? -5.993 9.531 -19.975 1.00 97.88 318 SER A N 1
ATOM 2479 C CA . SER A 1 318 ? -5.273 9.930 -21.196 1.00 97.88 318 SER A CA 1
ATOM 2480 C C . SER A 1 318 ? -3.922 10.611 -20.922 1.00 97.88 318 SER A C 1
ATOM 2482 O O . SER A 1 318 ? -3.092 10.725 -21.832 1.00 97.88 318 SER A O 1
ATOM 2484 N N . SER A 1 319 ? -3.698 11.030 -19.672 1.00 98.25 319 SER A N 1
ATOM 2485 C CA . SER A 1 319 ? -2.441 11.548 -19.129 1.00 98.25 319 SER A CA 1
ATOM 2486 C C . SER A 1 319 ? -1.384 10.461 -18.890 1.00 98.25 319 SER A C 1
ATOM 2488 O O . SER A 1 319 ? -0.228 10.797 -18.639 1.00 98.25 319 SER A O 1
ATOM 2490 N N . VAL A 1 320 ? -1.726 9.172 -19.017 1.00 98.12 320 VAL A N 1
ATOM 2491 C CA . VAL A 1 320 ? -0.800 8.041 -18.843 1.00 98.12 320 VAL A CA 1
ATOM 2492 C C . VAL A 1 320 ? -0.615 7.290 -20.159 1.00 98.12 320 VAL A C 1
ATOM 2494 O O . VAL A 1 320 ? -1.571 6.963 -20.861 1.00 98.12 320 VAL A O 1
ATOM 2497 N N . GLN A 1 321 ? 0.635 6.963 -20.478 1.00 95.25 321 GLN A N 1
ATOM 2498 C CA . GLN A 1 321 ? 1.001 6.081 -21.587 1.00 95.25 321 GLN A CA 1
ATOM 2499 C C . GLN A 1 321 ? 1.738 4.846 -21.063 1.00 95.25 321 GLN A C 1
ATOM 2501 O O . GLN A 1 321 ? 2.458 4.923 -20.069 1.00 95.25 321 GLN A O 1
ATOM 2506 N N . GLU A 1 322 ? 1.586 3.717 -21.748 1.00 92.69 322 GLU A N 1
ATOM 2507 C CA . GLU A 1 322 ? 2.275 2.469 -21.417 1.00 92.69 322 GLU A CA 1
ATOM 2508 C C . GLU A 1 322 ? 3.329 2.145 -22.473 1.00 92.69 322 GLU A C 1
ATOM 2510 O O . GLU A 1 322 ? 3.077 2.253 -23.674 1.00 92.69 322 GLU A O 1
ATOM 2515 N N . ILE A 1 323 ? 4.515 1.753 -22.014 1.00 85.44 323 ILE A N 1
ATOM 2516 C CA . ILE A 1 323 ? 5.640 1.337 -22.849 1.00 85.44 323 ILE A CA 1
ATOM 2517 C C . ILE A 1 323 ? 6.262 0.109 -22.181 1.00 85.44 323 ILE A C 1
ATOM 2519 O O . ILE A 1 323 ? 6.699 0.184 -21.038 1.00 85.44 323 ILE A O 1
ATOM 2523 N N . ASN A 1 324 ? 6.304 -1.023 -22.888 1.00 81.81 324 ASN A N 1
ATOM 2524 C CA . ASN A 1 324 ? 6.884 -2.286 -22.406 1.00 81.81 324 ASN A CA 1
ATOM 2525 C C . ASN A 1 324 ? 6.340 -2.766 -21.041 1.00 81.81 324 ASN A C 1
ATOM 2527 O O . ASN A 1 324 ? 7.084 -3.339 -20.251 1.00 81.81 324 ASN A O 1
ATOM 2531 N N . GLY A 1 325 ? 5.050 -2.548 -20.764 1.00 83.81 325 GLY A N 1
ATOM 2532 C CA . GLY A 1 325 ? 4.416 -2.938 -19.496 1.00 83.81 325 GLY A CA 1
ATOM 2533 C C . GLY A 1 325 ? 4.667 -1.976 -18.330 1.00 83.81 325 GLY A C 1
ATOM 2534 O O . GLY A 1 325 ? 4.230 -2.245 -17.215 1.00 83.81 325 GLY A O 1
ATOM 2535 N N . GLU A 1 326 ? 5.345 -0.854 -18.571 1.00 93.06 326 GLU A N 1
ATOM 2536 C CA . GLU A 1 326 ? 5.569 0.198 -17.583 1.00 93.06 326 GLU A CA 1
ATOM 2537 C C . GLU A 1 326 ? 4.823 1.477 -17.976 1.00 93.06 326 GLU A C 1
ATOM 2539 O O . GLU A 1 326 ? 4.608 1.767 -19.156 1.00 93.06 326 GLU A O 1
ATOM 2544 N N . LEU A 1 327 ? 4.401 2.243 -16.975 1.00 96.44 327 LEU A N 1
ATOM 2545 C CA . LEU A 1 327 ? 3.575 3.430 -17.130 1.00 96.44 327 LEU A CA 1
ATOM 2546 C C . LEU A 1 327 ? 4.412 4.696 -17.001 1.00 96.44 327 LEU A C 1
ATOM 2548 O O . LEU A 1 327 ? 5.284 4.809 -16.140 1.00 96.44 327 LEU A O 1
ATOM 2552 N N . TYR A 1 328 ? 4.098 5.666 -17.849 1.00 97.25 328 TYR A N 1
ATOM 2553 C CA . TYR A 1 328 ? 4.766 6.955 -17.931 1.00 97.25 328 TYR A CA 1
ATOM 2554 C C . TYR A 1 328 ? 3.720 8.065 -17.973 1.00 97.25 328 TYR A C 1
ATOM 2556 O O . TYR A 1 328 ? 2.699 7.937 -18.657 1.00 97.25 328 TYR A O 1
ATOM 2564 N N . VAL A 1 329 ? 4.018 9.191 -17.328 1.00 97.88 329 VAL A N 1
ATOM 2565 C CA . VAL A 1 329 ? 3.246 10.423 -17.509 1.00 97.88 329 VAL A CA 1
ATOM 2566 C C . VAL A 1 329 ? 3.444 10.915 -18.946 1.00 97.88 329 VAL A C 1
ATOM 2568 O O . VAL A 1 329 ? 4.568 11.040 -19.444 1.00 97.88 329 VAL A O 1
ATOM 2571 N N . LYS A 1 330 ? 2.348 11.149 -19.666 1.00 95.38 330 LYS A N 1
ATOM 2572 C CA . LYS A 1 330 ? 2.376 11.574 -21.066 1.00 95.38 330 LYS A CA 1
ATOM 2573 C C . LYS A 1 330 ? 2.939 12.993 -21.166 1.00 95.38 330 LYS A C 1
ATOM 2575 O O . LYS A 1 330 ? 2.472 13.904 -20.497 1.00 95.38 330 LYS A O 1
ATOM 2580 N N . GLY A 1 331 ? 3.945 13.173 -22.021 1.00 92.50 331 GLY A N 1
ATOM 2581 C CA . GLY A 1 331 ? 4.640 14.454 -22.197 1.00 92.50 331 GLY A CA 1
ATOM 2582 C C . GLY A 1 331 ? 5.771 14.718 -21.196 1.00 92.50 331 GLY A C 1
ATOM 2583 O O . GLY A 1 331 ? 6.556 15.633 -21.424 1.00 92.50 331 GLY A O 1
ATOM 2584 N N . ALA A 1 332 ? 5.915 13.905 -20.144 1.00 92.56 332 ALA A N 1
ATOM 2585 C CA . ALA A 1 332 ? 7.044 14.010 -19.225 1.00 92.56 332 ALA A CA 1
ATOM 2586 C C . ALA A 1 332 ? 8.347 13.493 -19.858 1.00 92.56 332 ALA A C 1
ATOM 2588 O O . ALA A 1 332 ? 8.345 12.676 -20.790 1.00 92.56 332 ALA A O 1
ATOM 2589 N N . LYS A 1 333 ? 9.484 13.947 -19.317 1.00 87.62 333 LYS A N 1
ATOM 2590 C CA . LYS A 1 333 ? 10.800 13.412 -19.676 1.00 87.62 333 LYS A CA 1
ATOM 2591 C C . LYS A 1 333 ? 10.848 11.931 -19.296 1.00 87.62 333 LYS A C 1
ATOM 2593 O O . LYS A 1 333 ? 10.647 11.578 -18.140 1.00 87.62 333 LYS A O 1
ATOM 2598 N N . LYS A 1 334 ? 11.119 11.065 -20.273 1.00 80.69 334 LYS A N 1
ATOM 2599 C CA . LYS A 1 334 ? 11.177 9.618 -20.042 1.00 80.69 334 LYS A CA 1
ATOM 2600 C C . LYS A 1 334 ? 12.435 9.252 -19.259 1.00 80.69 334 LYS A C 1
ATOM 2602 O O . LYS A 1 334 ? 13.528 9.707 -19.604 1.00 80.69 334 LYS A O 1
ATOM 2607 N N . ASP A 1 335 ? 12.272 8.387 -18.261 1.00 81.44 335 ASP A N 1
ATOM 2608 C CA . ASP A 1 335 ? 13.395 7.700 -17.629 1.00 81.44 335 ASP A CA 1
ATOM 2609 C C . ASP A 1 335 ? 14.189 6.925 -18.689 1.00 81.44 335 ASP A C 1
ATOM 2611 O O . ASP A 1 335 ? 13.614 6.329 -19.608 1.00 81.44 335 ASP A O 1
ATOM 2615 N N . ALA A 1 336 ? 15.517 6.935 -18.567 1.00 71.38 336 ALA A N 1
ATOM 2616 C CA . ALA A 1 336 ? 16.376 6.169 -19.455 1.00 71.38 336 ALA A CA 1
ATOM 2617 C C . ALA A 1 336 ? 16.091 4.674 -19.261 1.00 71.38 336 ALA A C 1
ATOM 2619 O O . ALA A 1 336 ? 16.377 4.106 -18.207 1.00 71.38 336 ALA A O 1
ATOM 2620 N N . ILE A 1 337 ? 15.522 4.035 -20.283 1.00 68.00 337 ILE A N 1
ATOM 2621 C CA . ILE A 1 337 ? 15.302 2.591 -20.271 1.00 68.00 337 ILE A CA 1
ATOM 2622 C C . ILE A 1 337 ? 16.664 1.927 -20.443 1.00 68.00 337 ILE A C 1
ATOM 2624 O O . ILE A 1 337 ? 17.252 2.006 -21.524 1.00 68.00 337 ILE A O 1
ATOM 2628 N N . LYS A 1 338 ? 17.173 1.263 -19.395 1.00 64.69 338 LYS A N 1
ATOM 2629 C CA . LYS A 1 338 ? 18.298 0.340 -19.564 1.00 64.69 338 LYS A CA 1
ATOM 2630 C C . LYS A 1 338 ? 17.791 -0.780 -20.468 1.00 64.69 338 LYS A C 1
ATOM 2632 O O . LYS A 1 338 ? 16.981 -1.603 -20.051 1.00 64.69 338 LYS A O 1
ATOM 2637 N N . GLN A 1 339 ? 18.217 -0.766 -21.727 1.00 60.25 339 GLN A N 1
ATOM 2638 C CA . GLN A 1 339 ? 17.927 -1.827 -22.685 1.00 60.25 339 GLN A CA 1
ATOM 2639 C C . GLN A 1 339 ? 18.598 -3.107 -22.186 1.00 60.25 339 GLN A C 1
ATOM 2641 O O . GLN A 1 339 ? 19.798 -3.307 -22.369 1.00 60.25 339 GLN A O 1
ATOM 2646 N N . ILE A 1 340 ? 17.829 -3.962 -21.515 1.00 67.31 340 ILE A N 1
ATOM 2647 C CA . ILE A 1 340 ? 18.276 -5.312 -21.201 1.00 67.31 340 ILE A CA 1
ATOM 2648 C C . ILE A 1 340 ? 18.283 -6.058 -22.532 1.00 67.31 340 ILE A C 1
ATOM 2650 O O . ILE A 1 340 ? 17.230 -6.300 -23.122 1.00 67.31 340 ILE A O 1
ATOM 2654 N N . LYS A 1 341 ? 19.476 -6.374 -23.036 1.00 76.88 341 LYS A N 1
ATOM 2655 C CA . LYS A 1 341 ? 19.609 -7.219 -24.218 1.00 76.88 341 LYS A CA 1
ATOM 2656 C C . LYS A 1 341 ? 19.134 -8.619 -23.841 1.00 76.88 341 LYS A C 1
ATOM 2658 O O . LYS A 1 341 ? 19.682 -9.231 -22.928 1.00 76.88 341 LYS A O 1
ATOM 2663 N N . VAL A 1 342 ? 18.102 -9.092 -24.527 1.00 83.50 342 VAL A N 1
ATOM 2664 C CA . VAL A 1 342 ? 17.559 -10.441 -24.361 1.00 83.50 342 VAL A CA 1
ATOM 2665 C C . VAL A 1 342 ? 17.767 -11.178 -25.666 1.00 83.50 342 VAL A C 1
ATOM 2667 O O . VAL A 1 342 ? 17.390 -10.676 -26.729 1.00 83.50 342 VAL A O 1
ATOM 2670 N N . ASP A 1 343 ? 18.372 -12.356 -25.584 1.00 88.88 343 ASP A N 1
ATOM 2671 C CA . ASP A 1 343 ? 18.534 -13.207 -26.752 1.00 88.88 343 ASP A CA 1
ATOM 2672 C C . ASP A 1 343 ? 17.172 -13.730 -27.212 1.00 88.88 343 ASP A C 1
ATOM 2674 O O . ASP A 1 343 ? 16.267 -13.991 -26.414 1.00 88.88 343 ASP A O 1
ATOM 2678 N N . ALA A 1 344 ? 17.006 -13.830 -28.528 1.00 90.19 344 ALA A N 1
ATOM 2679 C CA . ALA A 1 344 ? 15.765 -14.311 -29.107 1.00 90.19 344 ALA A CA 1
ATOM 2680 C C . ALA A 1 344 ? 15.579 -15.814 -28.832 1.00 90.19 344 ALA A C 1
ATOM 2682 O O . ALA A 1 344 ? 16.571 -16.547 -28.775 1.00 90.19 344 ALA A O 1
ATOM 2683 N N . PRO A 1 345 ? 14.329 -16.293 -28.685 1.00 91.88 345 PRO A N 1
ATOM 2684 C CA . PRO A 1 345 ? 14.041 -17.723 -28.708 1.00 91.88 345 PRO A CA 1
ATOM 2685 C C . PRO A 1 345 ? 14.651 -18.377 -29.951 1.00 91.88 345 PRO A C 1
ATOM 2687 O O . PRO A 1 345 ? 14.689 -17.764 -31.013 1.00 91.88 345 PRO A O 1
ATOM 2690 N N . SER A 1 346 ? 15.106 -19.619 -29.853 1.00 92.62 346 SER A N 1
ATOM 2691 C CA . SER A 1 346 ? 15.700 -20.343 -30.981 1.00 92.62 346 SER A CA 1
ATOM 2692 C C . SER A 1 346 ? 14.900 -21.598 -31.316 1.00 92.62 346 SER A C 1
ATOM 2694 O O . SER A 1 346 ? 14.089 -22.069 -30.521 1.00 92.62 346 SER A O 1
ATOM 2696 N N . GLY A 1 347 ? 15.089 -22.131 -32.525 1.00 90.75 347 GLY A N 1
ATOM 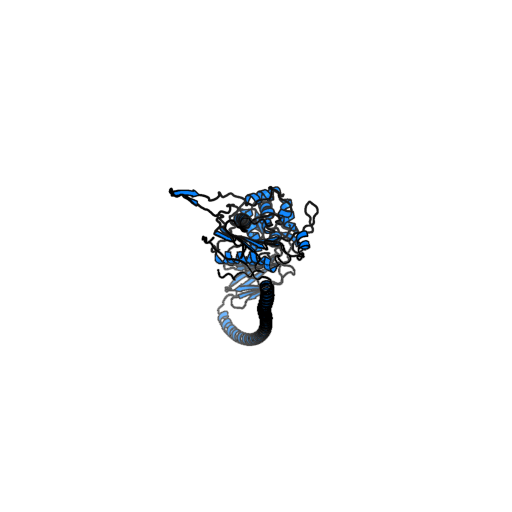2697 C CA . GLY A 1 347 ? 14.464 -23.394 -32.927 1.00 90.75 347 GLY A CA 1
ATOM 2698 C C . GLY A 1 347 ? 12.934 -23.361 -32.952 1.00 90.75 347 GLY A C 1
ATOM 2699 O O . GLY A 1 347 ? 12.319 -24.378 -32.644 1.00 90.75 347 GLY A O 1
ATOM 2700 N N . LEU A 1 348 ? 12.322 -22.215 -33.283 1.00 94.19 348 LEU A N 1
ATOM 2701 C CA . LEU A 1 348 ? 10.870 -22.124 -33.424 1.00 94.19 348 LEU A CA 1
ATOM 2702 C C . LEU A 1 348 ? 10.396 -23.098 -34.510 1.00 94.19 348 LEU A C 1
ATOM 2704 O O . LEU A 1 348 ? 10.697 -22.929 -35.692 1.00 94.19 348 LEU A O 1
ATOM 2708 N N . ASN A 1 349 ? 9.647 -24.108 -34.091 1.00 93.62 349 ASN A N 1
ATOM 2709 C CA . ASN A 1 349 ? 9.092 -25.153 -34.929 1.00 93.62 349 ASN A CA 1
ATOM 2710 C C . ASN A 1 349 ? 7.564 -25.114 -34.865 1.00 93.62 349 ASN A C 1
ATOM 2712 O O . ASN A 1 349 ? 6.983 -24.892 -33.801 1.00 93.62 349 ASN A O 1
ATOM 2716 N N . VAL A 1 350 ? 6.935 -25.328 -36.018 1.00 94.88 350 VAL A N 1
ATOM 2717 C CA . VAL A 1 350 ? 5.482 -25.328 -36.181 1.00 94.88 350 VAL A CA 1
ATOM 2718 C C . VAL A 1 350 ? 5.056 -26.718 -36.632 1.00 94.88 350 VAL A C 1
ATOM 2720 O O . VAL A 1 350 ? 5.449 -27.154 -37.713 1.00 94.88 350 VAL A O 1
ATOM 2723 N N . THR A 1 351 ? 4.251 -27.405 -35.826 1.00 92.50 351 THR A N 1
ATOM 2724 C CA . THR A 1 351 ? 3.663 -28.704 -36.174 1.00 92.50 351 THR A CA 1
ATOM 2725 C C . THR A 1 351 ? 2.155 -28.582 -36.329 1.00 92.50 351 THR A C 1
ATOM 2727 O O . THR A 1 351 ? 1.502 -27.861 -35.579 1.00 92.50 351 THR A O 1
ATOM 2730 N N . PHE A 1 352 ? 1.595 -29.282 -37.314 1.00 91.06 352 PHE A N 1
ATOM 2731 C CA . PHE A 1 352 ? 0.156 -29.359 -37.555 1.00 91.06 352 PHE A CA 1
ATOM 2732 C C . PHE A 1 352 ? -0.319 -30.784 -37.286 1.00 91.06 352 PHE A C 1
ATOM 2734 O O . PHE A 1 352 ? 0.318 -31.734 -37.735 1.00 91.06 352 PHE A O 1
ATOM 2741 N N . ASP A 1 353 ? -1.427 -30.929 -36.564 1.00 85.31 353 ASP A N 1
ATOM 2742 C CA . ASP A 1 353 ? -2.013 -32.228 -36.205 1.00 85.31 353 ASP A CA 1
ATOM 2743 C C . ASP A 1 353 ? -2.694 -32.954 -37.381 1.00 85.31 353 ASP A C 1
ATOM 2745 O O . ASP A 1 353 ? -3.182 -34.069 -37.221 1.00 85.31 353 ASP A O 1
ATOM 2749 N N . GLY A 1 354 ? -2.736 -32.332 -38.564 1.00 77.75 354 GLY A N 1
ATOM 2750 C CA . GLY A 1 354 ? -3.426 -32.862 -39.740 1.00 77.75 354 GLY A CA 1
ATOM 2751 C C . GLY A 1 354 ? -4.929 -32.576 -39.756 1.00 77.75 354 GLY A C 1
ATOM 2752 O O . GLY A 1 354 ? -5.585 -32.915 -40.736 1.00 77.75 354 GLY A O 1
ATOM 2753 N N . ALA A 1 355 ? -5.469 -31.932 -38.717 1.00 80.44 355 ALA A N 1
ATOM 2754 C CA . ALA A 1 355 ? -6.891 -31.656 -38.564 1.00 80.44 355 ALA A CA 1
ATOM 2755 C C . ALA A 1 355 ? -7.175 -30.155 -38.420 1.00 80.44 355 ALA A C 1
ATOM 2757 O O . ALA A 1 355 ? -7.714 -29.535 -39.334 1.00 80.44 355 ALA A O 1
ATOM 2758 N N . SER A 1 356 ? -6.846 -29.552 -37.275 1.00 86.44 356 SER A N 1
ATOM 2759 C CA . SER A 1 356 ? -7.223 -28.158 -36.994 1.00 86.44 356 SER A CA 1
ATOM 2760 C C . SER A 1 356 ? -6.343 -27.436 -35.976 1.00 86.44 356 SER A C 1
ATOM 2762 O O . SER A 1 356 ? -6.651 -26.290 -35.639 1.00 86.44 356 SER A O 1
ATOM 2764 N N . THR A 1 357 ? -5.261 -28.057 -35.502 1.00 91.00 357 THR A N 1
ATOM 2765 C CA . THR A 1 357 ? -4.414 -27.494 -34.446 1.00 91.00 357 THR A CA 1
ATOM 2766 C C . THR A 1 357 ? -2.979 -27.352 -34.913 1.00 91.00 357 THR A C 1
ATOM 2768 O O . THR A 1 357 ? -2.347 -28.309 -35.360 1.00 91.00 357 THR A O 1
ATOM 2771 N N . VAL A 1 358 ? -2.440 -26.149 -34.744 1.00 93.81 358 VAL A N 1
ATOM 2772 C CA . VAL A 1 358 ? -1.013 -25.871 -34.870 1.00 93.81 358 VAL A CA 1
ATOM 2773 C C . VAL A 1 358 ? -0.389 -25.760 -33.480 1.00 93.81 358 VAL A C 1
ATOM 2775 O O . VAL A 1 358 ? -0.893 -25.031 -32.624 1.00 93.81 358 VAL A O 1
ATOM 2778 N N . THR A 1 359 ? 0.729 -26.451 -33.269 1.00 94.56 359 THR A N 1
ATOM 2779 C CA . THR A 1 359 ? 1.564 -26.338 -32.069 1.00 94.56 359 THR A CA 1
ATOM 2780 C C . THR A 1 359 ? 2.886 -25.666 -32.419 1.00 94.56 359 THR A C 1
ATOM 2782 O O . THR A 1 359 ? 3.583 -26.065 -33.349 1.00 94.56 359 THR A O 1
ATOM 2785 N N . LEU A 1 360 ? 3.234 -24.638 -31.654 1.00 96.38 360 LEU A N 1
ATOM 2786 C CA . LEU A 1 360 ? 4.518 -23.954 -31.689 1.00 96.38 360 LEU A CA 1
ATOM 2787 C C . LEU A 1 360 ? 5.395 -24.498 -30.571 1.00 96.38 360 LEU A C 1
ATOM 2789 O O . LEU A 1 360 ? 4.961 -24.514 -29.422 1.00 96.38 360 LEU A O 1
ATOM 2793 N N . ASN A 1 361 ? 6.631 -24.864 -30.890 1.00 95.50 361 ASN A N 1
ATOM 2794 C CA . ASN A 1 361 ? 7.649 -25.229 -29.909 1.00 95.50 361 ASN A CA 1
ATOM 2795 C C . ASN A 1 361 ? 8.913 -24.419 -30.171 1.00 95.50 361 ASN A C 1
ATOM 2797 O O . ASN A 1 361 ? 9.297 -24.239 -31.322 1.00 95.50 361 ASN A O 1
ATOM 2801 N N . TRP A 1 362 ? 9.569 -23.940 -29.123 1.00 95.56 362 TRP A N 1
ATOM 2802 C CA . TRP A 1 362 ? 10.856 -23.257 -29.237 1.00 95.56 362 TRP A CA 1
ATOM 2803 C C . TRP A 1 362 ? 11.782 -23.638 -28.086 1.00 95.56 362 TRP A C 1
ATOM 2805 O O . TRP A 1 362 ? 11.390 -24.280 -27.113 1.00 95.56 362 TRP A O 1
ATOM 2815 N N . SER A 1 363 ? 13.037 -23.227 -28.211 1.00 92.44 363 SER A N 1
ATOM 2816 C CA . SER A 1 363 ? 14.034 -23.263 -27.150 1.00 92.44 363 SER A CA 1
ATOM 2817 C C . SER A 1 363 ? 14.277 -21.856 -26.614 1.00 92.44 363 SER A C 1
ATOM 2819 O O . SER A 1 363 ? 14.253 -20.860 -27.342 1.00 92.44 363 SER A O 1
ATOM 2821 N N . GLY A 1 364 ? 14.454 -21.781 -25.301 1.00 83.50 364 GLY A N 1
ATOM 2822 C CA . GLY A 1 364 ? 14.547 -20.545 -24.546 1.00 83.50 364 GLY A CA 1
ATOM 2823 C C . GLY A 1 364 ? 15.970 -20.170 -24.135 1.00 83.50 364 GLY A C 1
ATOM 2824 O O . GLY A 1 364 ? 16.752 -21.074 -23.849 1.00 83.50 364 GLY A O 1
ATOM 2825 N N . PRO A 1 365 ? 16.314 -18.873 -24.019 1.00 79.50 365 PRO A N 1
ATOM 2826 C CA . PRO A 1 365 ? 17.524 -18.466 -23.307 1.00 79.50 365 PRO A CA 1
ATOM 2827 C C . PRO A 1 365 ? 17.429 -18.839 -21.817 1.00 79.50 365 PRO A C 1
ATOM 2829 O O . PRO A 1 365 ? 16.333 -18.874 -21.261 1.00 79.50 365 PRO A O 1
ATOM 2832 N N . ALA A 1 366 ? 18.571 -19.065 -21.159 1.00 68.25 366 ALA A N 1
ATOM 2833 C CA . ALA A 1 366 ? 18.626 -19.543 -19.770 1.00 68.25 366 ALA A CA 1
ATOM 2834 C C . ALA A 1 366 ? 18.073 -18.551 -18.723 1.00 68.25 366 ALA A C 1
ATOM 2836 O O . ALA A 1 366 ? 17.659 -18.972 -17.647 1.00 68.25 366 ALA A O 1
ATOM 2837 N N . GLU A 1 367 ? 18.046 -17.248 -19.021 1.00 72.50 367 GLU A N 1
ATOM 2838 C CA . GLU A 1 367 ? 17.628 -16.208 -18.072 1.00 72.50 367 GLU A CA 1
ATOM 2839 C C . GLU A 1 367 ? 16.554 -15.288 -18.663 1.00 72.50 367 GLU A C 1
ATOM 2841 O O . GLU A 1 367 ? 16.843 -14.161 -19.072 1.00 72.50 367 GLU A O 1
ATOM 2846 N N . VAL A 1 368 ? 15.309 -15.760 -18.712 1.00 82.12 368 VAL A N 1
ATOM 2847 C CA . VAL A 1 368 ? 14.153 -14.964 -19.148 1.00 82.12 368 VAL A CA 1
ATOM 2848 C C . VAL A 1 368 ? 13.008 -15.084 -18.148 1.00 82.12 368 VAL A C 1
ATOM 2850 O O . VAL A 1 368 ? 12.836 -16.122 -17.516 1.00 82.12 368 VAL A O 1
ATOM 2853 N N . ASP A 1 369 ? 12.216 -14.024 -18.020 1.00 81.44 369 ASP A N 1
ATOM 2854 C CA . ASP A 1 369 ? 11.079 -13.974 -17.097 1.00 81.44 369 ASP A CA 1
ATOM 2855 C C . ASP A 1 369 ? 9.826 -14.611 -17.709 1.00 81.44 369 ASP A C 1
ATOM 2857 O O . ASP A 1 369 ? 9.024 -15.225 -17.008 1.00 81.44 369 ASP A O 1
ATOM 2861 N N . ALA A 1 370 ? 9.627 -14.427 -19.019 1.00 87.31 370 ALA A N 1
ATOM 2862 C CA . ALA A 1 370 ? 8.454 -14.913 -19.742 1.00 87.31 370 ALA A CA 1
ATOM 2863 C C . ALA A 1 370 ? 8.665 -14.906 -21.267 1.00 87.31 370 ALA A C 1
ATOM 2865 O O . ALA A 1 370 ? 9.598 -14.287 -21.784 1.00 87.31 370 ALA A O 1
ATOM 2866 N N . TYR A 1 371 ? 7.724 -15.515 -21.995 1.00 91.69 371 TYR A N 1
ATOM 2867 C CA . TYR A 1 371 ? 7.580 -15.387 -23.449 1.00 91.69 371 TYR A CA 1
ATOM 2868 C C . TYR A 1 371 ? 6.272 -14.678 -23.810 1.00 91.69 371 TYR A C 1
ATOM 2870 O O . TYR A 1 371 ? 5.327 -14.638 -23.021 1.00 91.69 371 TYR A O 1
ATOM 2878 N N . ALA A 1 372 ? 6.201 -14.133 -25.022 1.00 91.38 372 ALA A N 1
ATOM 2879 C CA . ALA A 1 372 ? 4.944 -13.734 -25.645 1.00 91.38 372 ALA A CA 1
ATOM 2880 C C . ALA A 1 372 ? 4.894 -14.261 -27.082 1.00 91.38 372 ALA A C 1
ATOM 2882 O O . ALA A 1 372 ? 5.878 -14.153 -27.812 1.00 91.38 372 ALA A O 1
ATOM 2883 N N . ALA A 1 373 ? 3.748 -14.819 -27.471 1.00 93.31 373 ALA A N 1
ATOM 2884 C CA . ALA A 1 373 ? 3.525 -15.444 -28.763 1.00 93.31 373 ALA A CA 1
ATOM 2885 C C . ALA A 1 373 ? 2.241 -14.886 -29.381 1.00 93.31 373 ALA A C 1
ATOM 2887 O O . ALA A 1 373 ? 1.239 -14.696 -28.687 1.00 93.31 373 ALA A O 1
ATOM 2888 N N . SER A 1 374 ? 2.271 -14.601 -30.676 1.00 94.69 374 SER A N 1
ATOM 2889 C CA . SER A 1 374 ? 1.133 -14.071 -31.426 1.00 94.69 374 SER A CA 1
ATOM 2890 C C . SER A 1 374 ? 1.113 -14.609 -32.852 1.00 94.69 374 SER A C 1
ATOM 2892 O O . SER A 1 374 ? 2.102 -15.172 -33.326 1.00 94.69 374 SER A O 1
ATOM 2894 N N . TYR A 1 375 ? -0.019 -14.443 -33.536 1.00 96.06 375 TYR A N 1
ATOM 2895 C CA . TYR A 1 375 ? -0.170 -14.802 -34.943 1.00 96.06 375 TYR A CA 1
ATOM 2896 C C . TYR A 1 375 ? -0.915 -13.728 -35.742 1.00 96.06 375 TYR A C 1
ATOM 2898 O O . TYR A 1 375 ? -1.707 -12.954 -35.196 1.00 96.06 375 TYR A O 1
ATOM 2906 N N . LYS A 1 376 ? -0.672 -13.720 -37.053 1.00 94.69 376 LYS A N 1
ATOM 2907 C CA . LYS A 1 376 ? -1.470 -13.039 -38.079 1.00 94.69 376 LYS A CA 1
ATOM 2908 C C . LYS A 1 376 ? -1.714 -13.999 -39.233 1.00 94.69 376 LYS A C 1
ATOM 2910 O O . LYS A 1 376 ? -0.792 -14.703 -39.629 1.00 94.69 376 LYS A O 1
ATOM 2915 N N . ALA A 1 377 ? -2.919 -14.007 -39.779 1.00 93.69 377 ALA A N 1
ATOM 2916 C CA . ALA A 1 377 ? -3.310 -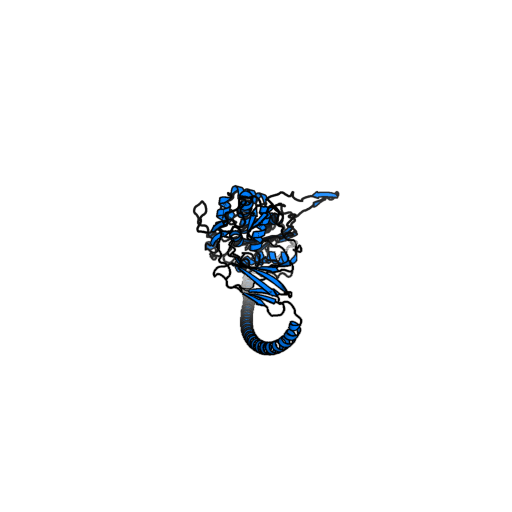14.904 -40.851 1.00 93.69 377 ALA A CA 1
ATOM 2917 C C . ALA A 1 377 ? -3.775 -14.150 -42.105 1.00 93.69 377 ALA A C 1
ATOM 2919 O O . ALA A 1 377 ? -4.223 -13.004 -42.027 1.00 93.69 377 ALA A O 1
ATOM 2920 N N . THR A 1 378 ? -3.693 -14.799 -43.269 1.00 93.62 378 THR A N 1
ATOM 2921 C CA . THR A 1 378 ? -4.115 -14.218 -44.559 1.00 93.62 378 THR A CA 1
ATOM 2922 C C . THR A 1 378 ? -5.624 -14.019 -44.680 1.00 93.62 378 THR A C 1
ATOM 2924 O O . THR A 1 378 ? -6.062 -13.231 -45.513 1.00 93.62 378 THR A O 1
ATOM 2927 N N . ASP A 1 379 ? -6.420 -14.665 -43.825 1.00 89.38 379 ASP A N 1
ATOM 2928 C CA . ASP A 1 379 ? -7.868 -14.448 -43.720 1.00 89.38 379 ASP A CA 1
ATOM 2929 C C . ASP A 1 379 ? -8.243 -13.229 -42.852 1.00 89.38 379 ASP A C 1
ATOM 2931 O O . ASP A 1 379 ? -9.420 -12.992 -42.582 1.00 89.38 379 ASP A O 1
ATOM 2935 N N . GLY A 1 380 ? -7.244 -12.463 -42.400 1.00 87.25 380 GLY A N 1
ATOM 2936 C CA . GLY A 1 380 ? -7.408 -11.282 -41.557 1.00 87.25 380 GLY A CA 1
ATOM 2937 C C . GLY A 1 380 ? -7.462 -11.576 -40.056 1.00 87.25 380 GLY A C 1
ATOM 2938 O O . GLY A 1 380 ? -7.452 -10.631 -39.264 1.00 87.25 380 GLY A O 1
ATOM 2939 N N . SER A 1 381 ? -7.483 -12.845 -39.630 1.00 87.56 381 SER A N 1
ATOM 2940 C CA . SER A 1 381 ? -7.450 -13.184 -38.204 1.00 87.56 381 SER A CA 1
ATOM 2941 C C . SER A 1 381 ? -6.073 -12.913 -37.581 1.00 87.56 381 SER A C 1
ATOM 2943 O O . SER A 1 381 ? -5.025 -13.054 -38.212 1.00 87.56 381 SER A O 1
ATOM 2945 N N . SER A 1 382 ? -6.058 -12.467 -36.325 1.00 94.38 382 SER A N 1
ATOM 2946 C CA . SER A 1 382 ? -4.831 -12.263 -35.550 1.00 94.38 382 SER A CA 1
ATOM 2947 C C . SER A 1 382 ? -5.121 -12.330 -34.056 1.00 94.38 382 SER A C 1
ATOM 2949 O O . SER A 1 382 ? -6.257 -12.117 -33.629 1.00 94.38 382 SER A O 1
ATOM 2951 N N . GLY A 1 383 ? -4.107 -12.623 -33.247 1.00 88.56 383 GLY A N 1
ATOM 2952 C CA . GLY A 1 383 ? -4.278 -12.688 -31.800 1.00 88.56 383 GLY A CA 1
ATOM 2953 C C . GLY A 1 383 ? -3.022 -13.108 -31.049 1.00 88.56 383 GLY A C 1
ATOM 2954 O O . GLY A 1 383 ? -2.008 -13.471 -31.646 1.00 88.56 383 GLY A O 1
ATOM 2955 N N . SER A 1 384 ? -3.107 -13.052 -29.723 1.00 90.69 384 SER A N 1
ATOM 2956 C CA . SER A 1 384 ? -2.089 -13.577 -28.807 1.00 90.69 384 SER A CA 1
ATOM 2957 C C . SER A 1 384 ? -2.373 -15.041 -28.473 1.00 90.69 384 SER A C 1
ATOM 2959 O O . SER A 1 384 ? -3.532 -15.447 -28.415 1.00 90.69 384 SER A O 1
ATOM 2961 N N . LEU A 1 385 ? -1.323 -15.820 -28.219 1.00 88.81 385 LEU A N 1
ATOM 2962 C CA . LEU A 1 385 ? -1.409 -17.237 -27.870 1.00 88.81 385 LEU A CA 1
ATOM 2963 C C . LEU A 1 385 ? -1.083 -17.455 -26.390 1.00 88.81 385 LEU A C 1
ATOM 2965 O O . LEU A 1 385 ? -0.211 -16.788 -25.827 1.00 88.81 385 LEU A O 1
ATOM 2969 N N . SER A 1 386 ? -1.767 -18.411 -25.764 1.00 84.50 386 SER A N 1
ATOM 2970 C CA . SER A 1 386 ? -1.420 -18.888 -24.424 1.00 84.50 386 SER A CA 1
ATOM 2971 C C . SER A 1 386 ? -0.152 -19.739 -24.481 1.00 84.50 386 SER A C 1
ATOM 2973 O O . SER A 1 386 ? 0.003 -20.568 -25.376 1.00 84.50 386 SER A O 1
ATOM 2975 N N . ILE A 1 387 ? 0.747 -19.533 -23.518 1.00 90.25 387 ILE A N 1
ATOM 2976 C CA . ILE A 1 387 ? 2.057 -20.188 -23.463 1.00 90.25 387 ILE A CA 1
ATOM 2977 C C . ILE A 1 387 ? 2.141 -21.044 -22.205 1.00 90.25 387 ILE A C 1
ATOM 2979 O O . ILE A 1 387 ? 1.789 -20.584 -21.119 1.00 90.25 387 ILE A O 1
ATOM 2983 N N . SER A 1 388 ? 2.657 -22.261 -22.353 1.00 86.38 388 SER A N 1
ATOM 2984 C CA . SER A 1 388 ? 3.053 -23.128 -21.245 1.00 86.38 388 SER A CA 1
ATOM 2985 C C . SER A 1 388 ? 4.493 -23.575 -21.476 1.00 86.38 388 SER A C 1
ATOM 2987 O O . SER A 1 388 ? 4.782 -24.262 -22.454 1.00 86.38 388 SER A O 1
ATOM 2989 N N . GLY A 1 389 ? 5.416 -23.127 -20.620 1.00 88.75 389 GLY A N 1
ATOM 2990 C CA . GLY A 1 389 ? 6.850 -23.341 -20.826 1.00 88.75 389 GLY A CA 1
ATOM 2991 C C . GLY A 1 389 ? 7.334 -22.688 -22.124 1.00 88.75 389 GLY A C 1
ATOM 2992 O O . GLY A 1 389 ? 7.294 -21.465 -22.259 1.00 88.75 389 GLY A O 1
ATOM 2993 N N . THR A 1 390 ? 7.767 -23.512 -23.077 1.00 93.38 390 THR A N 1
ATOM 2994 C CA . THR A 1 390 ? 8.235 -23.095 -24.409 1.00 93.38 390 THR A CA 1
ATOM 2995 C C . THR A 1 390 ? 7.343 -23.611 -25.545 1.00 93.38 390 THR A C 1
ATOM 2997 O O . THR A 1 390 ? 7.808 -23.829 -26.667 1.00 93.38 390 THR A O 1
ATOM 3000 N N . THR A 1 391 ? 6.054 -23.798 -25.249 1.00 93.00 391 THR A N 1
ATOM 3001 C CA . THR A 1 391 ? 5.044 -24.272 -26.201 1.00 93.00 391 THR A CA 1
ATOM 3002 C C . THR A 1 391 ? 3.829 -23.340 -26.228 1.00 93.00 391 THR A C 1
ATOM 3004 O O . THR A 1 391 ? 3.424 -22.795 -25.197 1.00 93.00 391 THR A O 1
ATOM 3007 N N . ALA A 1 392 ? 3.219 -23.175 -27.406 1.00 93.56 392 ALA A N 1
ATOM 3008 C CA . ALA A 1 392 ? 1.938 -22.488 -27.599 1.00 93.56 392 ALA A CA 1
ATOM 3009 C C . ALA A 1 392 ? 1.079 -23.207 -28.650 1.00 93.56 392 ALA A C 1
ATOM 3011 O O . ALA A 1 392 ? 1.618 -23.830 -29.561 1.00 93.56 392 ALA A O 1
ATOM 3012 N N . THR A 1 393 ? -0.247 -23.109 -28.557 1.00 92.56 393 THR A N 1
ATOM 3013 C CA . THR A 1 393 ? -1.172 -23.780 -29.489 1.00 92.56 393 THR A CA 1
ATOM 3014 C C . THR A 1 393 ? -2.188 -22.814 -30.092 1.00 92.56 393 THR A C 1
ATOM 3016 O O . THR A 1 393 ? -2.653 -21.882 -29.435 1.00 92.56 393 THR A O 1
ATOM 3019 N N . LEU A 1 394 ? -2.539 -23.051 -31.358 1.00 92.44 394 LEU A N 1
ATOM 3020 C CA . LEU A 1 394 ? -3.615 -22.373 -32.078 1.00 92.44 394 LEU A CA 1
ATOM 3021 C C . LEU A 1 394 ? -4.541 -23.422 -32.704 1.00 92.44 394 LEU A C 1
ATOM 3023 O O . LEU A 1 394 ? -4.133 -24.147 -33.609 1.00 92.44 394 LEU A O 1
ATOM 3027 N N . GLY A 1 395 ? -5.780 -23.500 -32.217 1.00 90.44 395 GLY A N 1
ATOM 3028 C CA . GLY A 1 395 ? -6.836 -24.339 -32.794 1.00 90.44 395 GLY A CA 1
ATOM 3029 C C . GLY A 1 395 ? -7.689 -23.592 -33.824 1.00 90.44 395 GLY A C 1
ATOM 3030 O O . GLY A 1 395 ? -7.630 -22.367 -33.923 1.00 90.44 395 GLY A O 1
ATOM 3031 N N . GLY A 1 396 ? -8.523 -24.329 -34.563 1.00 89.12 396 GLY A N 1
ATOM 3032 C CA . GLY A 1 396 ? -9.460 -23.754 -35.538 1.00 89.12 396 GLY A CA 1
ATOM 3033 C C . GLY A 1 396 ? -8.800 -23.293 -36.841 1.00 89.12 396 GLY A C 1
ATOM 3034 O O . GLY A 1 396 ? -9.239 -22.317 -37.451 1.00 89.12 396 GLY A O 1
ATOM 3035 N N . ILE A 1 397 ? -7.733 -23.974 -37.255 1.00 91.00 397 ILE A N 1
ATOM 3036 C CA . ILE A 1 397 ? -6.987 -23.679 -38.480 1.00 91.00 397 ILE A CA 1
ATOM 3037 C C . ILE A 1 397 ? -7.860 -23.931 -39.715 1.00 91.00 397 ILE A C 1
ATOM 3039 O O . ILE A 1 397 ? -8.451 -24.999 -39.865 1.00 91.00 397 ILE A O 1
ATOM 3043 N N . LYS A 1 398 ? -7.932 -22.946 -40.616 1.00 88.25 398 LYS A N 1
ATOM 3044 C CA . LYS A 1 398 ? -8.744 -23.017 -41.837 1.00 88.25 398 LYS A CA 1
ATOM 3045 C C . LYS A 1 398 ? -7.908 -23.488 -43.035 1.00 88.25 398 LYS A C 1
ATOM 3047 O O . LYS A 1 398 ? -6.821 -22.943 -43.239 1.00 88.25 398 LYS A O 1
ATOM 3052 N N . PRO A 1 399 ? -8.408 -24.424 -43.866 1.00 88.19 399 PRO A N 1
ATOM 3053 C CA . PRO A 1 399 ? -7.718 -24.872 -45.077 1.00 88.19 399 PRO A CA 1
ATOM 3054 C C . PRO A 1 399 ? -7.342 -23.714 -46.010 1.00 88.19 399 PRO A C 1
ATOM 3056 O O . PRO A 1 399 ? -8.143 -22.807 -46.233 1.00 88.19 399 PRO A O 1
ATOM 3059 N N . GLY A 1 400 ? -6.130 -23.749 -46.566 1.00 85.81 400 GLY A N 1
ATOM 3060 C CA . GLY A 1 400 ? -5.623 -22.729 -47.491 1.00 85.81 400 GLY A CA 1
ATOM 3061 C C . GLY A 1 400 ? -5.228 -21.387 -46.858 1.00 85.81 400 GLY A C 1
ATOM 3062 O O . GLY A 1 400 ? -4.736 -20.517 -47.574 1.00 85.81 400 GLY A O 1
ATOM 3063 N N . VAL A 1 401 ? -5.405 -21.196 -45.545 1.00 92.25 401 VAL A N 1
ATOM 3064 C CA . VAL A 1 401 ? -4.983 -19.975 -44.841 1.00 92.25 401 VAL A CA 1
ATOM 3065 C C . VAL A 1 401 ? -3.522 -20.094 -44.403 1.00 92.25 401 VAL A C 1
ATOM 3067 O O . VAL A 1 401 ? -3.094 -21.127 -43.880 1.00 92.25 401 VAL A O 1
ATOM 3070 N N . THR A 1 402 ? -2.752 -19.024 -44.602 1.00 93.94 402 THR A N 1
ATOM 3071 C CA . THR A 1 402 ? -1.374 -18.909 -44.113 1.00 93.94 402 THR A CA 1
ATOM 3072 C C . THR A 1 402 ? -1.361 -18.148 -42.799 1.00 93.94 402 THR A C 1
ATOM 3074 O O . THR A 1 402 ? -1.869 -17.032 -42.730 1.00 93.94 402 THR A O 1
ATOM 3077 N N . TYR A 1 403 ? -0.748 -18.738 -41.779 1.00 94.81 403 TYR A N 1
ATOM 3078 C CA . TYR A 1 403 ? -0.565 -18.190 -40.442 1.00 94.81 403 TYR A CA 1
ATOM 3079 C C . TYR A 1 403 ? 0.909 -17.861 -40.228 1.00 94.81 403 TYR A C 1
ATOM 3081 O O . TYR A 1 403 ? 1.763 -18.741 -40.311 1.00 94.81 403 TYR A O 1
ATOM 3089 N N . SER A 1 404 ? 1.205 -16.604 -39.923 1.00 96.25 404 SER A N 1
ATOM 3090 C CA . SER A 1 404 ? 2.526 -16.131 -39.524 1.00 96.25 404 SER A CA 1
ATOM 3091 C C . SER A 1 404 ? 2.557 -15.920 -38.017 1.00 96.25 404 SER A C 1
ATOM 3093 O O . SER A 1 404 ? 1.830 -15.086 -37.478 1.00 96.25 404 SER A O 1
ATOM 3095 N N . PHE A 1 405 ? 3.410 -16.680 -37.344 1.00 96.56 405 PHE A N 1
ATOM 3096 C CA . PHE A 1 405 ? 3.615 -16.663 -35.904 1.00 96.56 405 PHE A CA 1
ATOM 3097 C C . PHE A 1 405 ? 4.819 -15.804 -35.538 1.00 96.56 405 PHE A C 1
ATOM 3099 O O . PHE A 1 405 ? 5.765 -15.688 -36.314 1.00 96.56 405 PHE A O 1
ATOM 3106 N N . SER A 1 406 ? 4.794 -15.234 -34.338 1.00 95.38 406 SER A N 1
ATOM 3107 C CA . SER A 1 406 ? 5.878 -14.440 -33.766 1.00 95.38 406 SER A CA 1
ATOM 3108 C C . SER A 1 406 ? 6.037 -14.794 -32.295 1.00 95.38 406 SER A C 1
ATOM 3110 O O . SER A 1 406 ? 5.061 -14.722 -31.551 1.00 95.38 406 SER A O 1
ATOM 3112 N N . VAL A 1 407 ? 7.256 -15.118 -31.867 1.00 95.38 407 VAL A N 1
ATOM 3113 C CA . VAL A 1 407 ? 7.598 -15.391 -30.465 1.00 95.38 407 VAL A CA 1
ATOM 3114 C C . VAL A 1 407 ? 8.734 -14.471 -30.021 1.00 95.38 407 VAL A C 1
ATOM 3116 O O . VAL A 1 407 ? 9.735 -14.325 -30.720 1.00 95.38 407 VAL A O 1
ATOM 3119 N N . VAL A 1 408 ? 8.587 -13.857 -28.846 1.00 93.12 408 VAL A N 1
ATOM 3120 C CA . VAL A 1 408 ? 9.618 -13.038 -28.189 1.00 93.12 408 VAL A CA 1
ATOM 3121 C C . VAL A 1 408 ? 9.887 -13.542 -26.774 1.00 93.12 408 VAL A C 1
ATOM 3123 O O . VAL A 1 408 ? 8.978 -14.033 -26.101 1.00 93.12 408 VAL A O 1
ATOM 3126 N N . ALA A 1 409 ? 11.121 -13.374 -26.309 1.00 91.19 409 ALA A N 1
ATOM 3127 C CA . ALA A 1 409 ? 11.511 -13.545 -24.915 1.00 91.19 409 ALA A CA 1
ATOM 3128 C C . ALA A 1 409 ? 11.504 -12.198 -24.180 1.00 91.19 409 ALA A C 1
ATOM 3130 O O . ALA A 1 409 ? 11.802 -11.156 -24.770 1.00 91.19 409 ALA A O 1
ATOM 3131 N N . LYS A 1 410 ? 11.181 -12.217 -22.885 1.00 84.25 410 LYS A N 1
ATOM 3132 C CA . LYS A 1 410 ? 11.142 -11.032 -22.021 1.00 84.25 410 LYS A CA 1
ATOM 3133 C C . LYS A 1 410 ? 12.031 -11.221 -20.797 1.00 84.25 410 LYS A C 1
ATOM 3135 O O . LYS A 1 410 ? 11.991 -12.280 -20.178 1.00 84.25 410 LYS A O 1
ATOM 3140 N N . LYS A 1 411 ? 12.796 -10.189 -20.437 1.00 78.50 411 LYS A N 1
ATOM 3141 C CA . LYS A 1 411 ? 13.582 -10.106 -19.194 1.00 78.50 411 LYS A CA 1
ATOM 3142 C C . LYS A 1 411 ? 13.579 -8.662 -18.697 1.00 78.50 411 LYS A C 1
ATOM 3144 O O . LYS A 1 411 ? 14.144 -7.785 -19.353 1.00 78.50 411 LYS A O 1
ATOM 3149 N N . GLY A 1 412 ? 12.931 -8.387 -17.571 1.00 69.94 412 GLY A N 1
ATOM 3150 C CA . GLY A 1 412 ? 12.613 -7.034 -17.124 1.00 69.94 412 GLY A CA 1
ATOM 3151 C C . GLY A 1 412 ? 11.898 -6.247 -18.229 1.00 69.94 412 GLY A C 1
ATOM 3152 O O . GLY A 1 412 ? 10.894 -6.699 -18.775 1.00 69.94 412 GLY A O 1
ATOM 3153 N N . THR A 1 413 ? 12.448 -5.090 -18.608 1.00 61.00 413 THR A N 1
ATOM 3154 C CA . THR A 1 413 ? 11.974 -4.290 -19.757 1.00 61.00 413 THR A CA 1
ATOM 3155 C C . THR A 1 413 ? 12.585 -4.681 -21.099 1.00 61.00 413 THR A C 1
ATOM 3157 O O . THR A 1 413 ? 12.202 -4.129 -22.134 1.00 61.00 413 THR A O 1
ATOM 3160 N N . GLY A 1 414 ? 13.536 -5.614 -21.106 1.00 69.75 414 GLY A N 1
ATOM 3161 C CA . GLY A 1 414 ? 14.120 -6.162 -22.318 1.00 69.75 414 GLY A CA 1
ATOM 3162 C C . GLY A 1 414 ? 13.134 -7.076 -23.030 1.00 69.75 414 GLY A C 1
ATOM 3163 O O . GLY A 1 414 ? 12.573 -7.992 -22.429 1.00 69.75 414 GLY A O 1
ATOM 3164 N N . THR A 1 415 ? 12.936 -6.838 -24.322 1.00 83.31 415 THR A N 1
ATOM 3165 C CA . THR A 1 415 ? 12.235 -7.760 -25.221 1.00 83.31 415 THR A CA 1
ATOM 3166 C C . THR A 1 415 ? 13.211 -8.166 -26.309 1.00 83.31 415 THR A C 1
ATOM 3168 O O . THR A 1 415 ? 13.872 -7.308 -26.897 1.00 83.31 415 THR A O 1
ATOM 3171 N N . SER A 1 416 ? 13.331 -9.465 -26.555 1.00 89.12 416 SER A N 1
ATOM 3172 C CA . SER A 1 416 ? 14.192 -9.964 -27.620 1.00 89.12 416 SER A CA 1
ATOM 3173 C C . SER A 1 416 ? 13.654 -9.564 -28.999 1.00 89.12 416 SER A C 1
ATOM 3175 O O . SER A 1 416 ? 12.457 -9.292 -29.145 1.00 89.12 416 SER A O 1
ATOM 3177 N N . PRO A 1 417 ? 14.480 -9.627 -30.056 1.00 91.19 417 PRO A N 1
ATOM 3178 C CA . PRO A 1 417 ? 13.963 -9.736 -31.412 1.00 91.19 417 PRO A CA 1
ATOM 3179 C C . PRO A 1 417 ? 12.934 -10.871 -31.512 1.00 91.19 417 PRO A C 1
ATOM 3181 O O . PRO A 1 417 ? 13.045 -11.890 -30.820 1.00 91.19 417 PRO A O 1
ATOM 3184 N N . ALA A 1 418 ? 11.926 -10.680 -32.359 1.00 91.25 418 ALA A N 1
ATOM 3185 C CA . ALA A 1 418 ? 10.936 -11.708 -32.633 1.00 91.25 418 ALA A CA 1
ATOM 3186 C C . ALA A 1 418 ? 11.531 -12.792 -33.530 1.00 91.25 418 ALA A C 1
ATOM 3188 O O . ALA A 1 418 ? 12.130 -12.485 -34.561 1.00 91.25 418 ALA A O 1
ATOM 3189 N N . VAL A 1 419 ? 11.311 -14.054 -33.165 1.00 94.94 419 VAL A N 1
ATOM 3190 C CA . VAL A 1 419 ? 11.481 -15.176 -34.089 1.00 94.94 419 VAL A CA 1
ATOM 3191 C C . VAL A 1 419 ? 10.125 -15.527 -34.657 1.00 94.94 419 VAL A C 1
ATOM 3193 O O . VAL A 1 419 ? 9.160 -15.731 -33.919 1.00 94.94 419 VAL A O 1
ATOM 3196 N N . GLY A 1 420 ? 10.058 -15.545 -35.983 1.00 93.38 420 GLY A N 1
ATOM 3197 C CA . GLY A 1 420 ? 8.844 -15.848 -36.714 1.00 93.38 420 GLY A CA 1
ATOM 3198 C C . GLY A 1 420 ? 8.929 -17.174 -37.449 1.00 93.38 420 GLY A C 1
ATOM 3199 O O . GLY A 1 420 ? 10.002 -17.603 -37.867 1.00 93.38 420 GLY A O 1
ATOM 3200 N N . ALA A 1 421 ? 7.773 -17.797 -37.629 1.00 93.94 421 ALA A N 1
ATOM 3201 C CA . ALA A 1 421 ? 7.587 -18.949 -38.496 1.00 93.94 421 ALA A CA 1
ATOM 3202 C C . ALA A 1 421 ? 6.244 -18.802 -39.212 1.00 93.94 421 ALA A C 1
ATOM 3204 O O . ALA A 1 421 ? 5.326 -18.184 -38.676 1.00 93.94 421 ALA A O 1
ATOM 3205 N N . SER A 1 422 ? 6.119 -19.338 -40.422 1.00 92.56 422 SER A N 1
ATOM 3206 C CA . SER A 1 422 ? 4.851 -19.326 -41.157 1.00 92.56 422 SER A CA 1
ATOM 3207 C C . SER A 1 422 ? 4.420 -20.739 -41.512 1.00 92.56 422 SER A C 1
ATOM 3209 O O . SER A 1 422 ? 5.251 -21.589 -41.819 1.00 92.56 422 SER A O 1
ATOM 3211 N N . PHE A 1 423 ? 3.114 -20.970 -41.475 1.00 93.12 423 PHE A N 1
ATOM 3212 C CA . PHE A 1 423 ? 2.481 -22.238 -41.804 1.00 93.12 423 PHE A CA 1
ATOM 3213 C C . PHE A 1 423 ? 1.278 -21.988 -42.708 1.00 93.12 423 PHE A C 1
ATOM 3215 O O . PHE A 1 423 ? 0.416 -21.179 -42.373 1.00 93.12 423 PHE A O 1
ATOM 3222 N N . THR A 1 424 ? 1.204 -22.694 -43.833 1.00 92.31 424 THR A N 1
ATOM 3223 C CA . THR A 1 424 ? 0.032 -22.682 -44.715 1.00 92.31 424 THR A CA 1
ATOM 3224 C C . THR A 1 424 ? -0.728 -23.981 -44.535 1.00 92.31 424 THR A C 1
ATOM 3226 O O . THR A 1 424 ? -0.176 -25.057 -44.766 1.00 92.31 424 THR A O 1
ATOM 3229 N N . ALA A 1 425 ? -1.995 -23.878 -44.143 1.00 88.25 425 ALA A N 1
ATOM 3230 C CA . ALA A 1 425 ? -2.860 -25.040 -44.030 1.00 88.25 425 ALA A CA 1
ATOM 3231 C C . ALA A 1 425 ? -3.077 -25.671 -45.420 1.00 88.25 425 ALA A C 1
ATOM 3233 O O . ALA A 1 425 ? -3.386 -24.936 -46.365 1.00 88.25 425 ALA A O 1
ATOM 3234 N N . PRO A 1 426 ? -2.950 -27.002 -45.575 1.00 83.81 426 PRO A N 1
ATOM 3235 C CA . PRO A 1 426 ? -3.164 -27.676 -46.854 1.00 83.81 426 PRO A CA 1
ATOM 3236 C C . PRO A 1 426 ? -4.514 -27.306 -47.494 1.00 83.81 426 PRO A C 1
ATOM 3238 O O . PRO A 1 426 ? -5.544 -27.258 -46.821 1.00 83.81 426 PRO A O 1
ATOM 3241 N N . GLY A 1 427 ? -4.503 -27.003 -48.796 1.00 63.16 427 GLY A N 1
ATOM 3242 C CA . GLY A 1 427 ? -5.701 -26.662 -49.567 1.00 63.16 427 GLY A CA 1
ATOM 3243 C C . GLY A 1 427 ? -6.466 -27.916 -49.993 1.00 63.16 427 GLY A C 1
ATOM 3244 O O . GLY A 1 427 ? -5.884 -28.835 -50.566 1.00 63.16 427 GLY A O 1
ATOM 3245 N N . GLY A 1 428 ? -7.771 -27.964 -49.719 1.00 53.84 428 GLY A N 1
ATOM 3246 C CA . GLY A 1 428 ? -8.614 -29.115 -50.048 1.00 53.84 428 GLY A CA 1
ATOM 3247 C C . GLY A 1 428 ? -8.735 -29.342 -51.560 1.00 53.84 428 GLY A C 1
ATOM 3248 O O . GLY A 1 428 ? -9.363 -28.549 -52.257 1.00 53.84 428 GLY A O 1
ATOM 3249 N N . THR A 1 429 ? -8.171 -30.444 -52.060 1.00 48.34 429 THR A N 1
ATOM 3250 C CA . THR A 1 429 ? -8.402 -30.978 -53.416 1.00 48.34 429 THR A CA 1
ATOM 3251 C C . THR A 1 429 ? -9.227 -32.275 -53.353 1.00 48.34 429 THR A C 1
ATOM 3253 O O . THR A 1 429 ? -9.235 -32.935 -52.316 1.00 48.34 429 THR A O 1
ATOM 3256 N N . PRO A 1 430 ? -9.945 -32.672 -54.423 1.00 47.44 430 PRO A N 1
ATOM 3257 C CA . PRO A 1 430 ? -10.847 -33.834 -54.405 1.00 47.44 430 PRO A CA 1
ATOM 3258 C C . PRO A 1 430 ? -10.163 -35.183 -54.121 1.00 47.44 430 PRO A C 1
ATOM 3260 O O . PRO A 1 430 ? -10.794 -36.058 -53.532 1.00 47.44 430 PRO A O 1
ATOM 3263 N N . ASP A 1 431 ? -8.875 -35.335 -54.448 1.00 49.06 431 ASP A N 1
ATOM 3264 C CA . ASP A 1 431 ? -8.075 -36.513 -54.067 1.00 49.06 431 ASP A CA 1
ATOM 3265 C C . ASP A 1 431 ? -7.760 -36.559 -52.564 1.00 49.06 431 ASP A C 1
ATOM 3267 O O . ASP A 1 431 ? -7.566 -37.637 -51.997 1.00 49.06 431 ASP A O 1
ATOM 3271 N N . ALA A 1 432 ? -7.806 -35.409 -51.880 1.00 47.03 432 ALA A N 1
ATOM 3272 C CA . ALA A 1 432 ? -7.618 -35.335 -50.439 1.00 47.03 432 ALA A CA 1
ATOM 3273 C C . ALA A 1 432 ? -8.776 -35.980 -49.678 1.00 47.03 432 ALA A C 1
ATOM 3275 O O . ALA A 1 432 ? -8.512 -36.535 -48.633 1.00 47.03 432 ALA A O 1
ATOM 3276 N N . LYS A 1 433 ? -10.014 -36.030 -50.199 1.00 44.81 433 LYS A N 1
ATOM 3277 C CA . LYS A 1 433 ? -11.120 -36.743 -49.521 1.00 44.81 433 LYS A CA 1
ATOM 3278 C C . LYS A 1 433 ? -10.945 -38.263 -49.532 1.00 44.81 433 LYS A C 1
ATOM 3280 O O . LYS A 1 433 ? -11.365 -38.935 -48.598 1.00 44.81 433 LYS A O 1
ATOM 3285 N N . LYS A 1 434 ? -10.306 -38.804 -50.574 1.00 48.75 434 LYS A N 1
ATOM 3286 C CA . LYS A 1 434 ? -10.029 -40.242 -50.706 1.00 48.75 434 LYS A CA 1
ATOM 3287 C C . LYS A 1 434 ? -8.803 -40.646 -49.879 1.00 48.75 434 LYS A C 1
ATOM 3289 O O . LYS A 1 434 ? -8.828 -41.674 -49.210 1.00 48.75 434 LYS A O 1
ATOM 3294 N N . ALA A 1 435 ? -7.784 -39.783 -49.853 1.00 51.22 435 ALA A N 1
ATOM 3295 C CA . ALA A 1 435 ? -6.639 -39.911 -48.956 1.00 51.22 435 ALA A CA 1
ATOM 3296 C C . ALA A 1 435 ? -7.013 -39.654 -47.484 1.00 51.22 435 ALA A C 1
ATOM 3298 O O . ALA A 1 435 ? -6.468 -40.310 -46.612 1.00 51.22 435 ALA A O 1
ATOM 3299 N N . GLU A 1 436 ? -7.966 -38.765 -47.196 1.00 50.72 436 GLU A N 1
ATOM 3300 C CA . GLU A 1 436 ? -8.508 -38.481 -45.861 1.00 50.72 436 GLU A CA 1
ATOM 3301 C C . GLU A 1 436 ? -9.335 -39.661 -45.347 1.00 50.72 436 GLU A C 1
ATOM 3303 O O . GLU A 1 436 ? -9.231 -39.982 -44.176 1.00 50.72 436 GLU A O 1
ATOM 3308 N N . GLU A 1 437 ? -10.073 -40.389 -46.188 1.00 52.84 437 GLU A N 1
ATOM 3309 C CA . GLU A 1 437 ? -10.828 -41.575 -45.753 1.00 52.84 437 GLU A CA 1
ATOM 3310 C C . GLU A 1 437 ? -9.928 -42.812 -45.521 1.00 52.84 437 GLU A C 1
ATOM 3312 O O . GLU A 1 437 ? -10.134 -43.561 -44.561 1.00 52.84 437 GLU A O 1
ATOM 3317 N N . GLU A 1 438 ? -8.879 -43.004 -46.334 1.00 53.19 438 GLU A N 1
ATOM 3318 C CA . GLU A 1 438 ? -7.868 -44.059 -46.126 1.00 53.19 438 GLU A CA 1
ATOM 3319 C C . GLU A 1 438 ? -6.872 -43.728 -45.002 1.00 53.19 438 GLU A C 1
ATOM 3321 O O . GLU A 1 438 ? -6.514 -44.615 -44.221 1.00 53.19 438 GLU A O 1
ATOM 3326 N N . ALA A 1 439 ? -6.452 -42.465 -44.871 1.00 53.28 439 ALA A N 1
ATOM 3327 C CA . ALA A 1 439 ? -5.612 -42.002 -43.771 1.00 53.28 439 ALA A CA 1
ATOM 3328 C C . ALA A 1 439 ? -6.396 -41.941 -42.463 1.00 53.28 439 ALA A C 1
ATOM 3330 O O . ALA A 1 439 ? -5.825 -42.286 -41.444 1.00 53.28 439 ALA A O 1
ATOM 3331 N N . LYS A 1 440 ? -7.694 -41.609 -42.466 1.00 53.44 440 LYS A N 1
ATOM 3332 C CA . LYS A 1 440 ? -8.549 -41.691 -41.272 1.00 53.44 440 LYS A CA 1
ATOM 3333 C C . LYS A 1 440 ? -8.791 -43.133 -40.849 1.00 53.44 440 LYS A C 1
ATOM 3335 O O . LYS A 1 440 ? -8.753 -43.394 -39.664 1.00 53.44 440 LYS A O 1
ATOM 3340 N N . LYS A 1 441 ? -8.910 -44.104 -41.764 1.00 57.12 441 LYS A N 1
ATOM 3341 C CA . LYS A 1 441 ? -8.952 -45.532 -41.381 1.00 57.12 441 LYS A CA 1
ATOM 3342 C C . LYS A 1 441 ? -7.635 -46.035 -40.789 1.00 57.12 441 LYS A C 1
ATOM 3344 O O . LYS A 1 441 ? -7.665 -46.701 -39.760 1.00 57.12 441 LYS A O 1
ATOM 3349 N N . LYS A 1 442 ? -6.490 -45.708 -41.400 1.00 58.34 442 LYS A N 1
ATOM 3350 C CA . LYS A 1 442 ? -5.170 -46.102 -40.872 1.00 58.34 442 LYS A CA 1
ATOM 3351 C C . LYS A 1 442 ? -4.800 -45.347 -39.594 1.00 58.34 442 LYS A C 1
ATOM 3353 O O . LYS A 1 442 ? -4.258 -45.955 -38.680 1.00 58.34 442 LYS A O 1
ATOM 3358 N N . ALA A 1 443 ? -5.127 -44.060 -39.510 1.00 55.66 443 ALA A N 1
ATOM 3359 C CA . ALA A 1 443 ? -4.937 -43.248 -38.318 1.00 55.66 443 ALA A CA 1
ATOM 3360 C C . ALA A 1 443 ? -5.931 -43.624 -37.221 1.00 55.66 443 ALA A C 1
ATOM 3362 O O . ALA A 1 443 ? -5.514 -43.635 -36.083 1.00 55.66 443 ALA A O 1
ATOM 3363 N N . ASP A 1 444 ? -7.177 -44.009 -37.507 1.00 59.75 444 ASP A N 1
ATOM 3364 C CA . ASP A 1 444 ? -8.102 -44.522 -36.487 1.00 59.75 444 ASP A CA 1
ATOM 3365 C C . ASP A 1 444 ? -7.656 -45.903 -35.987 1.00 59.75 444 ASP A C 1
ATOM 3367 O O . ASP A 1 444 ? -7.781 -46.174 -34.801 1.00 59.75 444 ASP A O 1
ATOM 3371 N N . GLU A 1 445 ? -7.080 -46.777 -36.823 1.00 64.62 445 GLU A N 1
ATOM 3372 C CA . GLU A 1 445 ? -6.509 -48.058 -36.367 1.00 64.62 445 GLU A CA 1
ATOM 3373 C C . GLU A 1 445 ? -5.220 -47.874 -35.554 1.00 64.62 445 GLU A C 1
ATOM 3375 O O . GLU A 1 445 ? -5.047 -48.509 -34.512 1.00 64.62 445 GLU A O 1
ATOM 3380 N N . GLU A 1 446 ? -4.317 -46.999 -36.003 1.00 61.38 446 GLU A N 1
ATOM 3381 C CA . GLU A 1 446 ? -3.049 -46.728 -35.324 1.00 61.38 446 GLU A CA 1
ATOM 3382 C C . GLU A 1 446 ? -3.242 -45.839 -34.090 1.00 61.38 446 GLU A C 1
ATOM 3384 O O . GLU A 1 446 ? -2.591 -46.071 -33.077 1.00 61.38 446 GLU A O 1
ATOM 3389 N N . ALA A 1 447 ? -4.176 -44.883 -34.121 1.00 57.84 447 ALA A N 1
ATOM 3390 C CA . ALA A 1 447 ? -4.599 -44.098 -32.965 1.00 57.84 447 ALA A CA 1
ATOM 3391 C C . ALA A 1 447 ? -5.460 -44.922 -32.020 1.00 57.84 447 ALA A C 1
ATOM 3393 O O . ALA A 1 447 ? -5.366 -44.680 -30.834 1.00 57.84 447 ALA A O 1
ATOM 3394 N N . LYS A 1 448 ? -6.227 -45.925 -32.464 1.00 62.97 448 LYS A N 1
ATOM 3395 C CA . LYS A 1 448 ? -6.875 -46.872 -31.545 1.00 62.97 448 LYS A CA 1
ATOM 3396 C C . LYS A 1 448 ? -5.852 -47.794 -30.894 1.00 62.97 448 LYS A C 1
ATOM 3398 O O . LYS A 1 448 ? -5.923 -47.983 -29.695 1.00 62.97 448 LYS A O 1
ATOM 3403 N N . LYS A 1 449 ? -4.835 -48.276 -31.617 1.00 67.94 449 LYS A N 1
ATOM 3404 C CA . LYS A 1 449 ? -3.718 -49.033 -31.016 1.00 67.94 449 LYS A CA 1
ATOM 3405 C C . LYS A 1 449 ? -2.876 -48.191 -30.059 1.00 67.94 449 LYS A C 1
ATOM 3407 O O . LYS A 1 449 ? -2.576 -48.651 -28.966 1.00 67.94 449 LYS A O 1
ATOM 3412 N N . LYS A 1 450 ? -2.514 -46.965 -30.452 1.00 65.62 450 LYS A N 1
ATOM 3413 C CA . LYS A 1 450 ? -1.754 -46.031 -29.612 1.00 65.62 450 LYS A CA 1
ATOM 3414 C C . LYS A 1 450 ? -2.596 -45.491 -28.468 1.00 65.62 450 LYS A C 1
ATOM 3416 O O . LYS A 1 450 ? -2.060 -45.376 -27.384 1.00 65.62 450 LYS A O 1
ATOM 3421 N N . ALA A 1 451 ? -3.887 -45.229 -28.655 1.00 61.38 451 ALA A N 1
ATOM 3422 C CA . ALA A 1 451 ? -4.790 -44.851 -27.574 1.00 61.38 451 ALA A CA 1
ATOM 3423 C C . ALA A 1 451 ? -5.105 -46.035 -26.667 1.00 61.38 451 ALA A C 1
ATOM 3425 O O . ALA A 1 451 ? -5.265 -45.802 -25.485 1.00 61.38 451 ALA A O 1
ATOM 3426 N N . ASP A 1 452 ? -5.143 -47.278 -27.148 1.00 66.50 452 ASP A N 1
ATOM 3427 C CA . ASP A 1 452 ? -5.280 -48.458 -26.291 1.00 66.50 452 ASP A CA 1
ATOM 3428 C C . ASP A 1 452 ? -3.977 -48.699 -25.508 1.00 66.50 452 ASP A C 1
ATOM 3430 O O . ASP A 1 452 ? -4.035 -48.920 -24.304 1.00 66.50 452 ASP A O 1
ATOM 3434 N N . GLU A 1 453 ? -2.792 -48.559 -26.119 1.00 69.62 453 GLU A N 1
ATOM 3435 C CA . GLU A 1 453 ? -1.497 -48.638 -25.417 1.00 69.62 453 GLU A CA 1
ATOM 3436 C C . GLU A 1 453 ? -1.261 -47.461 -24.460 1.00 69.62 453 GLU A C 1
ATOM 3438 O O . GLU A 1 453 ? -0.742 -47.651 -23.360 1.00 69.62 453 GLU A O 1
ATOM 3443 N N . GLU A 1 454 ? -1.640 -46.245 -24.849 1.00 66.56 454 GLU A N 1
ATOM 3444 C CA . GLU A 1 454 ? -1.516 -45.029 -24.047 1.00 66.56 454 GLU A CA 1
ATOM 3445 C C . GLU A 1 454 ? -2.610 -44.970 -22.983 1.00 66.56 454 GLU A C 1
ATOM 3447 O O . GLU A 1 454 ? -2.315 -44.565 -21.870 1.00 66.56 454 GLU A O 1
ATOM 3452 N N . ALA A 1 455 ? -3.825 -45.467 -23.231 1.00 64.00 455 ALA A N 1
ATOM 3453 C CA . ALA A 1 455 ? -4.845 -45.660 -22.200 1.00 64.00 455 ALA A CA 1
ATOM 3454 C C . ALA A 1 455 ? -4.475 -46.804 -21.261 1.00 64.00 455 ALA A C 1
ATOM 3456 O O . ALA A 1 455 ? -4.780 -46.708 -20.083 1.00 64.00 455 ALA A O 1
ATOM 3457 N N . GLN A 1 456 ? -3.780 -47.850 -21.714 1.00 68.94 456 GLN A N 1
ATOM 3458 C CA . GLN A 1 456 ? -3.297 -48.920 -20.842 1.00 68.94 456 GLN A CA 1
ATOM 3459 C C . GLN A 1 456 ? -2.078 -48.470 -20.024 1.00 68.94 456 GLN A C 1
ATOM 3461 O O . GLN A 1 456 ? -2.002 -48.766 -18.833 1.00 68.94 456 GLN A O 1
ATOM 3466 N N . LYS A 1 457 ? -1.167 -47.673 -20.602 1.00 69.38 457 LYS A N 1
ATOM 3467 C CA . LYS A 1 457 ? -0.090 -46.992 -19.863 1.00 69.38 457 LYS A CA 1
ATOM 3468 C C . LYS A 1 457 ? -0.638 -45.963 -18.891 1.00 69.38 457 LYS A C 1
ATOM 3470 O O . LYS A 1 457 ? -0.235 -45.977 -17.739 1.00 69.38 457 LYS A O 1
ATOM 3475 N N . LYS A 1 458 ? -1.580 -45.125 -19.315 1.00 70.56 458 LYS A N 1
ATOM 3476 C CA . LYS A 1 458 ? -2.210 -44.099 -18.484 1.00 70.56 458 LYS A CA 1
ATOM 3477 C C . LYS A 1 458 ? -3.106 -44.718 -17.423 1.00 70.56 458 LYS A C 1
ATOM 3479 O O . LYS A 1 458 ? -3.064 -44.256 -16.303 1.00 70.56 458 LYS A O 1
ATOM 3484 N N . ALA A 1 459 ? -3.807 -45.816 -17.698 1.00 67.50 459 ALA A N 1
ATOM 3485 C CA . ALA A 1 459 ? -4.532 -46.575 -16.680 1.00 67.50 459 ALA A CA 1
ATOM 3486 C C . ALA A 1 459 ? -3.577 -47.249 -15.690 1.00 67.50 459 ALA A C 1
ATOM 3488 O O . ALA A 1 459 ? -3.872 -47.274 -14.502 1.00 67.50 459 ALA A O 1
ATOM 3489 N N . ASN A 1 460 ? -2.423 -47.757 -16.135 1.00 69.88 460 ASN A N 1
ATOM 3490 C CA . ASN A 1 460 ? -1.406 -48.300 -15.234 1.00 69.88 460 ASN A CA 1
ATOM 3491 C C . ASN A 1 460 ? -0.726 -47.196 -14.408 1.00 69.88 460 ASN A C 1
ATOM 3493 O O . ASN A 1 460 ? -0.548 -47.370 -13.208 1.00 69.88 460 ASN A O 1
ATOM 3497 N N . GLU A 1 461 ? -0.398 -46.049 -15.003 1.00 69.25 461 GLU A N 1
ATOM 3498 C CA . GLU A 1 461 ? 0.154 -44.885 -14.305 1.00 69.25 461 GLU A CA 1
ATOM 3499 C C . GLU A 1 461 ? -0.864 -44.240 -13.366 1.00 69.25 461 GLU A C 1
ATOM 3501 O O . GLU A 1 461 ? -0.503 -43.866 -12.258 1.00 69.25 461 GLU A O 1
ATOM 3506 N N . ASP A 1 462 ? -2.129 -44.131 -13.766 1.00 72.00 462 ASP A N 1
ATOM 3507 C CA . ASP A 1 462 ? -3.214 -43.610 -12.937 1.00 72.00 462 ASP A CA 1
ATOM 3508 C C . ASP A 1 462 ? -3.551 -44.594 -11.819 1.00 72.00 462 ASP A C 1
ATOM 3510 O O . ASP A 1 462 ? -3.843 -44.154 -10.715 1.00 72.00 462 ASP A O 1
ATOM 3514 N N . LYS A 1 463 ? -3.427 -45.910 -12.045 1.00 71.62 463 LYS A N 1
ATOM 3515 C CA . LYS A 1 463 ? -3.536 -46.929 -10.993 1.00 71.62 463 LYS A CA 1
ATOM 3516 C C . LYS A 1 463 ? -2.362 -46.858 -10.018 1.00 71.62 463 LYS A C 1
ATOM 3518 O O . LYS A 1 463 ? -2.592 -46.888 -8.818 1.00 71.62 463 LYS A O 1
ATOM 3523 N N . VAL A 1 464 ? -1.131 -46.660 -10.497 1.00 74.62 464 VAL A N 1
ATOM 3524 C CA . VAL A 1 464 ? 0.046 -46.426 -9.637 1.00 74.62 464 V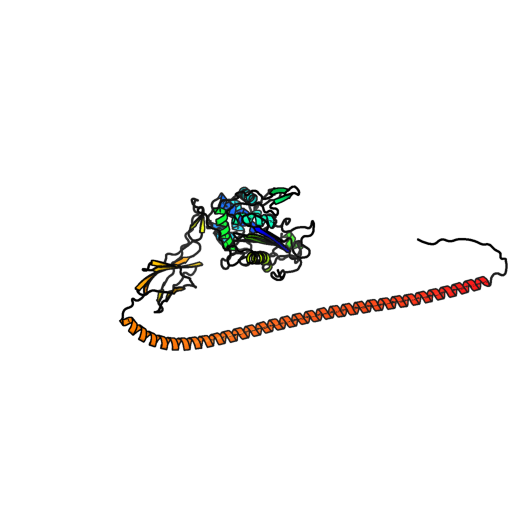AL A CA 1
ATOM 3525 C C . VAL A 1 464 ? -0.095 -45.114 -8.859 1.00 74.62 464 VAL A C 1
ATOM 3527 O O . VAL A 1 464 ? 0.136 -45.096 -7.655 1.00 74.62 464 VAL A O 1
ATOM 3530 N N . LYS A 1 465 ? -0.545 -44.028 -9.498 1.00 73.62 465 LYS A N 1
ATOM 3531 C CA . LYS A 1 465 ? -0.808 -42.737 -8.841 1.00 73.62 465 LYS A CA 1
ATOM 3532 C C . LYS A 1 465 ? -1.979 -42.819 -7.866 1.00 73.62 465 LYS A C 1
ATOM 3534 O O . LYS A 1 465 ? -1.911 -42.192 -6.816 1.00 73.62 465 LYS A O 1
ATOM 3539 N N . GLN A 1 466 ? -3.032 -43.580 -8.170 1.00 69.44 466 GLN A N 1
ATOM 3540 C CA . GLN A 1 466 ? -4.138 -43.840 -7.246 1.00 69.44 466 GLN A CA 1
ATOM 3541 C C . GLN A 1 466 ? -3.684 -44.696 -6.069 1.00 69.44 466 GLN A C 1
ATOM 3543 O O . GLN A 1 466 ? -4.061 -44.382 -4.947 1.00 69.44 466 GLN A O 1
ATOM 3548 N N . ASP A 1 467 ? -2.851 -45.712 -6.282 1.00 74.25 467 ASP A N 1
ATOM 3549 C CA . ASP A 1 467 ? -2.304 -46.543 -5.208 1.00 74.25 467 ASP A CA 1
ATOM 3550 C C . ASP A 1 467 ? -1.326 -45.744 -4.328 1.00 74.25 467 ASP A C 1
ATOM 3552 O O . ASP A 1 467 ? -1.357 -45.869 -3.104 1.00 74.25 467 ASP A O 1
ATOM 3556 N N . GLU A 1 468 ? -0.505 -44.860 -4.906 1.00 75.44 468 GLU A N 1
ATOM 3557 C CA . GLU A 1 468 ? 0.345 -43.926 -4.153 1.00 75.44 468 GLU A CA 1
ATOM 3558 C C . GLU A 1 468 ? -0.467 -42.860 -3.413 1.00 75.44 468 GLU A C 1
ATOM 3560 O O . GLU A 1 468 ? -0.175 -42.561 -2.255 1.00 75.44 468 GLU A O 1
ATOM 3565 N N . ALA A 1 469 ? -1.495 -42.291 -4.047 1.00 73.81 469 ALA A N 1
ATOM 3566 C CA . ALA A 1 469 ? -2.389 -41.325 -3.416 1.00 73.81 469 ALA A CA 1
ATOM 3567 C C . ALA A 1 469 ? -3.200 -41.975 -2.293 1.00 73.81 469 ALA A C 1
ATOM 3569 O O . ALA A 1 469 ? -3.363 -41.373 -1.237 1.00 73.81 469 ALA A O 1
ATOM 3570 N N . LYS A 1 470 ? -3.649 -43.220 -2.483 1.00 77.12 470 LYS A N 1
ATOM 3571 C CA . LYS A 1 470 ? -4.347 -44.007 -1.468 1.00 77.12 470 LYS A CA 1
ATOM 3572 C C . LYS A 1 470 ? -3.419 -44.354 -0.310 1.00 77.12 470 LYS A C 1
ATOM 3574 O O . LYS A 1 470 ? -3.810 -44.139 0.828 1.00 77.12 470 LYS A O 1
ATOM 3579 N N . LYS A 1 471 ? -2.174 -44.770 -0.570 1.00 79.31 471 LYS A N 1
ATOM 3580 C CA . LYS A 1 471 ? -1.163 -44.973 0.485 1.00 79.31 471 LYS A CA 1
ATOM 3581 C C . LYS A 1 471 ? -0.855 -43.688 1.251 1.00 79.31 471 LYS A C 1
ATOM 3583 O O . LYS A 1 471 ? -0.798 -43.722 2.474 1.00 79.31 471 LYS A O 1
ATOM 3588 N N . LYS A 1 472 ? -0.697 -42.551 0.562 1.00 79.69 472 LYS A N 1
ATOM 3589 C CA . LYS A 1 472 ? -0.493 -41.244 1.213 1.00 79.69 472 LYS A CA 1
ATOM 3590 C C . LYS A 1 472 ? -1.707 -40.826 2.038 1.00 79.69 472 LYS A C 1
ATOM 3592 O O . LYS A 1 472 ? -1.531 -40.369 3.159 1.00 79.69 472 LYS A O 1
ATOM 3597 N N . ALA A 1 473 ? -2.916 -41.023 1.518 1.00 76.88 473 ALA A N 1
ATOM 3598 C CA . ALA A 1 473 ? -4.152 -40.730 2.234 1.00 76.88 473 ALA A CA 1
ATOM 3599 C C . ALA A 1 473 ? -4.343 -41.649 3.450 1.00 76.88 473 ALA A C 1
ATOM 3601 O O . ALA A 1 473 ? -4.763 -41.175 4.498 1.00 76.88 473 ALA A O 1
ATOM 3602 N N . GLU A 1 474 ? -3.997 -42.935 3.351 1.00 82.81 474 GLU A N 1
ATOM 3603 C CA . GLU A 1 474 ? -4.005 -43.878 4.477 1.00 82.81 474 GLU A CA 1
ATOM 3604 C C . GLU A 1 474 ? -2.957 -43.503 5.536 1.00 82.81 474 GLU A C 1
ATOM 3606 O O . GLU A 1 474 ? -3.251 -43.539 6.730 1.00 82.81 474 GLU A O 1
ATOM 3611 N N . GLU A 1 475 ? -1.755 -43.079 5.130 1.00 81.56 475 GLU A N 1
ATOM 3612 C CA . GLU A 1 475 ? -0.712 -42.615 6.052 1.00 81.56 475 GLU A CA 1
ATOM 3613 C C . GLU A 1 475 ? -1.098 -41.293 6.738 1.00 81.56 475 GLU A C 1
ATOM 3615 O O . GLU A 1 475 ? -0.873 -41.114 7.936 1.00 81.56 475 GLU A O 1
ATOM 3620 N N . GLU A 1 476 ? -1.721 -40.371 6.003 1.00 82.94 476 GLU A N 1
ATOM 3621 C CA . GLU A 1 476 ? -2.215 -39.100 6.534 1.00 82.94 476 GLU A CA 1
ATOM 3622 C C . GLU A 1 476 ? -3.426 -39.305 7.454 1.00 82.94 476 GLU A C 1
ATOM 3624 O O . GLU A 1 476 ? -3.474 -38.718 8.535 1.00 82.94 476 GLU A O 1
ATOM 3629 N N . ALA A 1 477 ? -4.349 -40.203 7.099 1.00 80.75 477 ALA A N 1
ATOM 3630 C CA . ALA A 1 477 ? -5.461 -40.605 7.955 1.00 80.75 477 ALA A CA 1
ATOM 3631 C C . ALA A 1 477 ? -4.962 -41.271 9.243 1.00 80.75 477 ALA A C 1
ATOM 3633 O O . ALA A 1 477 ? -5.457 -40.956 10.324 1.00 80.75 477 ALA A O 1
ATOM 3634 N N . LYS A 1 478 ? -3.933 -42.125 9.160 1.00 84.56 478 LYS A N 1
ATOM 3635 C CA . LYS A 1 478 ? -3.306 -42.735 10.338 1.00 84.56 478 LYS A CA 1
ATOM 3636 C C . LYS A 1 478 ? -2.644 -41.685 11.237 1.00 84.56 478 LYS A C 1
ATOM 3638 O O . LYS A 1 478 ? -2.862 -41.713 12.444 1.00 84.56 478 LYS A O 1
ATOM 3643 N N . LYS A 1 479 ? -1.927 -40.705 10.668 1.00 83.62 479 LYS A N 1
ATOM 3644 C CA . LYS A 1 479 ? -1.361 -39.570 11.428 1.00 83.62 479 LYS A CA 1
ATOM 3645 C C . LYS A 1 479 ? -2.445 -38.710 12.080 1.00 83.62 479 LYS A C 1
ATOM 3647 O O . LYS A 1 479 ? -2.287 -38.300 13.227 1.00 83.62 479 LYS A O 1
ATOM 3652 N N . GLN A 1 480 ? -3.552 -38.450 11.385 1.00 81.44 480 GLN A N 1
ATOM 3653 C CA . GLN A 1 480 ? -4.689 -37.719 11.953 1.00 81.44 480 GLN A CA 1
ATOM 3654 C C . GLN A 1 480 ? -5.371 -38.508 13.078 1.00 81.44 480 GLN A C 1
ATOM 3656 O O . GLN A 1 480 ? -5.745 -37.921 14.092 1.00 81.44 480 GLN A O 1
ATOM 3661 N N . GLN A 1 481 ? -5.492 -39.829 12.936 1.00 84.12 481 GLN A N 1
ATOM 3662 C CA . GLN A 1 481 ? -6.057 -40.702 13.963 1.00 84.12 481 GLN A CA 1
ATOM 3663 C C . GLN A 1 481 ? -5.156 -40.776 15.204 1.00 84.12 481 GLN A C 1
ATOM 3665 O O . GLN A 1 481 ? -5.658 -40.674 16.321 1.00 84.12 481 GLN A O 1
ATOM 3670 N N . GLU A 1 482 ? -3.835 -40.875 15.027 1.00 87.00 482 GLU A N 1
ATOM 3671 C CA . GLU A 1 482 ? -2.858 -40.810 16.124 1.00 87.00 482 GLU A CA 1
ATOM 3672 C C . GLU A 1 482 ? -2.912 -39.451 16.841 1.00 87.00 482 GLU A C 1
ATOM 3674 O O . GLU A 1 482 ? -2.967 -39.406 18.070 1.00 87.00 482 GLU A O 1
ATOM 3679 N N . GLN A 1 483 ? -3.007 -38.341 16.097 1.00 84.44 483 GLN A N 1
ATOM 3680 C CA . GLN A 1 483 ? -3.184 -37.008 16.683 1.00 84.44 483 GLN A CA 1
ATOM 3681 C C . GLN A 1 483 ? -4.503 -36.878 17.454 1.00 84.44 483 GLN A C 1
ATOM 3683 O O . GLN A 1 483 ? -4.509 -36.314 18.549 1.00 84.44 483 GLN A O 1
ATOM 3688 N N . GLN A 1 484 ? -5.613 -37.413 16.932 1.00 82.44 484 GLN A N 1
ATOM 3689 C CA . GLN A 1 484 ? -6.898 -37.418 17.641 1.00 82.44 484 GLN A CA 1
ATOM 3690 C C . GLN A 1 484 ? -6.848 -38.261 18.919 1.00 82.44 484 GLN A C 1
ATOM 3692 O O . GLN A 1 484 ? -7.354 -37.816 19.950 1.00 82.44 484 GLN A O 1
ATOM 3697 N N . GLN A 1 485 ? -6.220 -39.439 18.885 1.00 85.12 485 GLN A N 1
ATOM 3698 C CA . GLN A 1 485 ? -6.042 -40.279 20.072 1.00 85.12 485 GLN A CA 1
ATOM 3699 C C . GLN A 1 485 ? -5.168 -39.592 21.126 1.00 85.12 485 GLN A C 1
ATOM 3701 O O . GLN A 1 485 ? -5.507 -39.611 22.309 1.00 85.12 485 GLN A O 1
ATOM 3706 N N . GLU A 1 486 ? -4.083 -38.926 20.722 1.00 87.75 486 GLU A N 1
ATOM 3707 C CA . GLU A 1 486 ? -3.244 -38.165 21.651 1.00 87.75 486 GLU A CA 1
ATOM 3708 C C . GLU A 1 486 ? -4.015 -36.989 22.273 1.00 87.75 486 GLU A C 1
ATOM 3710 O O . GLU A 1 486 ? -3.894 -36.720 23.471 1.00 87.75 486 GLU A O 1
ATOM 3715 N N . GLN A 1 487 ? -4.854 -36.311 21.486 1.00 83.75 487 GLN A N 1
ATOM 3716 C CA . GLN A 1 487 ? -5.683 -35.208 21.967 1.00 83.75 487 GLN A CA 1
ATOM 3717 C C . GLN A 1 487 ? -6.760 -35.688 22.952 1.00 83.75 487 GLN A C 1
ATOM 3719 O O . GLN A 1 487 ? -6.957 -35.054 23.989 1.00 83.75 487 GLN A O 1
ATOM 3724 N N . GLN A 1 488 ? -7.401 -36.831 22.681 1.00 84.75 488 GLN A N 1
ATOM 3725 C CA . GLN A 1 488 ? -8.343 -37.466 23.608 1.00 84.75 488 GLN A CA 1
ATOM 3726 C C . GLN A 1 488 ? -7.656 -37.907 24.904 1.00 84.75 488 GLN A C 1
ATOM 3728 O O . GLN A 1 488 ? -8.199 -37.670 25.982 1.00 84.75 488 GLN A O 1
ATOM 3733 N N . ARG A 1 489 ? -6.442 -38.472 24.830 1.00 87.31 489 ARG A N 1
ATOM 3734 C CA . ARG A 1 489 ? -5.681 -38.863 26.026 1.00 87.31 489 ARG A CA 1
ATOM 3735 C C . ARG A 1 489 ? -5.338 -37.654 26.898 1.00 87.31 489 ARG A C 1
ATOM 3737 O O . ARG A 1 489 ? -5.545 -37.703 28.105 1.00 87.31 489 ARG A O 1
ATOM 3744 N N . LYS A 1 490 ? -4.906 -36.540 26.292 1.00 87.62 490 LYS A N 1
ATOM 3745 C CA . LYS A 1 490 ? -4.650 -35.278 27.014 1.00 87.62 490 LYS A CA 1
ATOM 3746 C C . LYS A 1 490 ? -5.917 -34.719 27.668 1.00 87.62 490 LYS A C 1
ATOM 3748 O O . LYS A 1 490 ? -5.854 -34.261 28.804 1.00 87.62 490 LYS A O 1
ATOM 3753 N N . GLN A 1 491 ? -7.064 -34.788 26.988 1.00 83.69 491 GLN A N 1
ATOM 3754 C CA . GLN A 1 491 ? -8.348 -34.362 27.559 1.00 83.69 491 GLN A CA 1
ATOM 3755 C C . GLN A 1 491 ? -8.792 -35.252 28.728 1.00 83.69 491 GLN A C 1
ATOM 3757 O O . GLN A 1 491 ? -9.280 -34.730 29.727 1.00 83.69 491 GLN A O 1
ATOM 3762 N N . GLN A 1 492 ? -8.595 -36.571 28.637 1.00 84.69 492 GLN A N 1
ATOM 3763 C CA . GLN A 1 492 ? -8.885 -37.500 29.734 1.00 84.69 492 GLN A CA 1
ATOM 3764 C C . GLN A 1 492 ? -7.963 -37.272 30.938 1.00 84.69 492 GLN A C 1
ATOM 3766 O O . GLN A 1 492 ? -8.448 -37.213 32.064 1.00 84.69 492 GLN A O 1
ATOM 3771 N N . GLU A 1 493 ? -6.660 -37.073 30.718 1.00 88.75 493 GLU A N 1
ATOM 3772 C CA . GLU A 1 493 ? -5.710 -36.743 31.789 1.00 88.75 493 GLU A CA 1
ATOM 3773 C C . GLU A 1 493 ? -6.057 -35.411 32.477 1.00 88.75 493 GLU A C 1
ATOM 3775 O O . GLU A 1 493 ? -5.976 -35.304 33.701 1.00 88.75 493 GLU A O 1
ATOM 3780 N N . GLU A 1 494 ? -6.472 -34.389 31.720 1.00 88.12 494 GLU A N 1
ATOM 3781 C CA . GLU A 1 494 ? -6.893 -33.103 32.289 1.00 88.12 494 GLU A CA 1
ATOM 3782 C C . GLU A 1 494 ? -8.216 -33.220 33.065 1.00 88.12 494 GLU A C 1
ATOM 3784 O O . GLU A 1 494 ? -8.354 -32.636 34.142 1.00 88.12 494 GLU A O 1
ATOM 3789 N N . ALA A 1 495 ? -9.176 -33.997 32.555 1.00 84.69 495 ALA A N 1
ATOM 3790 C CA . ALA A 1 495 ? -10.433 -34.269 33.245 1.00 84.69 495 ALA A CA 1
ATOM 3791 C C . ALA A 1 495 ? -10.207 -35.037 34.557 1.00 84.69 495 ALA A C 1
ATOM 3793 O O . ALA A 1 495 ? -10.793 -34.673 35.576 1.00 84.69 495 ALA A O 1
ATOM 3794 N N . GLN A 1 496 ? -9.312 -36.030 34.556 1.00 86.06 496 GLN A N 1
ATOM 3795 C CA . GLN A 1 496 ? -8.952 -36.779 35.759 1.00 86.06 496 GLN A CA 1
ATOM 3796 C C . GLN A 1 496 ? -8.302 -35.870 36.806 1.00 86.06 496 GLN A C 1
ATOM 3798 O O . GLN A 1 496 ? -8.717 -35.882 37.960 1.00 86.06 496 GLN A O 1
ATOM 3803 N N . LYS A 1 497 ? -7.361 -35.004 36.404 1.00 87.56 497 LYS A N 1
ATOM 3804 C CA . LYS A 1 497 ? -6.744 -34.033 37.324 1.00 87.56 497 LYS A CA 1
ATOM 3805 C C . LYS A 1 497 ? -7.770 -33.101 37.969 1.00 87.56 497 LYS A C 1
ATOM 3807 O O . LYS A 1 497 ? -7.681 -32.848 39.166 1.00 87.56 497 LYS A O 1
ATOM 3812 N N . LYS A 1 498 ? -8.750 -32.612 37.199 1.00 87.56 498 LYS A N 1
ATOM 3813 C CA . LYS A 1 498 ? -9.833 -31.766 37.734 1.00 87.56 498 LYS A CA 1
ATOM 3814 C C . LYS A 1 498 ? -10.728 -32.531 38.710 1.00 87.56 498 LYS A C 1
ATOM 3816 O O . LYS A 1 498 ? -11.098 -31.976 39.740 1.00 87.56 498 LYS A O 1
ATOM 3821 N N . ALA A 1 499 ? -11.049 -33.789 38.410 1.00 86.38 499 ALA A N 1
ATOM 3822 C CA . ALA A 1 499 ? -11.835 -34.640 39.299 1.00 86.38 499 ALA A CA 1
ATOM 3823 C C . ALA A 1 499 ? -11.095 -34.935 40.617 1.00 86.38 499 ALA A C 1
ATOM 3825 O O . ALA A 1 499 ? -11.690 -34.824 41.689 1.00 86.38 499 ALA A O 1
ATOM 3826 N N . ASP A 1 500 ? -9.795 -35.234 40.550 1.00 87.88 500 ASP A N 1
ATOM 3827 C CA . ASP A 1 500 ? -8.954 -35.482 41.727 1.00 87.88 500 ASP A CA 1
ATOM 3828 C C . ASP A 1 500 ? -8.817 -34.219 42.598 1.00 87.88 500 ASP A C 1
ATOM 3830 O O . ASP A 1 500 ? -8.890 -34.288 43.827 1.00 87.88 500 ASP A O 1
ATOM 3834 N N . GLU A 1 501 ? -8.673 -33.043 41.978 1.00 87.38 501 GLU A N 1
ATOM 3835 C CA . GLU A 1 501 ? -8.615 -31.757 42.681 1.00 87.38 501 GLU A CA 1
ATOM 3836 C C . GLU A 1 501 ? -9.953 -31.409 43.359 1.00 87.38 501 GLU A C 1
ATOM 3838 O O . GLU A 1 501 ? -9.973 -30.966 44.512 1.00 87.38 501 GLU A O 1
ATOM 3843 N N . GLU A 1 502 ? -11.084 -31.671 42.696 1.00 88.75 502 GLU A N 1
ATOM 3844 C CA . GLU A 1 502 ? -12.415 -31.483 43.282 1.00 88.75 502 GLU A CA 1
ATOM 3845 C C . GLU A 1 502 ? -12.662 -32.442 44.457 1.00 88.75 502 GLU A C 1
ATOM 3847 O O . GLU A 1 502 ? -13.179 -32.024 45.499 1.00 88.75 502 GLU A O 1
ATOM 3852 N N . ALA A 1 503 ? -12.262 -33.710 44.323 1.00 86.50 503 ALA A N 1
ATOM 3853 C CA . ALA A 1 503 ? -12.358 -34.699 45.392 1.00 86.50 503 ALA A CA 1
ATOM 3854 C C . ALA A 1 503 ? -11.512 -34.295 46.609 1.00 86.50 503 ALA A C 1
ATOM 3856 O O . ALA A 1 503 ? -12.002 -34.350 47.740 1.00 86.50 503 ALA A O 1
ATOM 3857 N N . ARG A 1 504 ? -10.283 -33.802 46.387 1.00 88.62 504 ARG A N 1
ATOM 3858 C CA . ARG A 1 504 ? -9.425 -33.285 47.464 1.00 88.62 504 ARG A CA 1
ATOM 3859 C C . ARG A 1 504 ? -10.072 -32.101 48.177 1.00 88.62 504 ARG A C 1
ATOM 3861 O O . ARG A 1 504 ? -10.101 -32.076 49.404 1.00 88.62 504 ARG A O 1
ATOM 3868 N N . ARG A 1 505 ? -10.653 -31.159 47.428 1.00 88.81 505 ARG A N 1
ATOM 3869 C CA . ARG A 1 505 ? -11.326 -29.986 48.005 1.00 88.81 505 ARG A CA 1
ATOM 3870 C C . ARG A 1 505 ? -12.535 -30.374 48.862 1.00 88.81 505 ARG A C 1
ATOM 3872 O O . ARG A 1 505 ? -12.725 -29.804 49.932 1.00 88.81 505 ARG A O 1
ATOM 3879 N N . LYS A 1 506 ? -13.335 -31.355 48.423 1.00 88.38 506 LYS A N 1
ATOM 3880 C CA . LYS A 1 506 ? -14.467 -31.880 49.212 1.00 88.38 506 LYS A CA 1
ATOM 3881 C C . LYS A 1 506 ? -13.998 -32.574 50.492 1.00 88.38 506 LYS A C 1
ATOM 3883 O O . LYS A 1 506 ? -14.588 -32.347 51.545 1.00 88.38 506 LYS A O 1
ATOM 3888 N N . ALA A 1 507 ? -12.924 -33.362 50.421 1.00 86.12 507 ALA A N 1
ATOM 3889 C CA . ALA A 1 507 ? -12.346 -34.022 51.590 1.00 86.12 507 ALA A CA 1
ATOM 3890 C C . ALA A 1 507 ? -11.785 -33.014 52.613 1.00 86.12 507 ALA A C 1
ATOM 3892 O O . ALA A 1 507 ? -12.013 -33.167 53.812 1.00 86.12 507 ALA A O 1
ATOM 3893 N N . GLU A 1 508 ? -11.108 -31.957 52.151 1.00 87.81 508 GLU A N 1
ATOM 3894 C CA . GLU A 1 508 ? -10.629 -30.862 53.008 1.00 87.81 508 GLU A CA 1
ATOM 3895 C C . GLU A 1 508 ? -11.790 -30.112 53.686 1.00 87.81 508 GLU A C 1
ATOM 3897 O O . GLU A 1 508 ? -11.719 -29.809 54.879 1.00 87.81 508 GLU A O 1
ATOM 3902 N N . GLU A 1 509 ? -12.887 -29.852 52.966 1.00 88.19 509 GLU A N 1
ATOM 3903 C CA . GLU A 1 509 ? -14.070 -29.190 53.528 1.00 88.19 509 GLU A CA 1
ATOM 3904 C C . GLU A 1 509 ? -14.777 -30.059 54.584 1.00 88.19 509 GLU A C 1
ATOM 3906 O O . GLU A 1 509 ? -15.182 -29.559 55.636 1.00 88.19 509 GLU A O 1
ATOM 3911 N N . GLU A 1 510 ? -14.898 -31.368 54.344 1.00 89.56 510 GLU A N 1
ATOM 3912 C CA . GLU A 1 510 ? -15.496 -32.303 55.304 1.00 89.56 510 GLU A CA 1
ATOM 3913 C C . GLU A 1 510 ? -14.628 -32.463 56.563 1.00 89.56 510 GLU A C 1
ATOM 3915 O O . GLU A 1 510 ? -15.150 -32.462 57.682 1.00 89.56 510 GLU A O 1
ATOM 3920 N N . ALA A 1 511 ? -13.302 -32.532 56.402 1.00 86.44 511 ALA A N 1
ATOM 3921 C CA . ALA A 1 511 ? -12.364 -32.561 57.521 1.00 86.44 511 ALA A CA 1
ATOM 3922 C C . ALA A 1 511 ? -12.458 -31.283 58.371 1.00 86.44 511 ALA A C 1
ATOM 3924 O O . ALA A 1 511 ? -12.472 -31.361 59.601 1.00 86.44 511 ALA A O 1
ATOM 3925 N N . LYS A 1 512 ? -12.602 -30.115 57.729 1.00 88.50 512 LYS A N 1
ATOM 3926 C CA . LYS A 1 512 ? -12.789 -28.837 58.427 1.00 88.50 512 LYS A CA 1
ATOM 3927 C C . LYS A 1 512 ? -14.094 -28.802 59.230 1.00 88.50 512 LYS A C 1
ATOM 3929 O O . LYS A 1 512 ? -14.069 -28.390 60.386 1.00 88.50 512 LYS A O 1
ATOM 3934 N N . LYS A 1 513 ? -15.208 -29.286 58.665 1.00 89.00 513 LYS A N 1
ATOM 3935 C CA . LYS A 1 513 ? -16.499 -29.369 59.378 1.00 89.00 513 LYS A CA 1
ATOM 3936 C C . LYS A 1 513 ? -16.427 -30.289 60.598 1.00 89.00 513 LYS A C 1
ATOM 3938 O O . LYS A 1 513 ? -16.911 -29.917 61.663 1.00 89.00 513 LYS A O 1
ATOM 3943 N N . LYS A 1 514 ? -15.781 -31.455 60.473 1.00 88.00 514 LYS A N 1
ATOM 3944 C CA . LYS A 1 514 ? -15.572 -32.373 61.609 1.00 88.00 514 LYS A CA 1
ATOM 3945 C C . LYS A 1 514 ? -14.716 -31.738 62.707 1.00 88.00 514 LYS A C 1
ATOM 3947 O O . LYS A 1 514 ? -15.057 -31.862 63.880 1.00 88.00 514 LYS A O 1
ATOM 3952 N N . ALA A 1 515 ? -13.655 -31.021 62.335 1.00 85.31 515 ALA A N 1
ATOM 3953 C CA . ALA A 1 515 ? -12.806 -30.315 63.292 1.00 85.31 515 ALA A CA 1
ATOM 3954 C C . ALA A 1 515 ? -13.556 -29.187 64.029 1.00 85.31 515 ALA A C 1
ATOM 3956 O O . ALA A 1 515 ? -13.397 -29.043 65.241 1.00 85.31 515 ALA A O 1
ATOM 3957 N N . GLU A 1 516 ? -14.404 -28.420 63.334 1.00 87.31 516 GLU A N 1
ATOM 3958 C CA . GLU A 1 516 ? -15.264 -27.400 63.957 1.00 87.31 516 GLU A CA 1
ATOM 3959 C C . GLU A 1 516 ? -16.289 -28.012 64.924 1.00 87.31 516 GLU A C 1
ATOM 3961 O O . GLU A 1 516 ? -16.490 -27.488 66.021 1.00 87.31 516 GLU A O 1
ATOM 3966 N N . GLU A 1 517 ? -16.913 -29.136 64.561 1.00 88.12 517 GLU A N 1
ATOM 3967 C CA . GLU A 1 517 ? -17.880 -29.814 65.430 1.00 88.12 517 GLU A CA 1
ATOM 3968 C C . GLU A 1 517 ? -17.215 -30.382 66.696 1.00 88.12 517 GLU A C 1
ATOM 3970 O O . GLU A 1 517 ? -17.756 -30.262 67.799 1.00 88.12 517 GLU A O 1
ATOM 3975 N N . GLU A 1 518 ? -16.018 -30.960 66.565 1.00 88.12 518 GLU A N 1
ATOM 3976 C CA . GLU A 1 518 ? -15.251 -31.469 67.704 1.00 88.12 518 GLU A CA 1
ATOM 3977 C C . GLU A 1 518 ? -14.781 -30.333 68.627 1.00 88.12 518 GLU A C 1
ATOM 3979 O O . GLU A 1 518 ? -14.872 -30.449 69.853 1.00 88.12 518 GLU A O 1
ATOM 3984 N N . ALA A 1 519 ? -14.344 -29.206 68.055 1.00 84.31 519 ALA A N 1
ATOM 3985 C CA . ALA A 1 519 ? -13.992 -28.011 68.817 1.00 84.31 519 ALA A CA 1
ATOM 3986 C C . ALA A 1 519 ? -15.200 -27.447 69.581 1.00 84.31 519 ALA A C 1
ATOM 3988 O O . ALA A 1 519 ? -15.072 -27.088 70.752 1.00 84.31 519 ALA A O 1
ATOM 3989 N N . LYS A 1 520 ? -16.388 -27.435 68.961 1.00 87.44 520 LYS A N 1
ATOM 3990 C CA . LYS A 1 520 ? -17.627 -26.993 69.611 1.00 87.44 520 LYS A CA 1
ATOM 3991 C C . LYS A 1 520 ? -18.021 -27.902 70.779 1.00 87.44 520 LYS A C 1
ATOM 3993 O O . LYS A 1 520 ? -18.348 -27.392 71.846 1.00 87.44 520 LYS A O 1
ATOM 3998 N N . LYS A 1 521 ? -17.925 -29.228 70.617 1.00 87.56 521 LYS A N 1
ATOM 3999 C CA . LYS A 1 521 ? -18.189 -30.190 71.706 1.00 87.56 521 LYS A CA 1
ATOM 4000 C C . LYS A 1 521 ? -17.223 -30.012 72.876 1.00 87.56 521 LYS A C 1
ATOM 4002 O O . LYS A 1 521 ? -17.661 -29.991 74.021 1.00 87.56 521 LYS A O 1
ATOM 4007 N N . LYS A 1 522 ? -15.926 -29.825 72.599 1.00 86.00 522 LYS A N 1
ATOM 4008 C CA . LYS A 1 522 ? -14.921 -29.541 73.639 1.00 86.00 522 LYS A CA 1
ATOM 4009 C C . LYS A 1 522 ? -15.219 -28.234 74.378 1.00 86.00 522 LYS A C 1
ATOM 4011 O O . LYS A 1 522 ? -15.133 -28.207 75.602 1.00 86.00 522 LYS A O 1
ATOM 4016 N N . ALA A 1 523 ? -15.620 -27.186 73.659 1.00 82.75 523 ALA A N 1
ATOM 4017 C CA . ALA A 1 523 ? -15.992 -25.908 74.261 1.00 82.75 523 ALA A CA 1
ATOM 4018 C C . ALA A 1 523 ? -17.257 -26.010 75.137 1.00 82.75 523 ALA A C 1
ATOM 4020 O O . ALA A 1 523 ? -17.281 -25.450 76.230 1.00 82.75 523 ALA A O 1
ATOM 4021 N N . GLU A 1 524 ? -18.285 -26.748 74.702 1.00 86.00 524 GLU A N 1
ATOM 4022 C CA . GLU A 1 524 ? -19.488 -27.010 75.509 1.00 86.00 524 GLU A CA 1
ATOM 4023 C C . GLU A 1 524 ? -19.170 -27.821 76.773 1.00 86.00 524 GLU A C 1
ATOM 4025 O O . GLU A 1 524 ? -19.679 -27.511 77.850 1.00 86.00 524 GLU A O 1
ATOM 4030 N N . GLU A 1 525 ? -18.301 -28.829 76.675 1.00 85.75 525 GLU A N 1
ATOM 4031 C CA . GLU A 1 525 ? -17.894 -29.634 77.829 1.00 85.75 525 GLU A CA 1
ATOM 4032 C C . GLU A 1 525 ? -17.070 -28.815 78.837 1.00 85.75 525 GLU A C 1
ATOM 4034 O O . GLU A 1 525 ? -17.277 -28.922 80.048 1.00 85.75 525 GLU A O 1
ATOM 4039 N N . GLU A 1 526 ? -16.172 -27.951 78.355 1.00 85.12 526 GLU A N 1
ATOM 4040 C CA . GLU A 1 526 ? -15.397 -27.042 79.205 1.00 85.12 526 GLU A CA 1
ATOM 4041 C C . GLU A 1 526 ? -16.294 -25.984 79.869 1.00 85.12 526 GLU A C 1
ATOM 4043 O O . GLU A 1 526 ? -16.144 -25.707 81.060 1.00 85.12 526 GLU A O 1
ATOM 4048 N N . ALA A 1 527 ? -17.273 -25.441 79.138 1.00 81.81 527 ALA A N 1
ATOM 4049 C CA . ALA A 1 527 ? -18.264 -24.518 79.686 1.00 81.81 527 ALA A CA 1
ATOM 4050 C C . ALA A 1 527 ? -19.126 -25.187 80.766 1.00 81.81 527 ALA A C 1
ATOM 4052 O O . ALA A 1 527 ? -19.374 -24.590 81.813 1.00 81.81 527 ALA A O 1
ATOM 4053 N N . LYS A 1 528 ? -19.527 -26.447 80.558 1.00 84.25 528 LYS A N 1
ATOM 4054 C CA . LYS A 1 528 ? -20.287 -27.218 81.548 1.00 84.25 528 LYS A CA 1
ATOM 4055 C C . LYS A 1 528 ? -19.469 -27.490 82.812 1.00 84.25 528 LYS A C 1
ATOM 4057 O O . LYS A 1 528 ? -19.992 -27.320 83.909 1.00 84.25 528 LYS A O 1
ATOM 4062 N N . LYS A 1 529 ? -18.185 -27.844 82.674 1.00 83.38 529 LYS A N 1
ATOM 4063 C CA . LYS A 1 529 ? -17.273 -28.011 83.820 1.00 83.38 529 LYS A CA 1
ATOM 4064 C C . LYS A 1 529 ? -17.097 -26.710 84.601 1.00 83.38 529 LYS A C 1
ATOM 4066 O O . LYS A 1 529 ? -17.191 -26.740 85.823 1.00 83.38 529 LYS A O 1
ATOM 4071 N N . LYS A 1 530 ? -16.914 -25.574 83.915 1.00 82.75 530 LYS A N 1
ATOM 4072 C CA . LYS A 1 530 ? -16.842 -24.255 84.569 1.00 82.75 530 LYS A CA 1
ATOM 4073 C C . LYS A 1 530 ? -18.137 -23.914 85.304 1.00 82.75 530 LYS A C 1
ATOM 4075 O O . LYS A 1 530 ? -18.069 -23.478 86.445 1.00 82.75 530 LYS A O 1
ATOM 4080 N N . ALA A 1 531 ? -19.296 -24.176 84.700 1.00 78.75 531 ALA A N 1
ATOM 4081 C CA . ALA A 1 531 ? -20.591 -23.943 85.336 1.00 78.75 531 ALA A CA 1
ATOM 4082 C C . ALA A 1 531 ? -20.817 -24.835 86.572 1.00 78.75 531 ALA A C 1
ATOM 4084 O O . ALA A 1 531 ? -21.323 -24.359 87.583 1.00 78.75 531 ALA A O 1
ATOM 4085 N N . GLU A 1 532 ? -20.416 -26.111 86.533 1.00 81.50 532 GLU A N 1
ATOM 4086 C CA . GLU A 1 532 ? -20.473 -27.004 87.703 1.00 81.50 532 GLU A CA 1
ATOM 4087 C C . GLU A 1 532 ? -19.511 -26.567 88.818 1.00 81.50 532 GLU A C 1
ATOM 4089 O O . GLU A 1 532 ? -19.855 -26.636 89.999 1.00 81.50 532 GLU A O 1
ATOM 4094 N N . GLU A 1 533 ? -18.316 -26.096 88.463 1.00 79.44 533 GLU A N 1
ATOM 4095 C CA . GLU A 1 533 ? -17.327 -25.591 89.419 1.00 79.44 533 GLU A CA 1
ATOM 4096 C C . GLU A 1 533 ? -17.785 -24.271 90.066 1.00 79.44 533 GLU A C 1
ATOM 4098 O O . GLU A 1 533 ? -17.627 -24.070 91.272 1.00 79.44 533 GLU A O 1
ATOM 4103 N N . GLU A 1 534 ? -18.421 -23.395 89.288 1.00 78.31 534 GLU A N 1
ATOM 4104 C CA . GLU A 1 534 ? -19.012 -22.142 89.756 1.00 78.31 534 GLU A CA 1
ATOM 4105 C C . GLU A 1 534 ? -20.255 -22.389 90.628 1.00 78.31 534 GLU A C 1
ATOM 4107 O O . GLU A 1 534 ? -20.390 -21.779 91.690 1.00 78.31 534 GLU A O 1
ATOM 4112 N N . ALA A 1 535 ? -21.101 -23.361 90.269 1.00 74.50 535 ALA A N 1
ATOM 4113 C CA . ALA A 1 535 ? -22.225 -23.803 91.095 1.00 74.50 535 ALA A CA 1
ATOM 4114 C C . ALA A 1 535 ? -21.762 -24.415 92.428 1.00 74.50 535 ALA A C 1
ATOM 4116 O O . ALA A 1 535 ? -22.358 -24.140 93.471 1.00 74.50 535 ALA A O 1
ATOM 4117 N N . LYS A 1 536 ? -20.665 -25.187 92.430 1.00 74.88 536 LYS A N 1
ATOM 4118 C CA . LYS A 1 536 ? -20.036 -25.680 93.667 1.00 74.88 536 LYS A CA 1
ATOM 4119 C C . LYS A 1 536 ? -19.511 -24.545 94.542 1.00 74.88 536 LYS A C 1
ATOM 4121 O O . LYS A 1 536 ? -19.767 -24.556 95.742 1.00 74.88 536 LYS A O 1
ATOM 4126 N N . LYS A 1 537 ? -18.847 -23.542 93.957 1.00 70.19 537 LYS A N 1
ATOM 4127 C CA . LYS A 1 537 ? -18.399 -22.348 94.696 1.00 70.19 537 LYS A CA 1
ATOM 4128 C C . LYS A 1 537 ? -19.569 -21.550 95.277 1.00 70.19 537 LYS A C 1
ATOM 4130 O O . LYS A 1 537 ? -19.463 -21.061 96.398 1.00 70.19 537 LYS A O 1
ATOM 4135 N N . GLN A 1 538 ? -20.690 -21.447 94.561 1.00 65.31 538 GLN A N 1
ATOM 4136 C CA . GLN A 1 538 ? -21.906 -20.806 95.074 1.00 65.31 538 GLN A CA 1
ATOM 4137 C C . GLN A 1 538 ? -22.569 -21.620 96.199 1.00 65.31 538 GLN A C 1
ATOM 4139 O O . GLN A 1 538 ? -23.028 -21.033 97.177 1.00 65.31 538 GLN A O 1
ATOM 4144 N N . GLN A 1 539 ? -22.563 -22.956 96.126 1.00 63.06 539 GLN A N 1
ATOM 4145 C CA . GLN A 1 539 ? -23.012 -23.822 97.227 1.00 63.06 539 GLN A CA 1
ATOM 4146 C C . GLN A 1 539 ? -22.106 -23.726 98.465 1.00 63.06 539 GLN A C 1
ATOM 4148 O O . GLN A 1 539 ? -22.607 -23.695 99.588 1.00 63.06 539 GLN A O 1
ATOM 4153 N N . GLU A 1 540 ? -20.787 -23.628 98.284 1.00 60.59 540 GLU A N 1
ATOM 4154 C CA . GLU A 1 540 ? -19.843 -23.413 99.389 1.00 60.59 540 GLU A CA 1
ATOM 4155 C C . GLU A 1 540 ? -19.996 -22.020 100.020 1.00 60.59 540 GLU A C 1
ATOM 4157 O O . GLU A 1 540 ? -19.890 -21.890 101.240 1.00 60.59 540 GLU A O 1
ATOM 416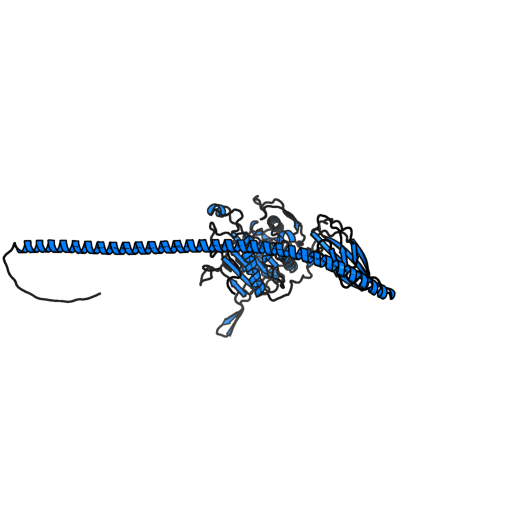2 N N . GLN A 1 541 ? -20.339 -20.991 99.235 1.00 57.12 541 GLN A N 1
ATOM 4163 C CA . GLN A 1 541 ? -20.671 -19.658 99.756 1.00 57.12 541 GLN A CA 1
ATOM 4164 C C . GLN A 1 541 ? -22.025 -19.615 100.488 1.00 57.12 541 GLN A C 1
ATOM 4166 O O . GLN A 1 541 ? -22.162 -18.876 101.461 1.00 57.12 541 GLN A O 1
ATOM 4171 N N . GLN A 1 542 ? -23.007 -20.440 100.106 1.00 53.16 542 GLN A N 1
ATOM 4172 C CA . GLN A 1 542 ? -24.290 -20.552 100.822 1.00 53.16 542 GLN A CA 1
ATOM 4173 C C . GLN A 1 542 ? -24.188 -21.302 102.163 1.00 53.16 542 GLN A C 1
ATOM 4175 O O . GLN A 1 542 ? -25.045 -21.126 103.027 1.00 53.16 542 GLN A O 1
ATOM 4180 N N . HIS A 1 543 ? -23.125 -22.079 102.393 1.00 51.69 543 HIS A N 1
ATOM 4181 C CA . HIS A 1 543 ? -22.850 -22.694 103.697 1.00 51.69 543 HIS A CA 1
ATOM 4182 C C . HIS A 1 543 ? -22.099 -21.779 104.685 1.00 51.69 543 HIS A C 1
ATOM 4184 O O . HIS A 1 543 ? -21.869 -22.182 105.826 1.00 51.69 543 HIS A O 1
ATOM 4190 N N . GLN A 1 544 ? -21.784 -20.535 104.304 1.00 46.47 544 GLN A N 1
ATOM 4191 C CA . GLN A 1 544 ? -21.185 -19.518 105.177 1.00 46.47 544 GLN A CA 1
ATOM 4192 C C . GLN A 1 544 ? -22.043 -18.245 105.275 1.00 46.47 544 GLN A C 1
ATOM 4194 O O . GLN A 1 544 ? -21.539 -17.151 105.056 1.00 46.47 544 GLN A O 1
ATOM 4199 N N . ASN A 1 545 ? -23.336 -18.352 105.599 1.00 42.38 545 ASN A N 1
ATOM 4200 C CA . ASN A 1 545 ? -24.064 -17.264 106.279 1.00 42.38 545 ASN A CA 1
ATOM 4201 C C . ASN A 1 545 ? -25.502 -17.667 106.650 1.00 42.38 545 ASN A C 1
ATOM 4203 O O . ASN A 1 545 ? -26.327 -17.841 105.753 1.00 42.38 545 ASN A O 1
ATOM 4207 N N . PRO A 1 546 ? -25.866 -17.737 107.943 1.00 39.66 546 PRO A N 1
ATOM 4208 C CA . PRO A 1 546 ? -27.251 -17.657 108.364 1.00 39.66 546 PRO A CA 1
ATOM 4209 C C . PRO A 1 546 ? -27.544 -16.241 108.877 1.00 39.66 546 PRO A C 1
ATOM 4211 O O . PRO A 1 546 ? -27.029 -15.835 109.916 1.00 39.66 546 PRO A O 1
ATOM 4214 N N . GLY A 1 547 ? -28.417 -15.506 108.188 1.00 37.78 547 GLY A N 1
ATOM 4215 C CA . GLY A 1 547 ? -29.122 -14.386 108.809 1.00 37.78 547 GLY A CA 1
ATOM 4216 C C . GLY A 1 547 ? -29.402 -13.195 107.903 1.00 37.78 547 GLY A C 1
ATOM 4217 O O . GLY A 1 547 ? -28.477 -12.522 107.461 1.00 37.78 547 GLY A O 1
ATOM 4218 N N . GLY A 1 548 ? -30.692 -12.885 107.761 1.00 37.00 548 GLY A N 1
ATOM 4219 C CA . GLY A 1 548 ? -31.152 -11.497 107.713 1.00 37.00 548 GLY A CA 1
ATOM 4220 C C . GLY A 1 548 ? -31.888 -11.061 106.449 1.00 37.00 548 GLY A C 1
ATOM 4221 O O . GLY A 1 548 ? -31.261 -10.670 105.476 1.00 37.00 548 GLY A O 1
ATOM 4222 N N . ASP A 1 549 ? -33.217 -11.053 106.564 1.00 35.81 549 ASP A N 1
ATOM 4223 C CA . ASP A 1 549 ? -34.148 -10.014 106.099 1.00 35.81 549 ASP A CA 1
ATOM 4224 C C . ASP A 1 549 ? -34.339 -9.710 104.597 1.00 35.81 549 ASP A C 1
ATOM 4226 O O . ASP A 1 549 ? -33.617 -8.957 103.952 1.00 35.81 549 ASP A O 1
ATOM 4230 N N . THR A 1 550 ? -35.485 -10.179 104.091 1.00 38.72 550 THR A N 1
ATOM 4231 C CA . THR A 1 550 ? -36.415 -9.423 103.218 1.00 38.72 550 THR A CA 1
ATOM 4232 C C . THR A 1 550 ? -36.978 -8.188 103.951 1.00 38.72 550 THR A C 1
ATOM 4234 O O . THR A 1 550 ? -37.138 -8.298 105.168 1.00 38.72 550 THR A O 1
ATOM 4237 N N . PRO A 1 551 ? -37.414 -7.080 103.287 1.00 53.12 551 PRO A N 1
ATOM 4238 C CA . PRO A 1 551 ? -38.306 -7.144 102.113 1.00 53.12 551 PRO A CA 1
ATOM 4239 C C . PRO A 1 551 ? -38.236 -6.012 101.049 1.00 53.12 551 PRO A C 1
ATOM 4241 O O . PRO A 1 551 ? -37.657 -4.955 101.254 1.00 53.12 551 PRO A O 1
ATOM 4244 N N . HIS A 1 552 ? -38.935 -6.286 99.933 1.00 36.38 552 HIS A N 1
ATOM 4245 C CA . HIS A 1 552 ? -39.694 -5.394 99.026 1.00 36.38 552 HIS A CA 1
ATOM 4246 C C . HIS A 1 552 ? -39.087 -4.067 98.518 1.00 36.38 552 HIS A C 1
ATOM 4248 O O . HIS A 1 552 ? -38.861 -3.143 99.286 1.00 36.38 552 HIS A O 1
ATOM 4254 N N . ALA A 1 553 ? -39.082 -3.854 97.195 1.00 35.09 553 ALA A N 1
ATOM 4255 C CA . ALA A 1 553 ? -40.244 -3.345 96.444 1.00 35.09 553 ALA A CA 1
ATOM 4256 C C . ALA A 1 553 ? -39.923 -3.124 94.948 1.00 35.09 553 ALA A C 1
ATOM 4258 O O . ALA A 1 553 ? -38.863 -2.620 94.593 1.00 35.09 553 ALA A O 1
ATOM 4259 N N . ASP A 1 554 ? -40.877 -3.545 94.117 1.00 35.22 554 ASP A N 1
ATOM 4260 C CA . ASP A 1 554 ? -41.355 -2.988 92.846 1.00 35.22 554 ASP A CA 1
ATOM 4261 C C . ASP A 1 554 ? -40.459 -2.110 91.952 1.00 35.22 554 ASP A C 1
ATOM 4263 O O . ASP A 1 554 ? -40.067 -1.000 92.297 1.00 35.22 554 ASP A O 1
ATOM 4267 N N . GLY A 1 555 ? -40.438 -2.499 90.672 1.00 34.28 555 GLY A N 1
ATOM 4268 C CA . GLY A 1 555 ? -41.157 -1.685 89.690 1.00 34.28 555 GLY A CA 1
ATOM 4269 C C . GLY A 1 555 ? -40.359 -1.164 88.496 1.00 34.28 555 GLY A C 1
ATOM 4270 O O . GLY A 1 555 ? -39.526 -0.281 88.642 1.00 34.28 555 GLY A O 1
ATOM 4271 N N . ALA A 1 556 ? -40.813 -1.601 87.311 1.00 36.28 556 ALA A N 1
ATOM 4272 C CA . ALA A 1 556 ? -40.826 -0.864 86.036 1.00 36.28 556 ALA A CA 1
ATOM 4273 C C . ALA A 1 556 ? -39.478 -0.705 85.285 1.00 36.28 556 ALA A C 1
ATOM 4275 O O . ALA A 1 556 ? -38.437 -0.525 85.888 1.00 36.28 556 ALA A O 1
ATOM 4276 N N . VAL A 1 557 ? -39.371 -0.714 83.951 1.00 37.75 557 VAL A N 1
ATOM 4277 C CA . VAL A 1 557 ? -40.292 -0.783 82.804 1.00 37.75 557 VAL A CA 1
ATOM 4278 C C . VAL A 1 557 ? -39.381 -0.920 81.560 1.00 37.75 557 VAL A C 1
ATOM 4280 O O . VAL A 1 557 ? -38.333 -0.289 81.498 1.00 37.75 557 VAL A O 1
ATOM 4283 N N . VAL A 1 558 ? -39.780 -1.773 80.610 1.00 42.19 558 VAL A N 1
ATOM 4284 C CA . VAL A 1 558 ? -39.761 -1.611 79.134 1.00 42.19 558 VAL A CA 1
ATOM 4285 C C . VAL A 1 558 ? -38.638 -0.768 78.492 1.00 42.19 558 VAL A C 1
ATOM 4287 O O . VAL A 1 558 ? -38.554 0.435 78.704 1.00 42.19 558 VAL A O 1
ATOM 4290 N N . THR A 1 559 ? -37.906 -1.339 77.529 1.00 38.59 559 THR A N 1
ATOM 4291 C CA . THR A 1 559 ? -38.074 -1.005 76.094 1.00 38.59 559 THR A CA 1
ATOM 4292 C C . THR A 1 559 ? -37.174 -1.833 75.181 1.00 38.59 559 THR A C 1
ATOM 4294 O O . THR A 1 559 ? -36.036 -2.172 75.484 1.00 38.59 559 THR A O 1
ATOM 4297 N N . THR A 1 560 ? -37.790 -2.174 74.060 1.00 51.47 560 THR A N 1
ATOM 4298 C CA . THR A 1 560 ? -37.338 -2.874 72.867 1.00 51.47 560 THR A CA 1
ATOM 4299 C C . THR A 1 560 ? -36.573 -1.965 71.904 1.00 51.47 560 THR A C 1
ATOM 4301 O O . THR A 1 560 ? -36.849 -0.772 71.837 1.00 51.47 560 THR A O 1
ATOM 4304 N N . GLU A 1 561 ? -35.736 -2.624 71.096 1.00 49.09 561 GLU A N 1
ATOM 4305 C CA . GLU A 1 561 ? -35.442 -2.365 69.674 1.00 49.09 561 GLU A CA 1
ATOM 4306 C C . GLU A 1 561 ? -34.770 -1.049 69.253 1.00 49.09 561 GLU A C 1
ATOM 4308 O O . GLU A 1 561 ? -35.350 0.034 69.291 1.00 49.09 561 GLU A O 1
ATOM 4313 N N . SER A 1 562 ? -33.591 -1.184 68.638 1.00 46.62 562 SER A N 1
ATOM 4314 C CA . SER A 1 562 ? -33.432 -1.129 67.169 1.00 46.62 562 SER A CA 1
ATOM 4315 C C . SER A 1 562 ? -32.133 -1.811 66.748 1.00 46.62 562 SER A C 1
ATOM 4317 O O . SER A 1 562 ? -31.119 -1.592 67.449 1.00 46.62 562 SER A O 1
#